Protein AF-A0A813J1E9-F1 (afdb_monomer_lite)

Secondary structure (DSSP, 8-state):
--SHHHHHHHHTSS---------------------PPPPPPP------SS---GGGG-----------------GGGTSEEE-S-GGGTEEEEEEEEEETTEEEEEEEETTT--EEEEEEEE-TTS-HHHHHHHHHHHHH---TTBPPEEEEEEETTEEEEEEE---S-BHHHHHHHHHTSTTSTTS--HHHHHHHHHHHHHHHHHHHHTTEE-S---TTSEEEE--TTSSS-EEEE----EE----------------------PPTT--EEEEE--SHHHHHHHHHHHHTT-EEEEE-SSSSTTHHHHHTTTSBPSS-GGGTS-HHHHHHHTTTSPPPPTTS--BHHHHIIIIIHHHHHHHHHSTTEEEEETTEEEEEEEETTB-TTSS--S-----SSS----HHHHHHSPEEEEEEETTTTT-EEEEEEESEEEE---S-STTTBPPSBGGGSPPBTHHHHHHTT-SB-S---TTTTTHHHHTT-EEEEE-SSHHHHHHHHHHHHHHHH-TT-EEEEEESSSS-SSPPPTT-S-HHHHHHHHHHHHHHTT-STTEEEEETEEEEEEEE-TTSPEEEEEEEEETTEEEEEEEEESEEEE---B----GGGTTS---B-TTTSSBHHHHHHHTTS-S-GGGPPP--GGGTB-SSTTEEE-TTEEEEE-TTT--EEEEE-SS--SS--TT--STTTHHHHHHHHHHTT--

Radius of gyration: 32.32 Å; chains: 1; bounding box: 101×80×102 Å

pLDDT: mean 71.02, std 23.72, range [21.91, 98.0]

Structure (mmCIF, N/CA/C/O backbone):
data_AF-A0A813J1E9-F1
#
_entry.id   AF-A0A813J1E9-F1
#
loop_
_atom_site.group_PDB
_atom_site.id
_atom_site.type_symbol
_atom_site.label_atom_id
_atom_site.label_alt_id
_atom_site.label_comp_id
_atom_site.label_asym_id
_atom_site.label_entity_id
_atom_site.label_seq_id
_atom_site.pdbx_PDB_ins_code
_atom_site.Cartn_x
_atom_site.Cartn_y
_atom_site.Cartn_z
_atom_site.occupancy
_atom_site.B_iso_or_equiv
_atom_site.auth_seq_id
_atom_site.auth_comp_id
_atom_site.auth_asym_id
_atom_site.auth_atom_id
_atom_site.pdbx_PDB_model_num
ATOM 1 N N . MET A 1 1 ? 14.142 24.200 31.546 1.00 41.69 1 MET A N 1
ATOM 2 C CA . MET A 1 1 ? 15.371 23.452 31.191 1.00 41.69 1 MET A CA 1
ATOM 3 C C . MET A 1 1 ? 15.645 23.547 29.684 1.00 41.69 1 MET A C 1
ATOM 5 O O . MET A 1 1 ? 15.549 22.549 28.990 1.00 41.69 1 MET A O 1
ATOM 9 N N . SER A 1 2 ? 15.966 24.731 29.140 1.00 39.53 2 SER A N 1
ATOM 10 C CA . SER A 1 2 ? 16.242 24.864 27.689 1.00 39.53 2 SER A CA 1
ATOM 11 C C . SER A 1 2 ? 17.407 25.795 27.322 1.00 39.53 2 SER A C 1
ATOM 13 O O . SER A 1 2 ? 17.584 26.129 26.157 1.00 39.53 2 SER A O 1
ATOM 15 N N . THR A 1 3 ? 18.242 26.189 28.284 1.00 31.09 3 THR A N 1
ATOM 16 C CA . THR A 1 3 ? 19.416 27.051 28.044 1.00 31.09 3 THR A CA 1
ATOM 17 C C . THR A 1 3 ? 20.754 26.330 28.234 1.00 31.09 3 THR A C 1
ATOM 19 O O . THR A 1 3 ? 21.754 26.777 27.689 1.00 31.09 3 THR A O 1
ATOM 22 N N . ALA A 1 4 ? 20.790 25.161 28.889 1.00 33.97 4 ALA A N 1
ATOM 23 C CA . ALA A 1 4 ? 22.035 24.410 29.106 1.00 33.97 4 ALA A CA 1
ATOM 24 C C . ALA A 1 4 ? 22.468 23.531 27.908 1.00 33.97 4 ALA A C 1
ATOM 26 O O . ALA A 1 4 ? 23.658 23.284 27.727 1.00 33.97 4 ALA A O 1
ATOM 27 N N . LEU A 1 5 ? 21.531 23.090 27.056 1.00 32.06 5 LEU A N 1
ATOM 28 C CA . LEU A 1 5 ? 21.833 22.189 25.929 1.00 32.06 5 LEU A CA 1
ATOM 29 C C . LEU A 1 5 ? 22.430 22.919 24.707 1.00 32.06 5 LEU A C 1
ATOM 31 O O . LEU A 1 5 ? 23.179 22.335 23.927 1.00 32.06 5 LEU A O 1
ATOM 35 N N . VAL A 1 6 ? 22.126 24.212 24.548 1.00 39.00 6 VAL A N 1
ATOM 36 C CA . VAL A 1 6 ? 22.577 25.019 23.398 1.00 39.00 6 VAL A CA 1
ATOM 37 C C . VAL A 1 6 ? 24.031 25.486 23.569 1.00 39.00 6 VAL A C 1
ATOM 39 O O . VAL A 1 6 ? 24.781 25.539 22.592 1.00 39.00 6 VAL A O 1
ATOM 42 N N . ASP A 1 7 ? 24.476 25.724 24.806 1.00 35.28 7 ASP A N 1
ATOM 43 C CA . ASP A 1 7 ? 25.872 26.077 25.108 1.00 35.28 7 ASP A CA 1
ATOM 44 C C . ASP A 1 7 ? 26.838 24.889 24.970 1.00 35.28 7 ASP A C 1
ATOM 46 O O . ASP A 1 7 ? 28.016 25.076 24.645 1.00 35.28 7 ASP A O 1
ATOM 50 N N . TRP A 1 8 ? 26.337 23.659 25.126 1.00 38.56 8 TRP A N 1
ATOM 51 C CA . TRP A 1 8 ? 27.119 22.439 24.922 1.00 38.56 8 TRP A CA 1
ATOM 52 C C . TRP A 1 8 ? 27.532 22.255 23.449 1.00 38.56 8 TRP A C 1
ATOM 54 O O . TRP A 1 8 ? 28.688 21.941 23.160 1.00 38.56 8 TRP A O 1
ATOM 64 N N . HIS A 1 9 ? 26.642 22.560 22.496 1.00 33.88 9 HIS A N 1
ATOM 65 C CA . HIS A 1 9 ? 26.938 22.419 21.063 1.00 33.88 9 HIS A CA 1
ATOM 66 C C . HIS A 1 9 ? 27.863 23.510 20.495 1.00 33.88 9 HIS A C 1
ATOM 68 O O . HIS A 1 9 ? 28.563 23.261 19.509 1.00 33.88 9 HIS A O 1
ATOM 74 N N . ARG A 1 10 ? 27.927 24.702 21.108 1.00 34.69 10 ARG A N 1
ATOM 75 C CA . ARG A 1 10 ? 28.789 25.803 20.631 1.00 34.69 10 ARG A CA 1
ATOM 76 C C . ARG A 1 10 ? 30.261 25.644 21.016 1.00 34.69 10 ARG A C 1
ATOM 78 O O . ARG A 1 10 ? 31.123 26.024 20.229 1.00 34.69 10 ARG A O 1
ATOM 85 N N . LYS A 1 11 ? 30.571 25.036 22.168 1.00 35.75 11 LYS A N 1
ATOM 86 C CA . LYS A 1 11 ? 31.958 24.898 22.663 1.00 35.75 11 LYS A CA 1
ATOM 87 C C . LYS A 1 11 ? 32.795 23.818 21.964 1.00 35.75 11 LYS A C 1
ATOM 89 O O . LYS A 1 11 ? 34.013 23.846 22.083 1.00 35.75 11 LYS A O 1
ATOM 94 N N . ARG A 1 12 ? 32.190 22.903 21.193 1.00 38.12 12 ARG A N 1
ATOM 95 C CA . ARG A 1 12 ? 32.924 21.833 20.480 1.00 38.12 12 ARG A CA 1
ATOM 96 C C . ARG A 1 12 ? 33.393 22.189 19.063 1.00 38.12 12 ARG A C 1
ATOM 98 O O . ARG A 1 12 ? 34.129 21.406 18.474 1.00 38.12 12 ARG A O 1
ATOM 105 N N . ARG A 1 13 ? 33.008 23.346 18.506 1.00 33.22 13 ARG A N 1
ATOM 106 C CA . ARG A 1 13 ? 33.356 23.733 17.119 1.00 33.22 13 ARG A CA 1
ATOM 107 C C . ARG A 1 13 ? 34.514 24.731 16.983 1.00 33.22 13 ARG A C 1
ATOM 109 O O . ARG A 1 13 ? 34.831 25.102 15.861 1.00 33.22 13 ARG A O 1
ATOM 116 N N . SER A 1 14 ? 35.171 25.144 18.071 1.00 32.19 14 SER A N 1
ATOM 117 C CA . SER A 1 14 ? 36.206 26.195 18.018 1.00 32.19 14 SER A CA 1
ATOM 118 C C . SER A 1 14 ? 37.578 25.831 18.598 1.00 32.19 14 SER A C 1
ATOM 120 O O . SER A 1 14 ? 38.378 26.728 18.840 1.00 32.19 14 SER A O 1
ATOM 122 N N . SER A 1 15 ? 37.903 24.554 18.810 1.00 30.97 15 SER A N 1
ATOM 123 C CA . SER A 1 15 ? 39.247 24.185 19.281 1.00 30.97 15 SER A CA 1
ATOM 124 C C . SER A 1 15 ? 39.658 22.779 18.851 1.00 30.97 15 SER A C 1
ATOM 126 O O . SER A 1 15 ? 39.345 21.801 19.526 1.00 30.97 15 SER A O 1
ATOM 128 N N . SER A 1 16 ? 40.354 22.681 17.720 1.00 29.06 16 SER A N 1
ATOM 129 C CA . SER A 1 16 ? 41.423 21.691 17.480 1.00 29.06 16 SER A CA 1
ATOM 130 C C . SER A 1 16 ? 42.057 21.909 16.102 1.00 29.06 16 SER A C 1
ATOM 132 O O . SER A 1 16 ? 41.966 21.096 15.189 1.00 29.06 16 SER A O 1
ATOM 134 N N . SER A 1 17 ? 42.741 23.042 15.957 1.00 30.14 17 SER A N 1
ATOM 135 C CA . SER A 1 17 ? 43.866 23.158 15.033 1.00 30.14 17 SER A CA 1
ATOM 136 C C . SER A 1 17 ? 45.134 22.691 15.750 1.00 30.14 17 SER A C 1
ATOM 138 O O . SER A 1 17 ? 45.518 23.297 16.745 1.00 30.14 17 SER A O 1
ATOM 140 N N . GLY A 1 18 ? 45.781 21.657 15.208 1.00 31.42 18 GLY A N 1
ATOM 141 C CA . GLY A 1 18 ? 47.213 21.387 15.365 1.00 31.42 18 GLY A CA 1
ATOM 142 C C . GLY A 1 18 ? 47.683 20.779 16.688 1.00 31.42 18 GLY A C 1
ATOM 143 O O . GLY A 1 18 ? 47.860 21.493 17.663 1.00 31.42 18 GLY A O 1
ATOM 144 N N . LEU A 1 19 ? 48.031 19.488 16.659 1.00 26.78 19 LEU A N 1
ATOM 145 C CA . LEU A 1 19 ? 49.249 18.950 17.284 1.00 26.78 19 LEU A CA 1
ATOM 146 C C . LEU A 1 19 ? 49.504 17.520 16.776 1.00 26.78 19 LEU A C 1
ATOM 148 O O . LEU A 1 19 ? 48.655 16.641 16.890 1.00 26.78 19 LEU A O 1
ATOM 152 N N . ARG A 1 20 ? 50.671 17.328 16.148 1.00 27.77 20 ARG A N 1
ATOM 153 C CA . ARG A 1 20 ? 51.251 16.029 15.768 1.00 27.77 20 ARG A CA 1
ATOM 154 C C . ARG A 1 20 ? 52.089 15.466 16.922 1.00 27.77 20 ARG A C 1
ATOM 156 O O . ARG A 1 20 ? 52.634 16.250 17.694 1.00 27.77 20 ARG A O 1
ATOM 163 N N . LEU A 1 21 ? 52.324 14.148 16.818 1.00 25.66 21 LEU A N 1
ATOM 164 C CA . LEU A 1 21 ? 53.404 13.293 17.368 1.00 25.66 21 LEU A CA 1
ATOM 165 C C . LEU A 1 21 ? 52.992 12.386 18.548 1.00 25.66 21 LEU A C 1
ATOM 167 O O . LEU A 1 21 ? 52.183 12.809 19.367 1.00 25.66 21 LEU A O 1
ATOM 171 N N . PRO A 1 22 ? 53.659 11.227 18.749 1.00 28.58 22 PRO A N 1
ATOM 172 C CA . PRO A 1 22 ? 54.048 10.186 17.782 1.00 28.58 22 PRO A CA 1
ATOM 173 C C . PRO A 1 22 ? 53.653 8.759 18.264 1.00 28.58 22 PRO A C 1
ATOM 175 O O . PRO A 1 22 ? 53.232 8.560 19.401 1.00 28.58 22 PRO A O 1
ATOM 178 N N . ALA A 1 23 ? 53.793 7.759 17.387 1.00 32.56 23 ALA A N 1
ATOM 179 C CA . ALA A 1 23 ? 53.566 6.337 17.678 1.00 32.56 23 ALA A CA 1
ATOM 180 C C . ALA A 1 23 ? 54.639 5.738 18.614 1.00 32.56 23 ALA A C 1
ATOM 182 O O . ALA A 1 23 ? 55.789 6.180 18.550 1.00 32.56 23 ALA A O 1
ATOM 183 N N . PRO A 1 24 ? 54.329 4.689 19.402 1.00 28.92 24 PRO A N 1
ATOM 184 C CA . PRO A 1 24 ? 55.347 3.823 19.969 1.00 28.92 24 PRO A CA 1
ATOM 185 C C . PRO A 1 24 ? 55.457 2.514 19.175 1.00 28.92 24 PRO A C 1
ATOM 187 O O . PRO A 1 24 ? 54.547 1.688 19.153 1.00 28.92 24 PRO A O 1
ATOM 190 N N . GLU A 1 25 ? 56.623 2.322 18.565 1.00 25.83 25 GLU A N 1
ATOM 191 C CA . GLU A 1 25 ? 57.176 1.008 18.253 1.00 25.83 25 GLU A CA 1
ATOM 192 C C . GLU A 1 25 ? 57.575 0.304 19.559 1.00 25.83 25 GLU A C 1
ATOM 194 O O . GLU A 1 25 ? 58.299 0.878 20.376 1.00 25.83 25 GLU A O 1
ATOM 199 N N . ARG A 1 26 ? 57.177 -0.962 19.725 1.00 26.75 26 ARG A N 1
ATOM 200 C CA . ARG A 1 26 ? 57.996 -1.974 20.407 1.00 26.75 26 ARG A CA 1
ATOM 201 C C . ARG A 1 26 ? 57.786 -3.335 19.753 1.00 26.75 26 ARG A C 1
ATOM 203 O O . ARG A 1 26 ? 56.743 -3.960 19.899 1.00 26.75 26 ARG A O 1
ATOM 210 N N . SER A 1 27 ? 58.830 -3.756 19.055 1.00 25.47 27 SER A N 1
ATOM 211 C CA . SER A 1 27 ? 59.143 -5.114 18.631 1.00 25.47 27 SER A CA 1
ATOM 212 C C . SER A 1 27 ? 59.539 -5.987 19.824 1.00 25.47 27 SER A C 1
ATOM 214 O O . SER A 1 27 ? 60.358 -5.554 20.635 1.00 25.47 27 SER A O 1
ATOM 216 N N . PHE A 1 28 ? 59.049 -7.226 19.874 1.00 23.91 28 PHE A N 1
ATOM 217 C CA . PHE A 1 28 ? 59.837 -8.380 20.315 1.00 23.91 28 PHE A CA 1
ATOM 218 C C . PHE A 1 28 ? 59.294 -9.646 19.638 1.00 23.91 28 PHE A C 1
ATOM 220 O O . PHE A 1 28 ? 58.134 -10.010 19.816 1.00 23.91 28 PHE A O 1
ATOM 227 N N . ASP A 1 29 ? 60.159 -10.255 18.831 1.00 26.25 29 ASP A N 1
ATOM 228 C CA . ASP A 1 29 ? 59.994 -11.526 18.129 1.00 26.25 29 ASP A CA 1
ATOM 229 C C . ASP A 1 29 ? 59.902 -12.722 19.090 1.00 26.25 29 ASP A C 1
ATOM 231 O O . ASP A 1 29 ? 60.617 -12.757 20.094 1.00 26.25 29 ASP A O 1
ATOM 235 N N . SER A 1 30 ? 59.087 -13.731 18.746 1.00 27.11 30 SER A N 1
ATOM 236 C CA . SER A 1 30 ? 59.483 -15.153 18.590 1.00 27.11 30 SER A CA 1
ATOM 237 C C . SER A 1 30 ? 58.267 -16.105 18.534 1.00 27.11 30 SER A C 1
ATOM 239 O O . SER A 1 30 ? 57.565 -16.316 19.516 1.00 27.11 30 SER A O 1
ATOM 241 N N . GLU A 1 31 ? 58.045 -16.725 17.372 1.00 26.81 31 GLU A N 1
ATOM 242 C CA . GLU A 1 31 ? 57.437 -18.066 17.236 1.00 26.81 31 GLU A CA 1
ATOM 243 C C . GLU A 1 31 ? 58.515 -19.152 17.506 1.00 26.81 31 GLU A C 1
ATOM 245 O O . GLU A 1 31 ? 59.695 -18.783 17.542 1.00 26.81 31 GLU A O 1
ATOM 250 N N . PRO A 1 32 ? 58.234 -20.481 17.592 1.00 41.94 32 PRO A N 1
ATOM 251 C CA . PRO A 1 32 ? 56.954 -21.222 17.583 1.00 41.94 32 PRO A CA 1
ATOM 252 C C . PRO A 1 32 ? 56.844 -22.311 18.692 1.00 41.94 32 PRO A C 1
ATOM 254 O O . PRO A 1 32 ? 57.843 -22.770 19.238 1.00 41.94 32 PRO A O 1
ATOM 257 N N . SER A 1 33 ? 55.649 -22.866 18.942 1.00 25.33 33 SER A N 1
ATOM 258 C CA . SER A 1 33 ? 55.523 -24.320 19.185 1.00 25.33 33 SER A CA 1
ATOM 259 C C . SER A 1 33 ? 54.100 -24.828 18.946 1.00 25.33 33 SER A C 1
ATOM 261 O O . SER A 1 33 ? 53.111 -24.215 19.337 1.00 25.33 33 SER A O 1
ATOM 263 N N . GLN A 1 34 ? 54.032 -25.962 18.253 1.00 39.47 34 GLN A N 1
ATOM 264 C CA . GLN A 1 34 ? 52.839 -26.753 17.993 1.00 39.47 34 GLN A CA 1
ATOM 265 C C . GLN A 1 34 ? 52.190 -27.194 19.313 1.00 39.47 34 GLN A C 1
ATOM 267 O O . GLN A 1 34 ? 52.814 -27.889 20.111 1.00 39.47 34 GLN A O 1
ATOM 272 N N . GLY A 1 35 ? 50.923 -26.834 19.506 1.00 27.52 35 GLY A N 1
ATOM 273 C CA . GLY A 1 35 ? 50.065 -27.345 20.569 1.00 27.52 35 GLY A CA 1
ATOM 274 C C . GLY A 1 35 ? 48.676 -27.581 19.995 1.00 27.52 35 GLY A C 1
ATOM 275 O O . GLY A 1 35 ? 47.972 -26.641 19.646 1.00 27.52 35 GLY A O 1
ATOM 276 N N . SER A 1 36 ? 48.331 -28.850 19.829 1.00 27.19 36 SER A N 1
ATOM 277 C CA . SER A 1 36 ? 47.043 -29.370 19.375 1.00 27.19 36 SER A CA 1
ATOM 278 C C . SER A 1 36 ? 45.848 -28.713 20.076 1.00 27.19 36 SER A C 1
ATOM 280 O O . SER A 1 36 ? 45.742 -28.776 21.302 1.00 27.19 36 SER A O 1
ATOM 282 N N . TRP A 1 37 ? 44.909 -28.172 19.298 1.00 27.88 37 TRP A N 1
ATOM 283 C CA . TRP A 1 37 ? 43.542 -27.934 19.760 1.00 27.88 37 TRP A CA 1
ATOM 284 C C . TRP A 1 37 ? 42.895 -29.287 20.103 1.00 27.88 37 TRP A C 1
ATOM 286 O O . TRP A 1 37 ? 43.044 -30.225 19.314 1.00 27.88 37 TRP A O 1
ATOM 296 N N . PRO A 1 38 ? 42.201 -29.438 21.245 1.00 30.12 38 PRO A N 1
ATOM 297 C CA . PRO A 1 38 ? 41.405 -30.632 21.481 1.00 30.12 38 PRO A CA 1
ATOM 298 C C . PRO A 1 38 ? 40.273 -30.672 20.449 1.00 30.12 38 PRO A C 1
ATOM 300 O O . PRO A 1 38 ? 39.547 -29.695 20.268 1.00 30.12 38 PRO A O 1
ATOM 303 N N . SER A 1 39 ? 40.163 -31.797 19.746 1.00 31.09 39 SER A N 1
ATOM 304 C CA . SER A 1 39 ? 39.068 -32.080 18.823 1.00 31.09 39 SER A CA 1
ATOM 305 C C . SER A 1 39 ? 37.712 -31.931 19.527 1.00 31.09 39 SER A C 1
ATOM 307 O O . SER A 1 39 ? 37.615 -32.255 20.716 1.00 31.09 39 SER A O 1
ATOM 309 N N . PRO A 1 40 ? 36.657 -31.497 18.816 1.00 34.72 40 PRO A N 1
ATOM 310 C CA . PRO A 1 40 ? 35.300 -31.584 19.341 1.00 34.72 40 PRO A CA 1
ATOM 311 C C . PRO A 1 40 ? 34.973 -33.051 19.684 1.00 34.72 40 PRO A C 1
ATOM 313 O O . PRO A 1 40 ? 35.478 -33.958 19.010 1.00 34.72 40 PRO A O 1
ATOM 316 N N . PRO A 1 41 ? 34.177 -33.315 20.736 1.00 33.28 41 PRO A N 1
ATOM 317 C CA . PRO A 1 41 ? 33.726 -34.669 21.022 1.00 33.28 41 PRO A CA 1
ATOM 318 C C . PRO A 1 41 ? 32.932 -35.214 19.820 1.00 33.28 41 PRO A C 1
ATOM 320 O O . PRO A 1 41 ? 32.273 -34.435 19.130 1.00 33.28 41 PRO A O 1
ATOM 323 N N . PRO A 1 42 ? 33.018 -36.523 19.536 1.00 31.69 42 PRO A N 1
ATOM 324 C CA . PRO A 1 42 ? 32.389 -37.111 18.363 1.00 31.69 42 PRO A CA 1
ATOM 325 C C . PRO A 1 42 ? 30.861 -37.021 18.442 1.00 31.69 42 PRO A C 1
ATOM 327 O O . PRO A 1 42 ? 30.258 -37.361 19.462 1.00 31.69 42 PRO A O 1
ATOM 330 N N . ASP A 1 43 ? 30.262 -36.599 17.328 1.00 38.53 43 ASP A N 1
ATOM 331 C CA . ASP A 1 43 ? 28.836 -36.709 17.034 1.00 38.53 43 ASP A CA 1
ATOM 332 C C . ASP A 1 43 ? 28.430 -38.189 16.968 1.00 38.53 43 ASP A C 1
ATOM 334 O O . ASP A 1 43 ? 28.447 -38.813 15.909 1.00 38.53 43 ASP A O 1
ATOM 338 N N . GLU A 1 44 ? 28.043 -38.767 18.101 1.00 33.34 44 GLU A N 1
ATOM 339 C CA . GLU A 1 44 ? 27.261 -40.002 18.137 1.00 33.34 44 GLU A CA 1
ATOM 340 C C . GLU A 1 44 ? 26.144 -39.883 19.177 1.00 33.34 44 GLU A C 1
ATOM 342 O O . GLU A 1 44 ? 26.286 -40.262 20.336 1.00 33.34 44 GLU A O 1
ATOM 347 N N . PHE A 1 45 ? 24.984 -39.399 18.735 1.00 29.11 45 PHE A N 1
ATOM 348 C CA . PHE A 1 45 ? 23.706 -39.831 19.297 1.00 29.11 45 PHE A CA 1
ATOM 349 C C . PHE A 1 45 ? 22.828 -40.321 18.147 1.00 29.11 45 PHE A C 1
ATOM 351 O O . PHE A 1 45 ? 22.166 -39.555 17.451 1.00 29.11 45 PHE A O 1
ATOM 358 N N . GLN A 1 46 ? 22.877 -41.634 17.926 1.00 29.38 46 GLN A N 1
ATOM 359 C CA . GLN A 1 46 ? 21.927 -42.346 17.082 1.00 29.38 46 GLN A CA 1
ATOM 360 C C . GLN A 1 46 ? 20.525 -42.199 17.685 1.00 29.38 46 GLN A C 1
ATOM 362 O O . GLN A 1 46 ? 20.298 -42.560 18.841 1.00 29.38 46 GLN A O 1
ATOM 367 N N . PHE A 1 47 ? 19.572 -41.703 16.896 1.00 26.34 47 PHE A N 1
ATOM 368 C CA . PHE A 1 47 ? 18.156 -41.818 17.226 1.00 26.34 47 PHE A CA 1
ATOM 369 C C . PHE A 1 47 ? 17.764 -43.298 17.165 1.00 26.34 47 PHE A C 1
ATOM 371 O O . PHE A 1 47 ? 17.641 -43.874 16.086 1.00 26.34 47 PHE A O 1
ATOM 378 N N . ALA A 1 48 ? 17.580 -43.920 18.328 1.00 29.19 48 ALA A N 1
ATOM 379 C CA . ALA A 1 48 ? 16.831 -45.162 18.417 1.00 29.19 48 ALA A CA 1
ATOM 380 C C . ALA A 1 48 ? 15.344 -44.829 18.226 1.00 29.19 48 ALA A C 1
ATOM 382 O O . ALA A 1 48 ? 14.762 -44.074 19.008 1.00 29.19 48 ALA A O 1
ATOM 383 N N . GLU A 1 49 ? 14.736 -45.367 17.171 1.00 34.97 49 GLU A N 1
ATOM 384 C CA . GLU A 1 49 ? 13.293 -45.294 16.967 1.00 34.97 49 GLU A CA 1
ATOM 385 C C . GLU A 1 49 ? 12.556 -45.943 18.154 1.00 34.97 49 GLU A C 1
ATOM 387 O O . GLU A 1 49 ? 12.815 -47.096 18.502 1.00 34.97 49 GLU A O 1
ATOM 392 N N . GLY A 1 50 ? 11.615 -45.207 18.761 1.00 44.72 50 GLY A N 1
ATOM 393 C CA . GLY A 1 50 ? 10.571 -45.791 19.612 1.00 44.72 50 GLY A CA 1
ATOM 394 C C . GLY A 1 50 ? 10.697 -45.660 21.138 1.00 44.72 50 GLY A C 1
ATOM 395 O O . GLY A 1 50 ? 10.326 -46.602 21.833 1.00 44.72 50 GLY A O 1
ATOM 396 N N . CYS A 1 51 ? 11.121 -44.515 21.694 1.00 27.73 51 CYS A N 1
ATOM 397 C CA . CYS A 1 51 ? 10.992 -44.246 23.140 1.00 27.73 51 CYS A CA 1
ATOM 398 C C . CYS A 1 51 ? 10.422 -42.832 23.416 1.00 27.73 51 CYS A C 1
ATOM 400 O O . CYS A 1 51 ? 10.799 -41.894 22.711 1.00 27.73 51 CYS A O 1
ATOM 402 N N . PRO A 1 52 ? 9.500 -42.663 24.388 1.00 31.88 52 PRO A N 1
ATOM 403 C CA . PRO A 1 52 ? 8.731 -41.432 24.579 1.00 31.88 52 PRO A CA 1
ATOM 404 C C . PRO A 1 52 ? 9.566 -40.297 25.190 1.00 31.88 52 PRO A C 1
ATOM 406 O O . PRO A 1 52 ? 10.568 -40.521 25.869 1.00 31.88 52 PRO A O 1
ATOM 409 N N . SER A 1 53 ? 9.141 -39.062 24.919 1.00 33.84 53 SER A N 1
ATOM 410 C CA . SER A 1 53 ? 9.842 -37.837 25.310 1.00 33.84 53 SER A CA 1
ATOM 411 C C . SER A 1 53 ? 9.910 -37.646 26.841 1.00 33.84 53 SER A C 1
ATOM 413 O O . SER A 1 53 ? 9.004 -38.084 27.554 1.00 33.84 53 SER A O 1
ATOM 415 N N . PRO A 1 54 ? 10.905 -36.911 27.382 1.00 32.31 54 PRO A N 1
ATOM 416 C CA . PRO A 1 54 ? 11.020 -36.655 28.824 1.00 32.31 54 PRO A CA 1
ATOM 417 C C . PRO A 1 54 ? 9.900 -35.774 29.410 1.00 32.31 54 PRO A C 1
ATOM 419 O O . PRO A 1 54 ? 9.871 -35.551 30.620 1.00 32.31 54 PRO A O 1
ATOM 422 N N . PHE A 1 55 ? 8.973 -35.274 28.587 1.00 37.16 55 PHE A N 1
ATOM 423 C CA . PHE A 1 55 ? 7.876 -34.407 29.024 1.00 37.16 55 PHE A CA 1
ATOM 424 C C . PHE A 1 55 ? 6.639 -35.161 29.542 1.00 37.16 55 PHE A C 1
ATOM 426 O O . PHE A 1 55 ? 5.751 -34.530 30.109 1.00 37.16 55 PHE A O 1
ATOM 433 N N . ASP A 1 56 ? 6.611 -36.496 29.469 1.00 35.47 56 ASP A N 1
ATOM 434 C CA . ASP A 1 56 ? 5.478 -37.305 29.954 1.00 35.47 56 ASP A CA 1
ATOM 435 C C . ASP A 1 56 ? 5.499 -37.601 31.471 1.00 35.47 56 ASP A C 1
ATOM 437 O O . ASP A 1 56 ? 4.584 -38.234 31.997 1.00 35.47 56 ASP A O 1
ATOM 441 N N . SER A 1 57 ? 6.518 -37.150 32.217 1.00 33.88 57 SER A N 1
ATOM 442 C CA . SER A 1 57 ? 6.734 -37.568 33.620 1.00 33.88 57 SER A CA 1
ATOM 443 C C . SER A 1 57 ? 6.458 -36.516 34.704 1.00 33.88 57 SER A C 1
ATOM 445 O O . SER A 1 57 ? 6.749 -36.753 35.875 1.00 33.88 57 SER A O 1
ATOM 447 N N . LEU A 1 58 ? 5.803 -35.398 34.377 1.00 35.03 58 LEU A N 1
ATOM 448 C CA . LEU A 1 58 ? 5.257 -34.470 35.384 1.00 35.03 58 LEU A CA 1
ATOM 449 C C . LEU A 1 58 ? 3.724 -34.494 35.409 1.00 35.03 58 LEU A C 1
ATOM 451 O O . LEU A 1 58 ? 3.051 -33.466 35.369 1.00 35.03 58 LEU A O 1
ATOM 455 N N . ALA A 1 59 ? 3.164 -35.697 35.526 1.00 30.73 59 ALA A N 1
ATOM 456 C CA . ALA A 1 59 ? 1.811 -35.879 36.024 1.00 30.73 59 ALA A CA 1
ATOM 457 C C . ALA A 1 59 ? 1.789 -35.563 37.530 1.00 30.73 59 ALA A C 1
ATOM 459 O O . ALA A 1 59 ? 2.277 -36.346 38.347 1.00 30.73 59 ALA A O 1
ATOM 460 N N . PHE A 1 60 ? 1.208 -34.426 37.919 1.00 30.67 60 PHE A N 1
ATOM 461 C CA . PHE A 1 60 ? 0.759 -34.256 39.301 1.00 30.67 60 PHE A CA 1
ATOM 462 C C . PHE A 1 60 ? -0.400 -35.239 39.546 1.00 30.67 60 PHE A C 1
ATOM 464 O O . PHE A 1 60 ? -1.384 -35.208 38.802 1.00 30.67 60 PHE A O 1
ATOM 471 N N . PRO A 1 61 ? -0.309 -36.137 40.544 1.00 31.39 61 PRO A N 1
ATOM 472 C CA . PRO A 1 61 ? -1.317 -37.164 40.759 1.00 31.39 61 PRO A CA 1
ATOM 473 C C . PRO A 1 61 ? -2.625 -36.533 41.241 1.00 31.39 61 PRO A C 1
ATOM 475 O O . PRO A 1 61 ? -2.736 -36.056 42.370 1.00 31.39 61 PRO A O 1
ATOM 478 N N . CYS A 1 62 ? -3.639 -36.572 40.381 1.00 29.64 62 CYS A N 1
ATOM 479 C CA . CYS A 1 62 ? -5.025 -36.399 40.779 1.00 29.64 62 CYS A CA 1
ATOM 480 C C . CYS A 1 62 ? -5.509 -37.729 41.378 1.00 29.64 62 CYS A C 1
ATOM 482 O O . CYS A 1 62 ? -5.874 -38.650 40.651 1.00 29.64 62 CYS A O 1
ATOM 484 N N . SER A 1 63 ? -5.481 -37.838 42.707 1.00 31.94 63 SER A N 1
ATOM 485 C CA . SER A 1 63 ? -6.246 -38.851 43.444 1.00 31.94 63 SER A CA 1
ATOM 486 C C . SER A 1 63 ? -7.426 -38.162 44.132 1.00 31.94 63 SER A C 1
ATOM 488 O O . SER A 1 63 ? -7.208 -37.175 44.840 1.00 31.94 63 SER A O 1
ATOM 490 N N . PRO A 1 64 ? -8.668 -38.659 43.977 1.00 41.44 64 PRO A N 1
ATOM 491 C CA . PRO A 1 64 ? -9.833 -38.096 44.637 1.00 41.44 64 PRO A CA 1
ATOM 492 C C . PRO A 1 64 ? -9.854 -38.587 46.085 1.00 41.44 64 PRO A C 1
ATOM 494 O O . PRO A 1 64 ? -10.482 -39.591 46.417 1.00 41.44 64 PRO A O 1
ATOM 497 N N . VAL A 1 65 ? -9.138 -37.892 46.967 1.00 32.97 65 VAL A N 1
ATOM 498 C CA . VAL A 1 65 ? -9.356 -38.053 48.403 1.00 32.97 65 VAL A CA 1
ATOM 499 C C . VAL A 1 65 ? -10.541 -37.172 48.774 1.00 32.97 65 VAL A C 1
ATOM 501 O O . VAL A 1 65 ? -10.454 -35.947 48.799 1.00 32.97 65 VAL A O 1
ATOM 504 N N . CYS A 1 66 ? -11.670 -37.821 49.041 1.00 39.72 66 CYS A N 1
ATOM 505 C CA . CYS A 1 66 ? -12.817 -37.211 49.690 1.00 39.72 66 CYS A CA 1
ATOM 506 C C . CYS A 1 66 ? -12.402 -36.814 51.120 1.00 39.72 66 CYS A C 1
ATOM 508 O O . CYS A 1 66 ? -12.439 -37.636 52.033 1.00 39.72 66 CYS A O 1
ATOM 510 N N . CYS A 1 67 ? -11.976 -35.564 51.295 1.00 26.12 67 CYS A N 1
ATOM 511 C CA . CYS A 1 67 ? -11.754 -34.914 52.585 1.00 26.12 67 CYS A CA 1
ATOM 512 C C . CYS A 1 67 ? -12.641 -33.660 52.659 1.00 26.12 67 CYS A C 1
ATOM 514 O O . CYS A 1 67 ? -12.881 -33.029 51.628 1.00 26.12 67 CYS A O 1
ATOM 516 N N . PRO A 1 68 ? -13.175 -33.325 53.845 1.00 32.53 68 PRO A N 1
ATOM 517 C CA . PRO A 1 68 ? -14.225 -32.324 54.012 1.00 32.53 68 PRO A CA 1
ATOM 518 C C . PRO A 1 68 ? -13.746 -30.952 53.534 1.00 32.53 68 PRO A C 1
ATOM 520 O O . PRO A 1 68 ? -12.569 -30.631 53.684 1.00 32.53 68 PRO A O 1
ATOM 523 N N . SER A 1 69 ? -14.665 -30.162 52.969 1.00 40.16 69 SER A N 1
ATOM 524 C CA . SER A 1 69 ? -14.404 -28.805 52.479 1.00 40.16 69 SER A CA 1
ATOM 525 C C . SER A 1 69 ? -13.510 -28.037 53.460 1.00 40.16 69 SER A C 1
ATOM 527 O O . SER A 1 69 ? -13.945 -27.801 54.596 1.00 40.16 69 SER A O 1
ATOM 529 N N . PRO A 1 70 ? -12.294 -27.613 53.072 1.00 40.28 70 PRO A N 1
ATOM 530 C CA . PRO A 1 70 ? -11.685 -26.522 53.795 1.00 40.28 70 PRO A CA 1
ATOM 531 C C . PRO A 1 70 ? -12.595 -25.327 53.523 1.00 40.28 70 PRO A C 1
ATOM 533 O O . PRO A 1 70 ? -12.935 -25.067 52.372 1.00 40.28 70 PRO A O 1
ATOM 536 N N . ALA A 1 71 ? -13.059 -24.641 54.565 1.00 44.88 71 ALA A N 1
ATOM 537 C CA . ALA A 1 71 ? -13.569 -23.291 54.380 1.00 44.88 71 ALA A CA 1
ATOM 538 C C . ALA A 1 71 ? -12.500 -22.543 53.565 1.00 44.88 71 ALA A C 1
ATOM 540 O O . ALA A 1 71 ? -11.368 -22.416 54.038 1.00 44.88 71 ALA A O 1
ATOM 541 N N . GLU A 1 72 ? -12.802 -22.214 52.306 1.00 44.66 72 GLU A N 1
ATOM 542 C CA . GLU A 1 72 ? -11.845 -21.605 51.385 1.00 44.66 72 GLU A CA 1
ATOM 543 C C . GLU A 1 72 ? -11.473 -20.240 51.960 1.00 44.66 72 GLU A C 1
ATOM 545 O O . GLU A 1 72 ? -12.223 -19.279 51.848 1.00 44.66 72 GLU A O 1
ATOM 550 N N . PHE A 1 73 ? -10.336 -20.173 52.651 1.00 48.06 73 PHE A N 1
ATOM 551 C CA . PHE A 1 73 ? -9.716 -18.914 53.029 1.00 48.06 73 PHE A CA 1
ATOM 552 C C . PHE A 1 73 ? -9.245 -18.248 51.737 1.00 48.06 73 PHE A C 1
ATOM 554 O O . PHE A 1 73 ? -8.229 -18.653 51.166 1.00 48.06 73 PHE A O 1
ATOM 561 N N . VAL A 1 74 ? -9.982 -17.247 51.262 1.00 58.22 74 VAL A N 1
ATOM 562 C CA . VAL A 1 74 ? -9.596 -16.471 50.084 1.00 58.22 74 VAL A CA 1
ATOM 563 C C . VAL A 1 74 ? -8.761 -15.289 50.567 1.00 58.22 74 VAL A C 1
ATOM 565 O O . VAL A 1 74 ? -9.074 -14.652 51.569 1.00 58.22 74 VAL A O 1
ATOM 568 N N . ARG A 1 75 ? -7.660 -14.968 49.879 1.00 68.31 75 ARG A N 1
ATOM 569 C CA . ARG A 1 75 ? -6.804 -13.820 50.237 1.00 68.31 75 ARG A CA 1
ATOM 570 C C . ARG A 1 75 ? -7.580 -12.505 50.341 1.00 68.31 75 ARG A C 1
ATOM 572 O O . ARG A 1 75 ? -7.206 -11.645 51.136 1.00 68.31 75 ARG A O 1
ATOM 579 N N . GLU A 1 76 ? -8.634 -12.363 49.547 1.00 63.47 76 GLU A N 1
ATOM 580 C CA . GLU A 1 76 ? -9.555 -11.228 49.581 1.00 63.47 76 GLU A CA 1
ATOM 581 C C . GLU A 1 76 ? -10.090 -10.955 50.997 1.00 63.47 76 GLU A C 1
ATOM 583 O O . GLU A 1 76 ? -10.231 -9.794 51.371 1.00 63.47 76 GLU A O 1
ATOM 588 N N . ASP A 1 77 ? -10.246 -11.991 51.830 1.00 66.31 77 ASP A N 1
ATOM 589 C CA . ASP A 1 77 ? -10.687 -11.872 53.226 1.00 66.31 77 ASP A CA 1
ATOM 590 C C . ASP A 1 77 ? -9.611 -11.279 54.162 1.00 66.31 77 ASP A C 1
ATOM 592 O O . ASP A 1 77 ? -9.910 -10.849 55.280 1.00 66.31 77 ASP A O 1
ATOM 596 N N . LEU A 1 78 ? -8.342 -11.257 53.735 1.00 72.31 78 LEU A N 1
ATOM 597 C CA . LEU A 1 78 ? -7.205 -10.745 54.510 1.00 72.31 78 LEU A CA 1
ATOM 598 C C . LEU A 1 78 ? -6.869 -9.284 54.193 1.00 72.31 78 LEU A C 1
ATOM 600 O O . LEU A 1 78 ? -6.255 -8.607 55.024 1.00 72.31 78 LEU A O 1
ATOM 604 N N . VAL A 1 79 ? -7.253 -8.793 53.012 1.00 81.06 79 VAL A N 1
ATOM 605 C CA . VAL A 1 79 ? -7.006 -7.408 52.597 1.00 81.06 79 VAL A CA 1
ATOM 606 C C . VAL A 1 79 ? -8.142 -6.528 53.104 1.00 81.06 79 VAL A C 1
ATOM 608 O O . VAL A 1 79 ? -9.292 -6.637 52.686 1.00 81.06 79 VAL A O 1
ATOM 611 N N . ARG A 1 80 ? -7.823 -5.637 54.043 1.00 82.31 80 ARG A N 1
ATOM 612 C CA . ARG A 1 80 ? -8.835 -4.825 54.727 1.00 82.31 80 ARG A CA 1
ATOM 613 C C . ARG A 1 80 ? -9.355 -3.703 53.826 1.00 82.31 80 ARG A C 1
ATOM 615 O O . ARG A 1 80 ? -8.567 -2.920 53.298 1.00 82.31 80 ARG A O 1
ATOM 622 N N . ARG A 1 81 ? -10.687 -3.599 53.727 1.00 86.19 81 ARG A N 1
ATOM 623 C CA . ARG A 1 81 ? -11.409 -2.413 53.235 1.00 86.19 81 ARG A CA 1
ATOM 624 C C . ARG A 1 81 ? -11.575 -1.418 54.377 1.00 86.19 81 ARG A C 1
ATOM 626 O O . ARG A 1 81 ? -12.197 -1.744 55.389 1.00 86.19 81 ARG A O 1
ATOM 633 N N . ASN A 1 82 ? -11.088 -0.197 54.197 1.00 85.50 82 ASN A N 1
ATOM 634 C CA . ASN A 1 82 ? -11.215 0.874 55.180 1.00 85.50 82 ASN A CA 1
ATOM 635 C C . ASN A 1 82 ? -12.080 2.019 54.629 1.00 85.50 82 ASN A C 1
ATOM 637 O O . ASN A 1 82 ? -11.706 2.673 53.669 1.00 85.50 82 ASN A O 1
ATOM 641 N N . VAL A 1 83 ? -13.209 2.327 55.271 1.00 84.31 83 VAL A N 1
ATOM 642 C CA . VAL A 1 83 ? -14.109 3.444 54.876 1.00 84.31 83 VAL A CA 1
ATOM 643 C C . VAL A 1 83 ? -13.682 4.814 55.428 1.00 84.31 83 VAL A C 1
ATOM 645 O O . VAL A 1 83 ? -14.451 5.772 55.433 1.00 84.31 83 VAL A O 1
ATOM 648 N N . ARG A 1 84 ? -12.481 4.901 56.004 1.00 85.25 84 ARG A N 1
ATOM 649 C CA . ARG A 1 84 ? -11.929 6.137 56.576 1.00 85.25 84 ARG A CA 1
ATOM 650 C C . ARG A 1 84 ? -10.956 6.759 55.582 1.00 85.25 84 ARG A C 1
ATOM 652 O O . ARG A 1 84 ? -10.541 6.112 54.632 1.00 85.25 84 ARG A O 1
ATOM 659 N N . GLN A 1 85 ? -10.532 7.988 55.843 1.00 85.12 85 GLN A N 1
ATOM 660 C CA . GLN A 1 85 ? -9.471 8.608 55.056 1.00 85.12 85 GLN A CA 1
ATOM 661 C C . GLN A 1 85 ? -8.115 7.954 55.340 1.00 85.12 85 GLN A C 1
ATOM 663 O O . GLN A 1 85 ? -7.731 7.789 56.502 1.00 85.12 85 GLN A O 1
ATOM 668 N N . VAL A 1 86 ? -7.365 7.640 54.282 1.00 90.00 86 VAL A N 1
ATOM 669 C CA . VAL A 1 86 ? -6.029 7.025 54.354 1.00 90.00 86 VAL A CA 1
ATOM 670 C C . VAL A 1 86 ? -5.050 7.832 55.222 1.00 90.00 86 VAL A C 1
ATOM 672 O O . VAL A 1 86 ? -4.219 7.258 55.926 1.00 90.00 86 VAL A O 1
ATOM 675 N N . GLN A 1 87 ? -5.202 9.161 55.285 1.00 90.12 87 GLN A N 1
ATOM 676 C CA . GLN A 1 87 ? -4.371 10.073 56.085 1.00 90.12 87 GLN A CA 1
ATOM 677 C C . GLN A 1 87 ? -4.475 9.837 57.605 1.00 90.12 87 GLN A C 1
ATOM 679 O O . GLN A 1 87 ? -3.589 10.257 58.362 1.00 90.12 87 GLN A O 1
ATOM 684 N N . ALA A 1 88 ? -5.541 9.167 58.060 1.00 88.44 88 ALA A N 1
ATOM 685 C CA . ALA A 1 88 ? -5.717 8.794 59.461 1.00 88.44 88 ALA A CA 1
ATOM 686 C C . ALA A 1 88 ? -4.694 7.736 59.911 1.00 88.44 88 ALA A C 1
ATOM 688 O O . ALA A 1 88 ? -4.288 7.732 61.072 1.00 88.44 88 ALA A O 1
ATOM 689 N N . GLU A 1 89 ? -4.244 6.872 58.996 1.00 89.75 89 GLU A N 1
ATOM 690 C CA . GLU A 1 89 ? -3.329 5.760 59.294 1.00 89.75 89 GLU A CA 1
ATOM 691 C C . GLU A 1 89 ? -1.965 5.914 58.619 1.00 89.75 89 GLU A C 1
ATOM 693 O O . GLU A 1 89 ? -0.963 5.399 59.120 1.00 89.75 89 GLU A O 1
ATOM 698 N N . TYR A 1 90 ? -1.898 6.695 57.542 1.00 93.12 90 TYR A N 1
ATOM 699 C CA . TYR A 1 90 ? -0.695 6.925 56.757 1.00 93.12 90 TYR A CA 1
ATOM 700 C C . TYR A 1 90 ? -0.326 8.410 56.697 1.00 93.12 90 TYR A C 1
ATOM 702 O O . TYR A 1 90 ? -1.164 9.292 56.528 1.00 93.12 90 TYR A O 1
ATOM 710 N N . GLU A 1 91 ? 0.962 8.694 56.836 1.00 93.19 91 GLU A N 1
ATOM 711 C CA . GLU A 1 91 ? 1.554 10.007 56.606 1.00 93.19 91 GLU A CA 1
ATOM 712 C C . GLU A 1 91 ? 2.212 10.024 55.223 1.00 93.19 91 GLU A C 1
ATOM 714 O O . GLU A 1 91 ? 3.120 9.236 54.957 1.00 93.19 91 GLU A O 1
ATOM 719 N N . PHE A 1 92 ? 1.729 10.888 54.329 1.00 90.06 92 PHE A N 1
ATOM 720 C CA . PHE A 1 92 ? 2.248 11.021 52.968 1.00 90.06 92 PHE A CA 1
ATOM 721 C C . PHE A 1 92 ? 3.589 11.763 52.990 1.00 90.06 92 PHE A C 1
ATOM 723 O O . PHE A 1 92 ? 3.715 12.809 53.621 1.00 90.06 92 PHE A O 1
ATOM 730 N N . GLU A 1 93 ? 4.585 11.219 52.295 1.00 88.19 93 GLU A N 1
ATOM 731 C CA . GLU A 1 93 ? 5.906 11.822 52.124 1.00 88.19 93 GLU A CA 1
ATOM 732 C C . GLU A 1 93 ? 6.022 12.420 50.706 1.00 88.19 93 GLU A C 1
ATOM 734 O O . GLU A 1 93 ? 5.420 13.443 50.392 1.00 88.19 93 GLU A O 1
ATOM 739 N N . LYS A 1 94 ? 6.807 11.789 49.824 1.00 83.56 94 LYS A N 1
ATOM 740 C CA . LYS A 1 94 ? 7.117 12.276 48.473 1.00 83.56 94 LYS A CA 1
ATOM 741 C C . LYS A 1 94 ? 6.209 11.614 47.429 1.00 83.56 94 LYS A C 1
ATOM 743 O O . LYS A 1 94 ? 5.977 10.407 47.499 1.00 83.56 94 LYS A O 1
ATOM 748 N N . CYS A 1 95 ? 5.778 12.372 46.419 1.00 82.06 95 CYS A N 1
ATOM 749 C CA . CYS A 1 95 ? 5.201 11.807 45.196 1.00 82.06 95 CYS A CA 1
ATOM 750 C C . CYS A 1 95 ? 6.274 11.002 44.435 1.00 82.06 95 CYS A C 1
ATOM 752 O O . CYS A 1 95 ? 7.358 11.518 44.144 1.00 82.06 95 CYS A O 1
ATOM 754 N N . LEU A 1 96 ? 5.999 9.721 44.187 1.00 75.81 96 LEU A N 1
ATOM 755 C CA . LEU A 1 96 ? 6.905 8.795 43.501 1.00 75.81 96 LEU A CA 1
ATOM 756 C C . LEU A 1 96 ? 6.697 8.818 41.984 1.00 75.81 96 LEU A C 1
ATOM 758 O O . LEU A 1 96 ? 7.660 8.612 41.251 1.00 75.81 96 LEU A O 1
ATOM 762 N N . GLY A 1 97 ? 5.479 9.108 41.522 1.00 65.88 97 GLY A N 1
ATOM 763 C CA . GLY A 1 97 ? 5.160 9.216 40.103 1.00 65.88 97 GLY A CA 1
ATOM 764 C C . GLY A 1 97 ? 3.708 9.614 39.845 1.00 65.88 97 GLY A C 1
ATOM 765 O O . GLY A 1 97 ? 2.824 9.374 40.669 1.00 65.88 97 GLY A O 1
ATOM 766 N N . GLU A 1 98 ? 3.483 10.213 38.679 1.00 63.06 98 GLU A N 1
ATOM 767 C CA . GLU A 1 98 ? 2.169 10.546 38.128 1.00 63.06 98 GLU A CA 1
ATOM 768 C C . GLU A 1 98 ? 1.986 9.727 36.844 1.00 63.06 98 GLU A C 1
ATOM 770 O O . GLU A 1 98 ? 2.827 9.789 35.946 1.00 63.06 98 GLU A O 1
ATOM 775 N N . GLY A 1 99 ? 0.942 8.899 36.789 1.00 56.75 99 GLY A N 1
ATOM 776 C CA . GLY A 1 99 ? 0.657 8.033 35.646 1.00 56.75 99 GLY A CA 1
ATOM 777 C C . GLY A 1 99 ? -0.791 8.147 35.178 1.00 56.75 99 GLY A C 1
ATOM 778 O O . GLY A 1 99 ? -1.631 8.758 35.834 1.00 56.75 99 GLY A O 1
ATOM 779 N N . SER A 1 100 ? -1.100 7.484 34.064 1.00 45.66 100 SER A N 1
ATOM 780 C CA . SER A 1 100 ? -2.443 7.390 33.466 1.00 45.66 100 SER A CA 1
ATOM 781 C C . SER A 1 100 ? -3.507 6.784 34.396 1.00 45.66 100 SER A C 1
ATOM 783 O O . SER A 1 100 ? -4.696 6.968 34.162 1.00 45.66 100 SER A O 1
ATOM 785 N N . PHE A 1 101 ? -3.089 6.101 35.466 1.00 54.59 101 PHE A N 1
ATOM 786 C CA . PHE A 1 101 ? -3.952 5.419 36.439 1.00 54.59 101 PHE A CA 1
ATOM 787 C C . PHE A 1 101 ? -3.966 6.090 37.825 1.00 54.59 101 PHE A C 1
ATOM 789 O O . PHE A 1 101 ? -4.336 5.443 38.806 1.00 54.59 101 PHE A O 1
ATOM 796 N N . GLY A 1 102 ? -3.516 7.347 37.912 1.00 64.31 102 GLY A N 1
ATOM 797 C CA . GLY A 1 102 ? -3.515 8.153 39.135 1.00 64.31 102 GLY A CA 1
ATOM 798 C C . GLY A 1 102 ? -2.130 8.423 39.734 1.00 64.31 102 GLY A C 1
ATOM 799 O O . GLY A 1 102 ? -1.095 8.023 39.192 1.00 64.31 102 GLY A O 1
ATOM 800 N N . MET A 1 103 ? -2.111 9.149 40.855 1.00 74.94 103 MET A N 1
ATOM 801 C CA . MET A 1 103 ? -0.884 9.552 41.553 1.00 74.94 103 MET A CA 1
ATOM 802 C C . MET A 1 103 ? -0.424 8.478 42.540 1.00 74.94 103 MET A C 1
ATOM 804 O O . MET A 1 103 ? -1.233 7.911 43.277 1.00 74.94 103 MET A O 1
ATOM 808 N N . VAL A 1 104 ? 0.889 8.231 42.590 1.00 83.50 104 VAL A N 1
ATOM 809 C CA . VAL A 1 104 ? 1.503 7.304 43.548 1.00 83.50 104 VAL A CA 1
ATOM 810 C C . VAL A 1 104 ? 2.380 8.069 44.530 1.00 83.50 104 VAL A C 1
ATOM 812 O O . VAL A 1 104 ? 3.361 8.715 44.155 1.00 83.50 104 VAL A O 1
ATOM 815 N N . HIS A 1 105 ? 2.073 7.938 45.814 1.00 86.94 105 HIS A N 1
ATOM 816 C CA . HIS A 1 105 ? 2.808 8.564 46.902 1.00 86.94 105 HIS A CA 1
ATOM 817 C C . HIS A 1 105 ? 3.555 7.535 47.738 1.00 86.94 105 HIS A C 1
ATOM 819 O O . HIS A 1 105 ? 3.052 6.454 48.036 1.00 86.94 105 HIS A O 1
ATOM 825 N N . LYS A 1 106 ? 4.747 7.898 48.201 1.00 90.38 106 LYS A N 1
ATOM 826 C CA . LYS A 1 106 ? 5.375 7.207 49.322 1.00 90.38 106 LYS A CA 1
ATOM 827 C C . LYS A 1 106 ? 4.655 7.627 50.596 1.00 90.38 106 LYS A C 1
ATOM 829 O O . LYS A 1 106 ? 4.526 8.823 50.844 1.00 90.38 106 LYS A O 1
ATOM 834 N N . ALA A 1 107 ? 4.242 6.674 51.420 1.00 92.69 107 ALA A N 1
ATOM 835 C CA . ALA A 1 107 ? 3.608 6.958 52.699 1.00 92.69 107 ALA A CA 1
ATOM 836 C C . ALA A 1 107 ? 4.189 6.103 53.827 1.00 92.69 107 ALA A C 1
ATOM 838 O O . ALA A 1 107 ? 4.706 5.005 53.609 1.00 92.69 107 ALA A O 1
ATOM 839 N N . ARG A 1 108 ? 4.098 6.611 55.053 1.00 93.69 108 ARG A N 1
ATOM 840 C CA . ARG A 1 108 ? 4.544 5.948 56.275 1.00 93.69 108 ARG A CA 1
ATOM 841 C C . ARG A 1 108 ? 3.346 5.606 57.138 1.00 93.69 108 ARG A C 1
ATOM 843 O O . ARG A 1 108 ? 2.590 6.490 57.526 1.00 93.69 108 ARG A O 1
ATOM 850 N N . HIS A 1 109 ? 3.190 4.336 57.484 1.00 93.25 109 HIS A N 1
ATOM 851 C CA . HIS A 1 109 ? 2.148 3.931 58.418 1.00 93.25 109 HIS A CA 1
ATOM 852 C C . HIS A 1 109 ? 2.454 4.494 59.813 1.00 93.25 109 HIS A C 1
ATOM 854 O O . HIS A 1 109 ? 3.495 4.186 60.400 1.00 93.25 109 HIS A O 1
ATOM 860 N N . ARG A 1 110 ? 1.549 5.307 60.363 1.00 91.38 110 ARG A N 1
ATOM 861 C CA . ARG A 1 110 ? 1.781 6.124 61.568 1.00 91.38 110 ARG A CA 1
ATOM 862 C C . ARG A 1 110 ? 2.116 5.293 62.806 1.00 91.38 110 ARG A C 1
ATOM 864 O O . ARG A 1 110 ? 2.942 5.701 63.613 1.00 91.38 110 ARG A O 1
ATOM 871 N N . ARG A 1 111 ? 1.497 4.116 62.958 1.00 90.44 111 ARG A N 1
ATOM 872 C CA . ARG A 1 111 ? 1.675 3.258 64.146 1.00 90.44 111 ARG A CA 1
ATOM 873 C C . ARG A 1 111 ? 2.894 2.341 64.060 1.00 90.44 111 ARG A C 1
ATOM 875 O O . ARG A 1 111 ? 3.527 2.084 65.076 1.00 90.44 111 ARG A O 1
ATOM 882 N N . THR A 1 112 ? 3.186 1.792 62.881 1.00 91.69 112 THR A N 1
ATOM 883 C CA . THR A 1 112 ? 4.269 0.796 62.717 1.00 91.69 112 THR A CA 1
ATOM 884 C C . THR A 1 112 ? 5.551 1.392 62.149 1.00 91.69 112 THR A C 1
ATOM 886 O O . THR A 1 112 ? 6.578 0.725 62.155 1.00 91.69 112 THR A O 1
ATOM 889 N N . GLY A 1 113 ? 5.503 2.616 61.620 1.00 89.38 113 GLY A N 1
ATOM 890 C CA . GLY A 1 113 ? 6.630 3.272 60.960 1.00 89.38 113 GLY A CA 1
ATOM 891 C C . GLY A 1 113 ? 7.003 2.685 59.593 1.00 89.38 113 GLY A C 1
ATOM 892 O O . GLY A 1 113 ? 7.949 3.178 58.975 1.00 89.38 113 GLY A O 1
ATOM 893 N N . LEU A 1 114 ? 6.281 1.664 59.110 1.00 90.06 114 LEU A N 1
ATOM 894 C CA . LEU A 1 114 ? 6.573 0.970 57.854 1.00 90.06 114 LEU A CA 1
ATOM 895 C C . LEU A 1 114 ? 6.269 1.851 56.639 1.00 90.06 114 LEU A C 1
ATOM 897 O O . LEU A 1 114 ? 5.236 2.517 56.582 1.00 90.06 114 LEU A O 1
ATOM 901 N N . LEU A 1 115 ? 7.164 1.811 55.653 1.00 90.25 115 LEU A N 1
ATOM 902 C CA . LEU A 1 115 ? 7.017 2.534 54.392 1.00 90.25 115 LEU A CA 1
ATOM 903 C C . LEU A 1 115 ? 6.187 1.735 53.383 1.00 90.25 115 LEU A C 1
ATOM 905 O O . LEU A 1 115 ? 6.357 0.519 53.261 1.00 90.25 115 LEU A O 1
ATOM 909 N N . ARG A 1 116 ? 5.312 2.433 52.659 1.00 92.38 116 ARG A N 1
ATOM 910 C CA . ARG A 1 116 ? 4.378 1.902 51.658 1.00 92.38 116 ARG A CA 1
ATOM 911 C C . ARG A 1 116 ? 4.281 2.822 50.446 1.00 92.38 116 ARG A C 1
ATOM 913 O O . ARG A 1 116 ? 4.647 3.995 50.528 1.00 92.38 116 ARG A O 1
ATOM 920 N N . ALA A 1 117 ? 3.786 2.278 49.340 1.00 89.56 117 ALA A N 1
ATOM 921 C CA . ALA A 1 117 ? 3.321 3.057 48.201 1.00 89.56 117 ALA A CA 1
ATOM 922 C C . ALA A 1 117 ? 1.791 3.150 48.263 1.00 89.56 117 ALA A C 1
ATOM 924 O O . ALA A 1 117 ? 1.127 2.141 48.481 1.00 89.56 117 ALA A O 1
ATOM 925 N N . VAL A 1 118 ? 1.239 4.349 48.099 1.00 89.81 118 VAL A N 1
ATOM 926 C CA . VAL A 1 118 ? -0.204 4.603 48.073 1.00 89.81 118 VAL A CA 1
ATOM 927 C C . VAL A 1 118 ? -0.565 5.105 46.687 1.00 89.81 118 VAL A C 1
ATOM 929 O O . VAL A 1 118 ? -0.079 6.159 46.282 1.00 89.81 118 VAL A O 1
ATOM 932 N N . LYS A 1 119 ? -1.376 4.339 45.957 1.00 86.38 119 LYS A N 1
ATOM 933 C CA . LYS A 1 119 ? -1.878 4.714 44.631 1.00 86.38 119 LYS A CA 1
ATOM 934 C C . LYS A 1 119 ? -3.308 5.216 44.756 1.00 86.38 119 LYS A C 1
ATOM 936 O O . LYS A 1 119 ? -4.171 4.485 45.235 1.00 86.38 119 LYS A O 1
ATOM 941 N N . GLU A 1 120 ? -3.539 6.443 44.314 1.00 85.69 120 GLU A N 1
ATOM 942 C CA . GLU A 1 120 ? -4.857 7.073 44.328 1.00 85.69 120 GLU A CA 1
ATOM 943 C C . GLU A 1 120 ? -5.574 6.808 43.006 1.00 85.69 120 GLU A C 1
ATOM 945 O O . GLU A 1 120 ? -5.018 7.089 41.946 1.00 85.69 120 GLU A O 1
ATOM 950 N N . ILE A 1 121 ? -6.802 6.293 43.056 1.00 78.12 121 ILE A N 1
ATOM 951 C CA . ILE A 1 121 ? -7.598 5.971 41.870 1.00 78.12 121 ILE A CA 1
ATOM 952 C C . ILE A 1 121 ? -8.963 6.673 41.959 1.00 78.12 121 ILE A C 1
ATOM 954 O O . ILE A 1 121 ? -9.761 6.330 42.832 1.00 78.12 121 ILE A O 1
ATOM 958 N N . PRO A 1 122 ? -9.257 7.669 41.104 1.00 75.56 122 PRO A N 1
ATOM 959 C CA . PRO A 1 122 ? -10.519 8.406 41.149 1.00 75.56 122 PRO A CA 1
ATOM 960 C C . PRO A 1 122 ? -11.709 7.534 40.719 1.00 75.56 122 PRO A C 1
ATOM 962 O O . PRO A 1 122 ? -11.595 6.733 39.798 1.00 75.56 122 PRO A O 1
ATOM 965 N N . LYS A 1 123 ? -12.874 7.731 41.351 1.00 76.19 123 LYS A N 1
ATOM 966 C CA . LYS A 1 123 ? -14.136 7.028 41.030 1.00 76.19 123 LYS A CA 1
ATOM 967 C C . LYS A 1 123 ? -14.923 7.650 39.869 1.00 76.19 123 LYS A C 1
ATOM 969 O O . LYS A 1 123 ? -15.934 7.111 39.433 1.00 76.19 123 LYS A O 1
ATOM 974 N N . SER A 1 124 ? -14.504 8.809 39.366 1.00 57.91 124 SER A N 1
ATOM 975 C CA . SER A 1 124 ? -15.212 9.523 38.301 1.00 57.91 124 SER A CA 1
ATOM 976 C C . SER A 1 124 ? -14.929 8.911 36.923 1.00 57.91 124 SER A C 1
ATOM 978 O O . SER A 1 124 ? -13.821 9.070 36.415 1.00 57.91 124 SER A O 1
ATOM 980 N N . GLY A 1 125 ? -15.935 8.290 36.293 1.00 56.09 125 GLY A N 1
ATOM 981 C CA . GLY A 1 125 ? -15.880 7.872 34.880 1.00 56.09 125 GLY A CA 1
ATOM 982 C C . GLY A 1 125 ? -16.119 6.386 34.584 1.00 56.09 125 GLY A C 1
ATOM 983 O O . GLY A 1 125 ? -16.037 6.000 33.424 1.00 56.09 125 GLY A O 1
ATOM 984 N N . THR A 1 126 ? -16.443 5.562 35.580 1.00 48.44 126 THR A N 1
ATOM 985 C CA . THR A 1 126 ? -16.718 4.120 35.420 1.00 48.44 126 THR A CA 1
ATOM 986 C C . THR A 1 126 ? -18.007 3.745 36.143 1.00 48.44 126 THR A C 1
ATOM 988 O O . THR A 1 126 ? -18.256 4.263 37.228 1.00 48.44 126 THR A O 1
ATOM 991 N N . GLU A 1 127 ? -18.826 2.859 35.567 1.00 53.53 127 GLU A N 1
ATOM 992 C CA . GLU A 1 127 ? -19.913 2.214 36.316 1.00 53.53 127 GLU A CA 1
ATOM 993 C C . GLU A 1 127 ? -19.291 1.479 37.519 1.00 53.53 127 GLU A C 1
ATOM 995 O O . GLU A 1 127 ? -18.340 0.715 37.339 1.00 53.53 127 GLU A O 1
ATOM 1000 N N . ASP A 1 128 ? -19.785 1.735 38.738 1.00 54.47 128 ASP A N 1
ATOM 1001 C CA . ASP A 1 128 ? -19.189 1.270 40.008 1.00 54.47 128 ASP A CA 1
ATOM 1002 C C . ASP A 1 128 ? -18.878 -0.246 40.029 1.00 54.47 128 ASP A C 1
ATOM 1004 O O . ASP A 1 128 ? -17.932 -0.689 40.683 1.00 54.47 128 ASP A O 1
ATOM 1008 N N . GLU A 1 129 ? -19.628 -1.051 39.268 1.00 55.88 129 GLU A N 1
ATOM 1009 C CA . GLU A 1 129 ? -19.458 -2.506 39.196 1.00 55.88 129 GLU A CA 1
ATOM 1010 C C . GLU A 1 129 ? -18.143 -2.946 38.525 1.00 55.88 129 GLU A C 1
ATOM 1012 O O . GLU A 1 129 ? -17.511 -3.894 38.993 1.00 55.88 129 GLU A O 1
ATOM 1017 N N . ASP A 1 130 ? -17.691 -2.278 37.458 1.00 55.69 130 ASP A N 1
ATOM 1018 C CA . ASP A 1 130 ? -16.495 -2.701 36.708 1.00 55.69 130 ASP A CA 1
ATOM 1019 C C . ASP A 1 130 ? -15.200 -2.431 37.493 1.00 55.69 130 ASP A C 1
ATOM 1021 O O . ASP A 1 130 ? -14.240 -3.207 37.411 1.00 55.69 130 ASP A O 1
ATOM 1025 N N . PHE A 1 131 ? -15.185 -1.371 38.306 1.00 61.78 131 PHE A N 1
ATOM 1026 C CA . PHE A 1 131 ? -14.035 -1.022 39.135 1.00 61.78 131 PHE A CA 1
ATOM 1027 C C . PHE A 1 131 ? -13.906 -1.930 40.365 1.00 61.78 131 PHE A C 1
ATOM 1029 O O . PHE A 1 131 ? -12.800 -2.345 40.715 1.00 61.78 131 PHE A O 1
ATOM 1036 N N . GLU A 1 132 ? -15.022 -2.324 40.991 1.00 63.19 132 GLU A N 1
ATOM 1037 C CA . GLU A 1 132 ? -14.992 -3.311 42.078 1.00 63.19 132 GLU A CA 1
ATOM 1038 C C . GLU A 1 132 ? -14.437 -4.671 41.614 1.00 63.19 132 GLU A C 1
ATOM 1040 O O . GLU A 1 132 ? -13.770 -5.362 42.388 1.00 63.19 132 GLU A O 1
ATOM 1045 N N . TYR A 1 133 ? -14.654 -5.059 40.351 1.00 61.50 133 TYR A N 1
ATOM 1046 C CA . TYR A 1 133 ? -14.049 -6.265 39.768 1.00 61.50 133 TYR A CA 1
ATOM 1047 C C . TYR A 1 133 ? -12.541 -6.127 39.507 1.00 61.50 133 TYR A C 1
ATOM 1049 O O . TYR A 1 133 ? -11.803 -7.101 39.672 1.00 61.50 133 TYR A O 1
ATOM 1057 N N . GLU A 1 134 ? -12.065 -4.943 39.118 1.00 63.00 134 GLU A N 1
ATOM 1058 C CA . GLU A 1 134 ? -10.633 -4.662 38.938 1.00 63.00 134 GLU A CA 1
ATOM 1059 C C . GLU A 1 134 ? -9.894 -4.624 40.283 1.00 63.00 134 GLU A C 1
ATOM 1061 O O . GLU A 1 134 ? -8.823 -5.212 40.442 1.00 63.00 134 GLU A O 1
ATOM 1066 N N . LEU A 1 135 ? -10.518 -4.032 41.300 1.00 69.31 135 LEU A N 1
ATOM 1067 C CA . LEU A 1 135 ? -10.012 -4.036 42.666 1.00 69.31 135 LEU A CA 1
ATOM 1068 C C . LEU A 1 135 ? -9.887 -5.464 43.220 1.00 69.31 135 LEU A C 1
ATOM 1070 O O . LEU A 1 135 ? -8.854 -5.808 43.792 1.00 69.31 135 LEU A O 1
ATOM 1074 N N . LYS A 1 136 ? -10.893 -6.322 42.991 1.00 67.06 136 LYS A N 1
ATOM 1075 C CA . LYS A 1 136 ? -10.837 -7.750 43.357 1.00 67.06 136 LYS A CA 1
ATOM 1076 C C . LYS A 1 136 ? -9.652 -8.466 42.708 1.00 67.06 136 LYS A C 1
ATOM 1078 O O . LYS A 1 136 ? -8.972 -9.233 43.382 1.00 67.06 136 LYS A O 1
ATOM 1083 N N . ALA A 1 137 ? -9.340 -8.157 41.447 1.00 66.38 137 ALA A N 1
ATOM 1084 C CA . ALA A 1 137 ? -8.182 -8.724 40.758 1.00 66.38 137 ALA A CA 1
ATOM 1085 C C . ALA A 1 137 ? -6.857 -8.396 41.456 1.00 66.38 137 ALA A C 1
ATOM 1087 O O . ALA A 1 137 ? -6.043 -9.280 41.716 1.00 66.38 137 ALA A O 1
ATOM 1088 N N . LEU A 1 138 ? -6.654 -7.122 41.791 1.00 69.81 138 LEU A N 1
ATOM 1089 C CA . LEU A 1 138 ? -5.433 -6.642 42.441 1.00 69.81 138 LEU A CA 1
ATOM 1090 C C . LEU A 1 138 ? -5.278 -7.187 43.867 1.00 69.81 138 LEU A C 1
ATOM 1092 O O . LEU A 1 138 ? -4.165 -7.454 44.320 1.00 69.81 138 LEU A O 1
ATOM 1096 N N . VAL A 1 139 ? -6.397 -7.375 44.565 1.00 74.12 139 VAL A N 1
ATOM 1097 C CA . VAL A 1 139 ? -6.445 -7.924 45.922 1.00 74.12 139 VAL A CA 1
ATOM 1098 C C . VAL A 1 139 ? -6.174 -9.436 45.942 1.00 74.12 139 VAL A C 1
ATOM 1100 O O . VAL A 1 139 ? -5.507 -9.925 46.858 1.00 74.12 139 VAL A O 1
ATOM 1103 N N . ALA A 1 140 ? -6.640 -10.175 44.932 1.00 73.81 140 ALA A N 1
ATOM 1104 C CA . ALA A 1 140 ? -6.522 -11.631 44.860 1.00 73.81 140 ALA A CA 1
ATOM 1105 C C . ALA A 1 140 ? -5.093 -12.132 44.574 1.00 73.81 140 ALA A C 1
ATOM 1107 O O . ALA A 1 140 ? -4.740 -13.246 44.965 1.00 73.81 140 ALA A O 1
ATOM 1108 N N . LEU A 1 141 ? -4.244 -11.327 43.927 1.00 78.12 141 LEU A N 1
ATOM 1109 C CA . LEU A 1 141 ? -2.903 -11.752 43.516 1.00 78.12 141 LEU A CA 1
ATOM 1110 C C . LEU A 1 141 ? -1.901 -11.767 44.695 1.00 78.12 141 LEU A C 1
ATOM 1112 O O . LEU A 1 141 ? -1.673 -10.764 45.380 1.00 78.12 141 LEU A O 1
ATOM 1116 N N . ASP A 1 142 ? -1.261 -12.921 44.925 1.00 80.12 142 ASP A N 1
ATOM 1117 C CA . ASP A 1 142 ? -0.126 -13.087 45.849 1.00 80.12 142 ASP A CA 1
ATOM 1118 C C . ASP A 1 142 ? 0.995 -13.870 45.186 1.00 80.12 142 ASP A C 1
ATOM 1120 O O . ASP A 1 142 ? 0.907 -15.085 45.006 1.00 80.12 142 ASP A O 1
ATOM 1124 N N . HIS A 1 143 ? 2.063 -13.177 44.815 1.00 81.44 143 HIS A N 1
ATOM 1125 C CA . HIS A 1 143 ? 3.185 -13.807 44.144 1.00 81.44 143 HIS A CA 1
ATOM 1126 C C . HIS A 1 143 ? 4.468 -13.008 44.384 1.00 81.44 143 HIS A C 1
ATOM 1128 O O . HIS A 1 143 ? 4.419 -11.782 44.328 1.00 81.44 143 HIS A O 1
ATOM 1134 N N . PRO A 1 144 ? 5.632 -13.657 44.582 1.00 82.31 144 PRO A N 1
ATOM 1135 C CA . PRO A 1 144 ? 6.902 -12.975 44.863 1.00 82.31 144 PRO A CA 1
ATOM 1136 C C . PRO A 1 144 ? 7.375 -12.006 43.767 1.00 82.31 144 PRO A C 1
ATOM 1138 O O . PRO A 1 144 ? 8.266 -11.204 44.018 1.00 82.31 144 PRO A O 1
ATOM 1141 N N . HIS A 1 145 ? 6.804 -12.086 42.561 1.00 84.25 145 HIS A N 1
ATOM 1142 C CA . HIS A 1 145 ? 7.105 -11.203 41.424 1.00 84.25 145 HIS A CA 1
ATOM 1143 C C . HIS A 1 145 ? 5.936 -10.261 41.055 1.00 84.25 145 HIS A C 1
ATOM 1145 O O . HIS A 1 145 ? 5.921 -9.694 39.966 1.00 84.25 145 HIS A O 1
ATOM 1151 N N . ILE A 1 146 ? 4.935 -10.097 41.929 1.00 84.06 146 ILE A N 1
ATOM 1152 C CA . ILE A 1 146 ? 3.825 -9.139 41.773 1.00 84.06 146 ILE A CA 1
ATOM 1153 C C . ILE A 1 146 ? 3.795 -8.237 43.005 1.00 84.06 146 ILE A C 1
ATOM 1155 O O . ILE A 1 146 ? 3.855 -8.734 44.127 1.00 84.06 146 ILE A O 1
ATOM 1159 N N . VAL A 1 147 ? 3.684 -6.919 42.810 1.00 84.88 147 VAL A N 1
ATOM 1160 C CA . VAL A 1 147 ? 3.561 -5.979 43.932 1.00 84.88 147 VAL A CA 1
ATOM 1161 C C . VAL A 1 147 ? 2.284 -6.272 44.713 1.00 84.88 147 VAL A C 1
ATOM 1163 O O . VAL A 1 147 ? 1.177 -6.226 44.179 1.00 84.88 147 VAL A O 1
ATOM 1166 N N . LYS A 1 148 ? 2.446 -6.554 46.004 1.00 83.94 148 LYS A N 1
ATOM 1167 C CA . LYS A 1 148 ? 1.347 -6.935 46.884 1.00 83.94 148 LYS A CA 1
ATOM 1168 C C . LYS A 1 148 ? 0.520 -5.731 47.326 1.00 83.94 148 LYS A C 1
ATOM 1170 O O . LYS A 1 148 ? 1.061 -4.762 47.866 1.00 83.94 148 LYS A O 1
ATOM 1175 N N . VAL A 1 149 ? -0.801 -5.843 47.175 1.00 86.56 149 VAL A N 1
ATOM 1176 C CA . VAL A 1 149 ? -1.777 -4.976 47.849 1.00 86.56 149 VAL A CA 1
ATOM 1177 C C . VAL A 1 149 ? -1.961 -5.467 49.284 1.00 86.56 149 VAL A C 1
ATOM 1179 O O . VAL A 1 149 ? -2.150 -6.658 49.530 1.00 86.56 149 VAL A O 1
ATOM 1182 N N . ILE A 1 150 ? -1.866 -4.550 50.242 1.00 87.12 150 ILE A N 1
ATOM 1183 C CA . ILE A 1 150 ? -1.899 -4.849 51.679 1.00 87.12 150 ILE A CA 1
ATOM 1184 C C . ILE A 1 150 ? -3.268 -4.506 52.263 1.00 87.12 150 ILE A C 1
ATOM 1186 O O . ILE A 1 150 ? -3.838 -5.284 53.025 1.00 87.12 150 ILE A O 1
ATOM 1190 N N . GLU A 1 151 ? -3.787 -3.338 51.903 1.00 89.12 151 GLU A N 1
ATOM 1191 C CA . GLU A 1 151 ? -5.100 -2.827 52.291 1.00 89.12 151 GLU A CA 1
ATOM 1192 C C . GLU A 1 151 ? -5.516 -1.722 51.319 1.00 89.12 151 GLU A C 1
ATOM 1194 O O . GLU A 1 151 ? -4.691 -1.218 50.552 1.00 89.12 151 GLU A O 1
ATOM 1199 N N . TYR A 1 152 ? -6.787 -1.334 51.347 1.00 90.25 152 TYR A N 1
ATOM 1200 C CA . TYR A 1 152 ? -7.259 -0.196 50.568 1.00 90.25 152 TYR A CA 1
ATOM 1201 C C . TYR A 1 152 ? -8.258 0.649 51.350 1.00 90.25 152 TYR A C 1
ATOM 1203 O O . TYR A 1 152 ? -8.982 0.156 52.222 1.00 90.25 152 TYR A O 1
ATOM 1211 N N . PHE A 1 153 ? -8.287 1.936 51.023 1.00 90.56 153 PHE A N 1
ATOM 1212 C CA . PHE A 1 153 ? -9.231 2.897 51.571 1.00 90.56 153 PHE A CA 1
ATOM 1213 C C . PHE A 1 153 ? -10.244 3.277 50.502 1.00 90.56 153 PHE A C 1
ATOM 1215 O O . PHE A 1 153 ? -9.908 3.441 49.331 1.00 90.56 153 PHE A O 1
ATOM 1222 N N . ASP A 1 154 ? -11.495 3.361 50.920 1.00 87.81 154 ASP A N 1
ATOM 1223 C CA . ASP A 1 154 ? -12.653 3.550 50.068 1.00 87.81 154 ASP A CA 1
ATOM 1224 C C . ASP A 1 154 ? -13.346 4.857 50.459 1.00 87.81 154 ASP A C 1
ATOM 1226 O O . ASP A 1 154 ? -14.133 4.910 51.407 1.00 87.81 154 ASP A O 1
ATOM 1230 N N . ASP A 1 155 ? -12.985 5.925 49.754 1.00 82.88 155 ASP A N 1
ATOM 1231 C CA . ASP A 1 155 ? -13.524 7.274 49.919 1.00 82.88 155 ASP A CA 1
ATOM 1232 C C . ASP A 1 155 ? -14.662 7.499 48.900 1.00 82.88 155 ASP A C 1
ATOM 1234 O O . ASP A 1 155 ? -14.622 6.929 47.807 1.00 82.88 155 ASP A O 1
ATOM 1238 N N . PRO A 1 156 ? -15.695 8.314 49.185 1.00 80.50 156 PRO A N 1
ATOM 1239 C CA . PRO A 1 156 ? -16.752 8.639 48.223 1.00 80.50 156 PRO A CA 1
ATOM 1240 C C . PRO A 1 156 ? -16.297 9.011 46.803 1.00 80.50 156 PRO A C 1
ATOM 1242 O O . PRO A 1 156 ? -17.027 8.722 45.859 1.00 80.50 156 PRO A O 1
ATOM 1245 N N . VAL A 1 157 ? -15.120 9.625 46.629 1.00 80.75 157 VAL A N 1
ATOM 1246 C CA . VAL A 1 157 ? -14.650 10.089 45.307 1.00 80.75 157 VAL A CA 1
ATOM 1247 C C . VAL A 1 157 ? -13.449 9.323 44.747 1.00 80.75 157 VAL A C 1
ATOM 1249 O O . VAL A 1 157 ? -13.096 9.528 43.583 1.00 80.75 157 VAL A O 1
ATOM 1252 N N . LYS A 1 158 ? -12.808 8.449 45.534 1.00 84.31 158 LYS A N 1
ATOM 1253 C CA . LYS A 1 158 ? -11.595 7.723 45.121 1.00 84.31 158 LYS A CA 1
ATOM 1254 C C . LYS A 1 158 ? -11.332 6.457 45.943 1.00 84.31 158 LYS A C 1
ATOM 1256 O O . LYS A 1 158 ? -11.864 6.290 47.034 1.00 84.31 158 LYS A O 1
ATOM 1261 N N . TYR A 1 159 ? -10.453 5.603 45.435 1.00 85.44 159 TYR A N 1
ATOM 1262 C CA . TYR A 1 159 ? -9.829 4.512 46.176 1.00 85.44 159 TYR A CA 1
ATOM 1263 C C . TYR A 1 159 ? -8.348 4.813 46.411 1.00 85.44 159 TYR A C 1
ATOM 1265 O O . TYR A 1 159 ? -7.655 5.230 45.486 1.00 85.44 159 TYR A O 1
ATOM 1273 N N . ASP A 1 160 ? -7.843 4.558 47.617 1.00 89.19 160 ASP A N 1
ATOM 1274 C CA . ASP A 1 160 ? -6.409 4.624 47.917 1.00 89.19 160 ASP A CA 1
ATOM 1275 C C . ASP A 1 160 ? -5.877 3.205 48.181 1.00 89.19 160 ASP A C 1
ATOM 1277 O O . ASP A 1 160 ? -6.173 2.593 49.210 1.00 89.19 160 ASP A O 1
ATOM 1281 N N . LEU A 1 161 ? -5.094 2.665 47.245 1.00 87.94 161 LEU A N 1
ATOM 1282 C CA . LEU A 1 161 ? -4.488 1.335 47.340 1.00 87.94 161 LEU A CA 1
ATOM 1283 C C . LEU A 1 161 ? -3.148 1.397 48.069 1.00 87.94 161 LEU A C 1
ATOM 1285 O O . LEU A 1 161 ? -2.205 2.012 47.566 1.00 87.94 161 LEU A O 1
ATOM 1289 N N . VAL A 1 162 ? -3.027 0.711 49.207 1.00 90.44 162 VAL A N 1
ATOM 1290 C CA . VAL A 1 162 ? -1.761 0.591 49.937 1.00 90.44 162 VAL A CA 1
ATOM 1291 C C . VAL A 1 162 ? -1.018 -0.662 49.494 1.00 90.44 162 VAL A C 1
ATOM 1293 O O . VAL A 1 162 ? -1.487 -1.788 49.664 1.00 90.44 162 VAL A O 1
ATOM 1296 N N . MET A 1 163 ? 0.185 -0.459 48.970 1.00 89.12 163 MET A N 1
ATOM 1297 C CA . MET A 1 163 ? 1.014 -1.484 48.350 1.00 89.12 163 MET A CA 1
ATOM 1298 C C . MET A 1 163 ? 2.418 -1.527 48.959 1.00 89.12 163 MET A C 1
ATOM 1300 O O . MET A 1 163 ? 2.876 -0.593 49.635 1.00 89.12 163 MET A O 1
ATOM 1304 N N . GLU A 1 164 ? 3.133 -2.616 48.692 1.00 86.56 164 GLU A N 1
ATOM 1305 C CA . GLU A 1 164 ? 4.568 -2.696 48.956 1.00 86.56 164 GLU A CA 1
ATOM 1306 C C . GLU A 1 164 ? 5.341 -1.600 48.205 1.00 86.56 164 GLU A C 1
ATOM 1308 O O . GLU A 1 164 ? 5.072 -1.292 47.043 1.00 86.56 164 GLU A O 1
ATOM 1313 N N . LEU A 1 165 ? 6.309 -0.981 48.887 1.00 84.69 165 LEU A N 1
ATOM 1314 C CA . LEU A 1 165 ? 7.143 0.060 48.294 1.00 84.69 165 LEU A CA 1
ATOM 1315 C C . LEU A 1 165 ? 8.311 -0.576 47.532 1.00 84.69 165 LEU A C 1
ATOM 1317 O O . LEU A 1 165 ? 9.217 -1.134 48.149 1.00 84.69 165 LEU A O 1
ATOM 1321 N N . CYS A 1 166 ? 8.326 -0.412 46.211 1.00 83.00 166 CYS A N 1
ATOM 1322 C CA . CYS A 1 166 ? 9.482 -0.728 45.375 1.00 83.00 166 CYS A CA 1
ATOM 1323 C C . CYS A 1 166 ? 10.425 0.482 45.328 1.00 83.00 166 CYS A C 1
ATOM 1325 O O . CYS A 1 166 ? 9.996 1.582 44.986 1.00 83.00 166 CYS A O 1
ATOM 1327 N N . THR A 1 167 ? 11.693 0.302 45.703 1.00 78.94 167 THR A N 1
ATOM 1328 C CA . THR A 1 167 ? 12.666 1.408 45.807 1.00 78.94 167 THR A CA 1
ATOM 1329 C C . THR A 1 167 ? 13.676 1.478 44.665 1.00 78.94 167 THR A C 1
ATOM 1331 O O . THR A 1 167 ? 14.428 2.447 44.615 1.00 78.94 167 THR A O 1
ATOM 1334 N N . GLY A 1 168 ? 13.754 0.460 43.805 1.00 78.06 168 GLY A N 1
ATOM 1335 C CA . GLY A 1 168 ? 14.647 0.476 42.646 1.00 78.06 168 GLY A CA 1
ATOM 1336 C C . GLY A 1 168 ? 13.997 1.086 41.400 1.00 78.06 168 GLY A C 1
ATOM 1337 O O . GLY A 1 168 ? 12.821 1.459 41.446 1.00 78.06 168 GLY A O 1
ATOM 1338 N N . PRO A 1 169 ? 14.767 1.232 40.308 1.00 80.50 169 PRO A N 1
ATOM 1339 C CA . PRO A 1 169 ? 14.270 1.782 39.054 1.00 80.50 169 PRO A CA 1
ATOM 1340 C C . PRO A 1 169 ? 13.290 0.819 38.375 1.00 80.50 169 PRO A C 1
ATOM 1342 O O . PRO A 1 169 ? 13.272 -0.385 38.650 1.00 80.50 169 PRO A O 1
ATOM 1345 N N . ASP A 1 170 ? 12.485 1.347 37.458 1.00 84.62 170 ASP A N 1
ATOM 1346 C CA . ASP A 1 170 ? 11.765 0.508 36.505 1.00 84.62 170 ASP A CA 1
ATOM 1347 C C . ASP A 1 170 ? 12.746 -0.183 35.537 1.00 84.62 170 ASP A C 1
ATOM 1349 O O . ASP A 1 170 ? 13.876 0.272 35.344 1.00 84.62 170 ASP A O 1
ATOM 1353 N N . LEU A 1 171 ? 12.334 -1.300 34.937 1.00 83.94 171 LEU A N 1
ATOM 1354 C CA . LEU A 1 171 ? 13.183 -2.128 34.080 1.00 83.94 171 LEU A CA 1
ATOM 1355 C C . LEU A 1 171 ? 13.680 -1.359 32.845 1.00 83.94 171 LEU A C 1
ATOM 1357 O O . LEU A 1 171 ? 14.801 -1.599 32.402 1.00 83.94 171 LEU A O 1
ATOM 1361 N N . PHE A 1 172 ? 12.907 -0.407 32.314 1.00 83.50 172 PHE A N 1
ATOM 1362 C CA . PHE A 1 172 ? 13.369 0.449 31.219 1.00 83.50 172 PHE A CA 1
ATOM 1363 C C . PHE A 1 172 ? 14.532 1.344 31.669 1.00 83.50 172 PHE A C 1
ATOM 1365 O O . PHE A 1 172 ? 15.578 1.363 31.018 1.00 83.50 172 PHE A O 1
ATOM 1372 N N . THR A 1 173 ? 14.388 2.024 32.807 1.00 83.31 173 THR A N 1
ATOM 1373 C CA . THR A 1 173 ? 15.463 2.833 33.403 1.00 83.31 173 THR A CA 1
ATOM 1374 C C . THR A 1 173 ? 16.684 1.974 33.758 1.00 83.31 173 THR A C 1
ATOM 1376 O O . THR A 1 173 ? 17.809 2.362 33.456 1.00 83.31 173 THR A O 1
ATOM 1379 N N . TYR A 1 174 ? 16.479 0.772 34.301 1.00 84.06 174 TYR A N 1
ATOM 1380 C CA . TYR A 1 174 ? 17.555 -0.171 34.616 1.00 84.06 174 TYR A CA 1
ATOM 1381 C C . TYR A 1 174 ? 18.387 -0.567 33.387 1.00 84.06 174 TYR A C 1
ATOM 1383 O O . TYR A 1 174 ? 19.617 -0.574 33.443 1.00 84.06 174 TYR A O 1
ATOM 1391 N N . ILE A 1 175 ? 17.725 -0.878 32.267 1.00 83.50 175 ILE A N 1
ATOM 1392 C CA . ILE A 1 175 ? 18.405 -1.236 31.015 1.00 83.50 175 ILE A CA 1
ATOM 1393 C C . ILE A 1 175 ? 19.231 -0.049 30.504 1.00 83.50 175 ILE A C 1
ATOM 1395 O O . ILE A 1 175 ? 20.390 -0.238 30.142 1.00 83.50 175 ILE A O 1
ATOM 1399 N N . LEU A 1 176 ? 18.680 1.170 30.526 1.00 82.19 176 LEU A N 1
ATOM 1400 C CA . LEU A 1 176 ? 19.406 2.374 30.103 1.00 82.19 176 LEU A CA 1
ATOM 1401 C C . LEU A 1 176 ? 20.643 2.643 30.969 1.00 82.19 176 LEU A C 1
ATOM 1403 O O . LEU A 1 176 ? 21.726 2.866 30.433 1.00 82.19 176 LEU A O 1
ATOM 1407 N N . GLU A 1 177 ? 20.508 2.560 32.294 1.00 82.19 177 GLU A N 1
ATOM 1408 C CA . GLU A 1 177 ? 21.628 2.756 33.224 1.00 82.19 177 GLU A CA 1
ATOM 1409 C C . GLU A 1 177 ? 22.738 1.716 33.018 1.00 82.19 177 GLU A C 1
ATOM 1411 O O . GLU A 1 177 ? 23.921 2.044 33.120 1.00 82.19 177 GLU A O 1
ATOM 1416 N N . ARG A 1 178 ? 22.383 0.468 32.682 1.00 77.88 178 ARG A N 1
ATOM 1417 C CA . ARG A 1 178 ? 23.367 -0.561 32.321 1.00 77.88 178 ARG A CA 1
ATOM 1418 C C . ARG A 1 178 ? 24.034 -0.272 30.980 1.00 77.88 178 ARG A C 1
ATOM 1420 O O . ARG A 1 178 ? 25.246 -0.395 30.888 1.00 77.88 178 ARG A O 1
ATOM 1427 N N . MET A 1 179 ? 23.301 0.180 29.966 1.00 72.50 179 MET A N 1
ATOM 1428 C CA . MET A 1 179 ? 23.894 0.523 28.666 1.00 72.50 179 MET A CA 1
ATOM 1429 C C . MET A 1 179 ? 24.885 1.698 28.739 1.00 72.50 179 MET A C 1
ATOM 1431 O O . MET A 1 179 ? 25.847 1.732 27.974 1.00 72.50 179 MET A O 1
ATOM 1435 N N . GLU A 1 180 ? 24.676 2.645 29.656 1.00 72.19 180 GLU A N 1
ATOM 1436 C CA . GLU A 1 180 ? 25.557 3.806 29.866 1.00 72.19 180 GLU A CA 1
ATOM 1437 C C . GLU A 1 180 ? 26.700 3.541 30.870 1.00 72.19 180 GLU A C 1
ATOM 1439 O O . GLU A 1 180 ? 27.592 4.378 31.041 1.00 72.19 180 GLU A O 1
ATOM 1444 N N . GLY A 1 181 ? 26.691 2.383 31.537 1.00 65.19 181 GLY A N 1
ATOM 1445 C CA . GLY A 1 181 ? 27.641 2.023 32.584 1.00 65.19 181 GLY A CA 1
ATOM 1446 C C . GLY A 1 181 ? 29.042 1.662 32.056 1.00 65.19 181 GLY A C 1
ATOM 1447 O O . GLY A 1 181 ? 29.171 1.020 31.012 1.00 65.19 181 GLY A O 1
ATOM 1448 N N . PRO A 1 182 ? 30.119 2.003 32.793 1.00 53.25 182 PRO A N 1
ATOM 1449 C CA . PRO A 1 182 ? 31.503 1.772 32.361 1.00 53.25 182 PRO A CA 1
ATOM 1450 C C . PRO A 1 182 ? 31.911 0.287 32.282 1.00 53.25 182 PRO A C 1
ATOM 1452 O O . PRO A 1 182 ? 32.934 -0.022 31.674 1.00 53.25 182 PRO A O 1
ATOM 1455 N N . ASP A 1 183 ? 31.113 -0.623 32.852 1.00 56.81 183 ASP A N 1
ATOM 1456 C CA . ASP A 1 183 ? 31.524 -2.004 33.135 1.00 56.81 183 ASP A CA 1
ATOM 1457 C C . ASP A 1 183 ? 30.973 -3.070 32.160 1.00 56.81 183 ASP A C 1
ATOM 1459 O O . ASP A 1 183 ? 31.333 -4.238 32.288 1.00 56.81 183 ASP A O 1
ATOM 1463 N N . CYS A 1 184 ? 30.114 -2.727 31.184 1.00 52.09 184 CYS A N 1
ATOM 1464 C CA . CYS A 1 184 ? 29.396 -3.746 30.383 1.00 52.09 184 CYS A CA 1
ATOM 1465 C C . CYS A 1 184 ? 29.315 -3.516 28.861 1.00 52.09 184 CYS A C 1
ATOM 1467 O O . CYS A 1 184 ? 28.471 -4.102 28.188 1.00 52.09 184 CYS A O 1
ATOM 1469 N N . GLY A 1 185 ? 30.214 -2.717 28.275 1.00 55.03 185 GLY A N 1
ATOM 1470 C CA . GLY A 1 185 ? 30.380 -2.668 26.811 1.00 55.03 185 GLY A CA 1
ATOM 1471 C C . GLY A 1 185 ? 29.129 -2.256 26.014 1.00 55.03 185 GLY A C 1
ATOM 1472 O O . GLY A 1 185 ? 29.081 -2.496 24.810 1.00 55.03 185 GLY A O 1
ATOM 1473 N N . GLY A 1 186 ? 28.134 -1.647 26.670 1.00 62.94 186 GLY A N 1
ATOM 1474 C CA . GLY A 1 186 ? 26.888 -1.183 26.057 1.00 62.94 186 GLY A CA 1
ATOM 1475 C C . GLY A 1 186 ? 25.733 -2.193 26.010 1.00 62.94 186 GLY A C 1
ATOM 1476 O O . GLY A 1 186 ? 24.726 -1.882 25.376 1.00 62.94 186 GLY A O 1
ATOM 1477 N N . PHE A 1 187 ? 25.827 -3.366 26.658 1.00 69.31 187 PHE A N 1
ATOM 1478 C CA . PHE A 1 187 ? 24.778 -4.402 26.620 1.00 69.31 187 PHE A CA 1
ATOM 1479 C C . PHE A 1 187 ? 24.530 -5.064 27.988 1.00 69.31 187 PHE A C 1
ATOM 1481 O O . PHE A 1 187 ? 25.435 -5.184 28.810 1.00 69.31 187 PHE A O 1
ATOM 1488 N N . VAL A 1 188 ? 23.298 -5.537 28.224 1.00 76.25 188 VAL A N 1
ATOM 1489 C CA . VAL A 1 188 ? 22.952 -6.360 29.399 1.00 76.25 188 VAL A CA 1
ATOM 1490 C C . VAL A 1 188 ? 23.297 -7.828 29.094 1.00 76.25 188 VAL A C 1
ATOM 1492 O O . VAL A 1 188 ? 22.825 -8.337 28.076 1.00 76.25 188 VAL A O 1
ATOM 1495 N N . PRO A 1 189 ? 24.090 -8.529 29.928 1.00 80.62 189 PRO A N 1
ATOM 1496 C CA . PRO A 1 189 ? 24.455 -9.926 29.683 1.00 80.62 189 PRO A CA 1
ATOM 1497 C C . PRO A 1 189 ? 23.236 -10.855 29.590 1.00 80.62 189 PRO A C 1
ATOM 1499 O O . PRO A 1 189 ? 22.310 -10.745 30.393 1.00 80.62 189 PRO A O 1
ATOM 1502 N N . GLU A 1 190 ? 23.262 -11.823 28.669 1.00 83.94 190 GLU A N 1
ATOM 1503 C CA . GLU A 1 190 ? 22.143 -12.757 28.445 1.00 83.94 190 GLU A CA 1
ATOM 1504 C C . GLU A 1 190 ? 21.744 -13.550 29.696 1.00 83.94 190 GLU A C 1
ATOM 1506 O O . GLU A 1 190 ? 20.562 -13.821 29.912 1.00 83.94 190 GLU A O 1
ATOM 1511 N N . GLU A 1 191 ? 22.707 -13.889 30.556 1.00 82.00 191 GLU A N 1
ATOM 1512 C CA . GLU A 1 191 ? 22.440 -14.567 31.828 1.00 82.00 191 GLU A CA 1
ATOM 1513 C C . GLU A 1 191 ? 21.520 -13.729 32.730 1.00 82.00 191 GLU A C 1
ATOM 1515 O O . GLU A 1 191 ? 20.554 -14.236 33.303 1.00 82.00 191 GLU A O 1
ATOM 1520 N N . GLU A 1 192 ? 21.766 -12.421 32.797 1.00 81.81 192 GLU A N 1
ATOM 1521 C CA . GLU A 1 192 ? 20.953 -11.485 33.569 1.00 81.81 192 GLU A CA 1
ATOM 1522 C C . GLU A 1 192 ? 19.573 -11.291 32.926 1.00 81.81 192 GLU A C 1
ATOM 1524 O O . GLU A 1 192 ? 18.554 -11.334 33.623 1.00 81.81 192 GLU A O 1
ATOM 1529 N N . VAL A 1 193 ? 19.524 -11.177 31.593 1.00 85.44 193 VAL A N 1
ATOM 1530 C CA . VAL A 1 193 ? 18.271 -11.097 30.823 1.00 85.44 193 VAL A CA 1
ATOM 1531 C C . VAL A 1 193 ? 17.395 -12.326 31.074 1.00 85.44 193 VAL A C 1
ATOM 1533 O O . VAL A 1 193 ? 16.205 -12.185 31.354 1.00 85.44 193 VAL A O 1
ATOM 1536 N N . SER A 1 194 ? 17.973 -13.527 31.045 1.00 86.31 194 SER A N 1
ATOM 1537 C CA . SER A 1 194 ? 17.267 -14.787 31.304 1.00 86.31 194 SER A CA 1
ATOM 1538 C C . SER A 1 194 ? 16.655 -14.821 32.707 1.00 86.31 194 SER A C 1
ATOM 1540 O O . SER A 1 194 ? 15.498 -15.220 32.890 1.00 86.31 194 SER A O 1
ATOM 1542 N N . VAL A 1 195 ? 17.387 -14.336 33.718 1.00 83.38 195 VAL A N 1
ATOM 1543 C CA . VAL A 1 195 ? 16.873 -14.250 35.089 1.00 83.38 195 VAL A CA 1
ATOM 1544 C C . VAL A 1 195 ? 15.715 -13.258 35.191 1.00 83.38 195 VAL A C 1
ATOM 1546 O O . VAL A 1 195 ? 14.692 -13.615 35.781 1.00 83.38 195 VAL A O 1
ATOM 1549 N N . ILE A 1 196 ? 15.846 -12.063 34.610 1.00 85.69 196 ILE A N 1
ATOM 1550 C CA . ILE A 1 196 ? 14.801 -11.026 34.591 1.00 85.69 196 ILE A CA 1
ATOM 1551 C C . ILE A 1 196 ? 13.544 -11.563 33.899 1.00 85.69 196 ILE A C 1
ATOM 1553 O O . ILE A 1 196 ? 12.461 -11.568 34.488 1.00 85.69 196 ILE A O 1
ATOM 1557 N N . LEU A 1 197 ? 13.691 -12.104 32.688 1.00 86.81 197 LEU A N 1
ATOM 1558 C CA . LEU A 1 197 ? 12.578 -12.594 31.880 1.00 86.81 197 LEU A CA 1
ATOM 1559 C C . LEU A 1 197 ? 11.835 -13.742 32.571 1.00 86.81 197 LEU A C 1
ATOM 1561 O O . LEU A 1 197 ? 10.605 -13.750 32.622 1.00 86.81 197 LEU A O 1
ATOM 1565 N N . ARG A 1 198 ? 12.564 -14.680 33.186 1.00 85.94 198 ARG A N 1
ATOM 1566 C CA . ARG A 1 198 ? 11.966 -15.781 33.953 1.00 85.94 198 ARG A CA 1
ATOM 1567 C C . ARG A 1 198 ? 11.099 -15.278 35.108 1.00 85.94 198 ARG A C 1
ATOM 1569 O O . ARG A 1 198 ? 10.078 -15.891 35.412 1.00 85.94 198 ARG A O 1
ATOM 1576 N N . GLN A 1 199 ? 11.491 -14.193 35.772 1.00 85.62 199 GLN A N 1
ATOM 1577 C CA . GLN A 1 199 ? 10.701 -13.608 36.857 1.00 85.62 199 GLN A CA 1
ATOM 1578 C C . GLN A 1 199 ? 9.451 -12.894 36.328 1.00 85.62 199 GLN A C 1
ATOM 1580 O O . GLN A 1 199 ? 8.367 -13.103 36.877 1.00 85.62 199 GLN A O 1
ATOM 1585 N N . CYS A 1 200 ? 9.575 -12.158 35.218 1.00 85.94 200 CYS A N 1
ATOM 1586 C CA . CYS A 1 200 ? 8.442 -11.550 34.513 1.00 85.94 200 CYS A CA 1
ATOM 1587 C C . CYS A 1 200 ? 7.419 -12.597 34.044 1.00 85.94 200 CYS A C 1
ATOM 1589 O O . CYS A 1 200 ? 6.215 -12.416 34.183 1.00 85.94 200 CYS A O 1
ATOM 1591 N N . LEU A 1 201 ? 7.875 -13.736 33.523 1.00 86.19 201 LEU A N 1
ATOM 1592 C CA . LEU A 1 201 ? 6.975 -14.799 33.074 1.00 86.19 201 LEU A CA 1
ATOM 1593 C C . LEU A 1 201 ? 6.248 -15.472 34.243 1.00 86.19 201 LEU A C 1
ATOM 1595 O O . LEU A 1 201 ? 5.067 -15.797 34.127 1.00 86.19 201 LEU A O 1
ATOM 1599 N N . LYS A 1 202 ? 6.909 -15.641 35.397 1.00 83.88 202 LYS A N 1
ATOM 1600 C CA . LYS A 1 202 ? 6.266 -16.192 36.601 1.00 83.88 202 LYS A CA 1
ATOM 1601 C C . LYS A 1 202 ? 5.143 -15.294 37.123 1.00 83.88 202 LYS A C 1
ATOM 1603 O O . LYS A 1 202 ? 4.111 -15.808 37.548 1.00 83.88 202 LYS A O 1
ATOM 1608 N N . SER A 1 203 ? 5.320 -13.972 37.102 1.00 82.75 203 SER A N 1
ATOM 1609 C CA . SER A 1 203 ? 4.252 -13.050 37.505 1.00 82.75 203 SER A CA 1
ATOM 1610 C C . SER A 1 203 ? 3.073 -13.082 36.533 1.00 82.75 203 SER A C 1
ATOM 1612 O O . SER A 1 203 ? 1.933 -13.194 36.976 1.00 82.75 203 SER A O 1
ATOM 1614 N N . VAL A 1 204 ? 3.327 -13.093 35.222 1.00 83.31 204 VAL A N 1
ATOM 1615 C CA . VAL A 1 204 ? 2.271 -13.228 34.204 1.00 83.31 204 VAL A CA 1
ATOM 1616 C C . VAL A 1 204 ? 1.517 -14.555 34.349 1.00 83.31 204 VAL A C 1
ATOM 1618 O O . VAL A 1 204 ? 0.286 -14.574 34.315 1.00 83.31 204 VAL A O 1
ATOM 1621 N N . LEU A 1 205 ? 2.230 -15.656 34.601 1.00 85.44 205 LEU A N 1
ATOM 1622 C CA . LEU A 1 205 ? 1.624 -16.963 34.852 1.00 85.44 205 LEU A CA 1
ATOM 1623 C C . LEU A 1 205 ? 0.692 -16.938 36.072 1.00 85.44 205 LEU A C 1
ATOM 1625 O O . LEU A 1 205 ? -0.398 -17.503 36.012 1.00 85.44 205 LEU A O 1
ATOM 1629 N N . CYS A 1 206 ? 1.083 -16.263 37.157 1.00 81.06 206 CYS A N 1
ATOM 1630 C CA . CYS A 1 206 ? 0.227 -16.104 38.332 1.00 81.06 206 CYS A CA 1
ATOM 1631 C C . CYS A 1 206 ? -1.061 -15.330 38.006 1.00 81.06 206 CYS A C 1
ATOM 1633 O O . CYS A 1 206 ? -2.142 -15.759 38.417 1.00 81.06 206 CYS A O 1
ATOM 1635 N N . CYS A 1 207 ? -0.974 -14.250 37.220 1.00 77.94 207 CYS A N 1
ATOM 1636 C CA . CYS A 1 207 ? -2.155 -13.529 36.740 1.00 77.94 207 CYS A CA 1
ATOM 1637 C C . CYS A 1 207 ? -3.095 -14.464 35.966 1.00 77.94 207 CYS A C 1
ATOM 1639 O O . CYS A 1 207 ? -4.275 -14.575 36.301 1.00 77.94 207 CYS A O 1
ATOM 1641 N N . HIS A 1 208 ? -2.556 -15.196 34.987 1.00 81.12 208 HIS A N 1
ATOM 1642 C CA . HIS A 1 208 ? -3.340 -16.080 34.125 1.00 81.12 208 HIS A CA 1
ATOM 1643 C C . HIS A 1 208 ? -3.968 -17.249 34.898 1.00 81.12 208 HIS A C 1
ATOM 1645 O O . HIS A 1 208 ? -5.135 -17.573 34.672 1.00 81.12 208 HIS A O 1
ATOM 1651 N N . ALA A 1 209 ? -3.241 -17.842 35.851 1.00 75.56 209 ALA A N 1
ATOM 1652 C CA . ALA A 1 209 ? -3.740 -18.923 36.702 1.00 75.56 209 ALA A CA 1
ATOM 1653 C C . ALA A 1 209 ? -4.938 -18.494 37.569 1.00 75.56 209 ALA A C 1
ATOM 1655 O O . ALA A 1 209 ? -5.806 -19.312 37.864 1.00 75.56 209 ALA A O 1
ATOM 1656 N N . ASN A 1 210 ? -5.013 -17.209 37.925 1.00 72.94 210 ASN A N 1
ATOM 1657 C CA . ASN A 1 210 ? -6.121 -16.628 38.684 1.00 72.94 210 ASN A CA 1
ATOM 1658 C C . ASN A 1 210 ? -7.208 -15.996 37.785 1.00 72.94 210 ASN A C 1
ATOM 1660 O O . ASN A 1 210 ? -8.144 -15.381 38.286 1.00 72.94 210 ASN A O 1
ATOM 1664 N N . GLY A 1 211 ? -7.124 -16.161 36.457 1.00 70.31 211 GLY A N 1
ATOM 1665 C CA . GLY A 1 211 ? -8.127 -15.651 35.513 1.00 70.31 211 GLY A CA 1
ATOM 1666 C C . GLY A 1 211 ? -8.027 -14.149 35.217 1.00 70.31 211 GLY A C 1
ATOM 1667 O O . GLY A 1 211 ? -8.983 -13.555 34.709 1.00 70.31 211 GLY A O 1
ATOM 1668 N N . PHE A 1 212 ? -6.880 -13.536 35.508 1.00 73.62 212 PHE A N 1
ATOM 1669 C CA . PHE A 1 212 ? -6.600 -12.121 35.272 1.00 73.62 212 PHE A CA 1
ATOM 1670 C C . PHE A 1 212 ? -5.625 -11.937 34.109 1.00 73.62 212 PHE A C 1
ATOM 1672 O O . PHE A 1 212 ? -4.740 -12.759 33.889 1.00 73.62 212 PHE A O 1
ATOM 1679 N N . VAL A 1 213 ? -5.756 -10.827 33.380 1.00 69.62 213 VAL A N 1
ATOM 1680 C CA . VAL A 1 213 ? -4.802 -10.419 32.336 1.00 69.62 213 VAL A CA 1
ATOM 1681 C C . VAL A 1 213 ? -4.320 -9.012 32.659 1.00 69.62 213 VAL A C 1
ATOM 1683 O O . VAL A 1 213 ? -5.130 -8.138 32.964 1.00 69.62 213 VAL A O 1
ATOM 1686 N N . HIS A 1 214 ? -3.008 -8.785 32.596 1.00 72.56 214 HIS A N 1
ATOM 1687 C CA . HIS A 1 214 ? -2.416 -7.491 32.950 1.00 72.56 214 HIS A CA 1
ATOM 1688 C C . HIS A 1 214 ? -2.744 -6.389 31.922 1.00 72.56 214 HIS A C 1
ATOM 1690 O O . HIS A 1 214 ? -3.043 -5.266 32.288 1.00 72.56 214 HIS A O 1
ATOM 1696 N N . ARG A 1 215 ? -2.763 -6.702 30.617 1.00 65.94 215 ARG A N 1
AT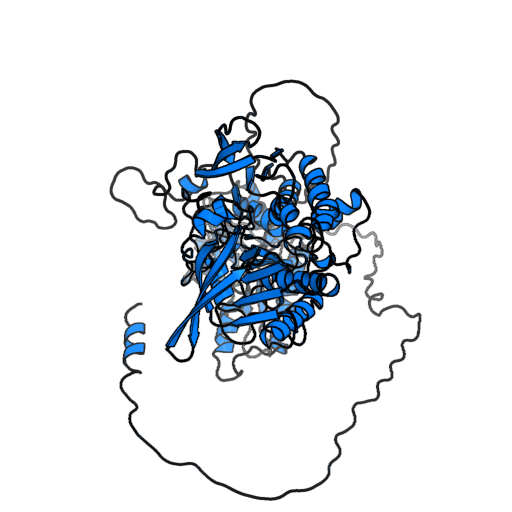OM 1697 C CA . ARG A 1 215 ? -3.089 -5.775 29.500 1.00 65.94 215 ARG A CA 1
ATOM 1698 C C . ARG A 1 215 ? -2.159 -4.567 29.305 1.00 65.94 215 ARG A C 1
ATOM 1700 O O . ARG A 1 215 ? -2.212 -3.957 28.250 1.00 65.94 215 ARG A O 1
ATOM 1707 N N . ASP A 1 216 ? -1.295 -4.257 30.266 1.00 69.94 216 ASP A N 1
ATOM 1708 C CA . ASP A 1 216 ? -0.277 -3.205 30.160 1.00 69.94 216 ASP A CA 1
ATOM 1709 C C . ASP A 1 216 ? 1.106 -3.750 30.558 1.00 69.94 216 ASP A C 1
ATOM 1711 O O . ASP A 1 216 ? 1.717 -3.325 31.535 1.00 69.94 216 ASP A O 1
ATOM 1715 N N . LEU A 1 217 ? 1.569 -4.809 29.888 1.00 78.88 217 LEU A N 1
ATOM 1716 C CA . LEU A 1 217 ? 2.913 -5.346 30.120 1.00 78.88 217 LEU A CA 1
ATOM 1717 C C . LEU A 1 217 ? 3.917 -4.533 29.308 1.00 78.88 217 LEU A C 1
ATOM 1719 O O . LEU A 1 217 ? 3.987 -4.646 28.090 1.00 78.88 217 LEU A O 1
ATOM 1723 N N . ASN A 1 218 ? 4.706 -3.714 29.992 1.00 79.00 218 ASN A N 1
ATOM 1724 C CA . ASN A 1 218 ? 5.776 -2.934 29.388 1.00 79.00 218 ASN A CA 1
ATOM 1725 C C . ASN A 1 218 ? 6.946 -2.816 30.380 1.00 79.00 218 ASN A C 1
ATOM 1727 O O . ASN A 1 218 ? 6.774 -3.025 31.582 1.00 79.00 218 ASN A O 1
ATOM 1731 N N . ALA A 1 219 ? 8.137 -2.455 29.897 1.00 79.12 219 ALA A N 1
ATOM 1732 C CA . ALA A 1 219 ? 9.338 -2.365 30.734 1.00 79.12 219 ALA A CA 1
ATOM 1733 C C . ALA A 1 219 ? 9.258 -1.300 31.851 1.00 79.12 219 ALA A C 1
ATOM 1735 O O . ALA A 1 219 ? 10.056 -1.335 32.779 1.00 79.12 219 ALA A O 1
ATOM 1736 N N . ARG A 1 220 ? 8.295 -0.372 31.817 1.00 77.19 220 ARG A N 1
ATOM 1737 C CA . ARG A 1 220 ? 8.074 0.606 32.896 1.00 77.19 220 ARG A CA 1
ATOM 1738 C C . ARG A 1 220 ? 7.199 0.052 34.026 1.00 77.19 220 ARG A C 1
ATOM 1740 O O . ARG A 1 220 ? 7.255 0.563 35.137 1.00 77.19 220 ARG A O 1
ATOM 1747 N N . ASN A 1 221 ? 6.431 -1.005 33.758 1.00 80.44 221 ASN A N 1
ATOM 1748 C CA . ASN A 1 221 ? 5.567 -1.677 34.735 1.00 80.44 221 ASN A CA 1
ATOM 1749 C C . ASN A 1 221 ? 6.255 -2.850 35.452 1.00 80.44 221 ASN A C 1
ATOM 1751 O O . ASN A 1 221 ? 5.630 -3.548 36.250 1.00 80.44 221 ASN A O 1
ATOM 1755 N N . PHE A 1 222 ? 7.549 -3.052 35.213 1.00 83.25 222 PHE A N 1
ATOM 1756 C CA . PHE A 1 222 ? 8.390 -3.961 35.980 1.00 83.25 222 PHE A CA 1
ATOM 1757 C C . PHE A 1 222 ? 9.378 -3.147 36.808 1.00 83.25 222 PHE A C 1
ATOM 1759 O O . PHE A 1 222 ? 10.137 -2.354 36.263 1.00 83.25 222 PHE A O 1
ATOM 1766 N N . MET A 1 223 ? 9.380 -3.353 38.118 1.00 82.19 223 MET A N 1
ATOM 1767 C CA . MET A 1 223 ? 10.259 -2.676 39.063 1.00 82.19 223 MET A CA 1
ATOM 1768 C C . MET A 1 223 ? 11.394 -3.604 39.467 1.00 82.19 223 MET A C 1
ATOM 1770 O O . MET A 1 223 ? 11.156 -4.741 39.882 1.00 82.19 223 MET A O 1
ATOM 1774 N N . ILE A 1 224 ? 12.623 -3.106 39.398 1.00 81.81 224 ILE A N 1
ATOM 1775 C CA . ILE A 1 224 ? 13.790 -3.809 39.917 1.00 81.81 224 ILE A CA 1
ATOM 1776 C C . ILE A 1 224 ? 13.874 -3.595 41.430 1.00 81.81 224 ILE A C 1
ATOM 1778 O O . ILE A 1 224 ? 13.810 -2.477 41.935 1.00 81.81 224 ILE A O 1
ATOM 1782 N N . THR A 1 225 ? 14.024 -4.680 42.180 1.00 73.12 225 THR A N 1
ATOM 1783 C CA . THR A 1 225 ? 14.173 -4.695 43.636 1.00 73.12 225 THR A CA 1
ATOM 1784 C C . THR A 1 225 ? 15.288 -5.650 44.047 1.00 73.12 225 THR A C 1
ATOM 1786 O O . THR A 1 225 ? 15.559 -6.637 43.372 1.00 73.12 225 THR A O 1
ATOM 1789 N N . GLY A 1 226 ? 15.977 -5.349 45.147 1.00 63.34 226 GLY A N 1
ATOM 1790 C CA . GLY A 1 226 ? 17.095 -6.159 45.640 1.00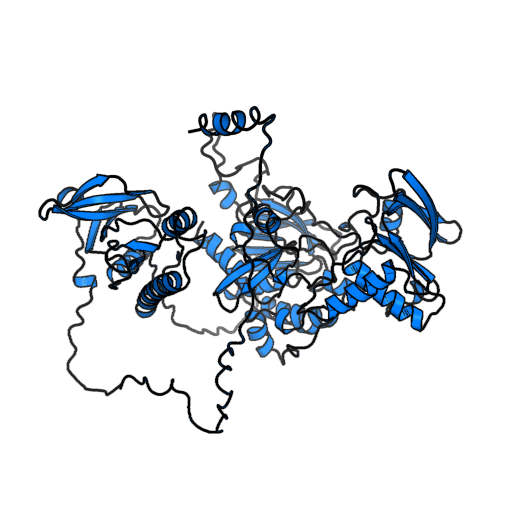 63.34 226 GLY A CA 1
ATOM 1791 C C . GLY A 1 226 ? 18.354 -5.337 45.902 1.00 63.34 226 GLY A C 1
ATOM 1792 O O . GLY A 1 226 ? 18.642 -4.359 45.218 1.00 63.34 226 GLY A O 1
ATOM 1793 N N . SER A 1 227 ? 19.087 -5.726 46.944 1.00 44.28 227 SER A N 1
ATOM 1794 C CA . SER A 1 227 ? 20.409 -5.184 47.260 1.00 44.28 227 SER A CA 1
ATOM 1795 C C . SER A 1 227 ? 21.455 -5.851 46.367 1.00 44.28 227 SER A C 1
ATOM 1797 O O . SER A 1 227 ? 21.351 -7.044 46.093 1.00 44.28 227 SER A O 1
ATOM 1799 N N . VAL A 1 228 ? 22.509 -5.112 46.013 1.00 41.44 228 VAL A N 1
ATOM 1800 C CA . VAL A 1 228 ? 23.691 -5.526 45.218 1.00 41.44 228 VAL A CA 1
ATOM 1801 C C . VAL A 1 228 ? 24.450 -6.742 45.817 1.00 41.44 228 VAL A C 1
ATOM 1803 O O . VAL A 1 228 ? 25.486 -7.152 45.312 1.00 41.44 228 VAL A O 1
ATOM 1806 N N . ALA A 1 229 ? 23.949 -7.343 46.901 1.00 38.78 229 ALA A N 1
ATOM 1807 C CA . ALA A 1 229 ? 24.499 -8.526 47.559 1.00 38.78 229 ALA A CA 1
ATOM 1808 C C . ALA A 1 229 ? 23.947 -9.871 47.036 1.00 38.78 229 ALA A C 1
ATOM 1810 O O . ALA A 1 229 ? 24.538 -10.910 47.322 1.00 38.78 229 ALA A O 1
ATOM 1811 N N . THR A 1 230 ? 22.840 -9.887 46.287 1.00 40.06 230 THR A N 1
ATOM 1812 C CA . THR A 1 230 ? 22.389 -11.077 45.545 1.00 40.06 230 THR A CA 1
ATOM 1813 C C . THR A 1 230 ? 22.738 -10.888 44.080 1.00 40.06 230 THR A C 1
ATOM 1815 O O . THR A 1 230 ? 22.406 -9.854 43.510 1.00 40.06 230 THR A O 1
ATOM 1818 N N . SER A 1 231 ? 23.388 -11.875 43.469 1.00 43.97 231 SER A N 1
ATOM 1819 C CA . SER A 1 231 ? 23.991 -11.801 42.130 1.00 43.97 231 SER A CA 1
ATOM 1820 C C . SER A 1 231 ? 23.037 -11.426 40.984 1.00 43.97 231 SER A C 1
ATOM 1822 O O . SER A 1 231 ? 23.510 -11.230 39.873 1.00 43.97 231 SER A O 1
ATOM 1824 N N . PHE A 1 232 ? 21.724 -11.309 41.230 1.00 51.94 232 PHE A N 1
ATOM 1825 C CA . PHE A 1 232 ? 20.723 -10.930 40.233 1.00 51.94 232 PHE A CA 1
ATOM 1826 C C . PHE A 1 232 ? 19.573 -10.094 40.834 1.00 51.94 232 PHE A C 1
ATOM 1828 O O . PHE A 1 232 ? 19.165 -10.355 41.971 1.00 51.94 232 PHE A O 1
ATOM 1835 N N . PRO A 1 233 ? 19.018 -9.121 40.084 1.00 58.75 233 PRO A N 1
ATOM 1836 C CA . PRO A 1 233 ? 17.875 -8.317 40.519 1.00 58.75 233 PRO A CA 1
ATOM 1837 C C . PRO A 1 233 ? 16.576 -9.137 40.623 1.00 58.75 233 PRO A C 1
ATOM 1839 O O . PRO A 1 233 ? 16.322 -10.039 39.818 1.00 58.75 233 PRO A O 1
ATOM 1842 N N . ALA A 1 234 ? 15.725 -8.802 41.597 1.00 57.66 234 ALA A N 1
ATOM 1843 C CA . ALA A 1 234 ? 14.348 -9.280 41.666 1.00 57.66 234 ALA A CA 1
ATOM 1844 C C . ALA A 1 234 ? 13.413 -8.321 40.914 1.00 57.66 234 ALA A C 1
ATOM 1846 O O . ALA A 1 234 ? 13.496 -7.110 41.084 1.00 57.66 234 ALA A O 1
ATOM 1847 N N . VAL A 1 235 ? 12.502 -8.847 40.106 1.00 59.56 235 VAL A N 1
ATOM 1848 C CA . VAL A 1 235 ? 11.560 -8.074 39.298 1.00 59.56 235 VAL A CA 1
ATOM 1849 C C . VAL A 1 235 ? 10.160 -8.209 39.887 1.00 59.56 235 VAL A C 1
ATOM 1851 O O . VAL A 1 235 ? 9.685 -9.323 40.124 1.00 59.56 235 VAL A O 1
ATOM 1854 N N . LEU A 1 236 ? 9.499 -7.078 40.114 1.00 57.53 236 LEU A N 1
ATOM 1855 C CA . LEU A 1 236 ? 8.121 -6.997 40.591 1.00 57.53 236 LEU A CA 1
ATOM 1856 C C . LEU A 1 236 ? 7.243 -6.309 39.548 1.00 57.53 236 LEU A C 1
ATOM 1858 O O . LEU A 1 236 ? 7.583 -5.238 39.058 1.00 57.53 236 LEU A O 1
ATOM 1862 N N . VAL A 1 237 ? 6.088 -6.891 39.237 1.00 62.59 237 VAL A N 1
ATOM 1863 C CA . VAL A 1 237 ? 5.071 -6.246 38.396 1.00 62.59 237 VAL A CA 1
ATOM 1864 C C . VAL A 1 237 ? 4.331 -5.187 39.205 1.00 62.59 237 VAL A C 1
ATOM 1866 O O . VAL A 1 237 ? 3.648 -5.523 40.176 1.00 62.59 237 VAL A O 1
ATOM 1869 N N . ALA A 1 238 ? 4.452 -3.923 38.801 1.00 58.62 238 ALA A N 1
ATOM 1870 C CA . ALA A 1 238 ? 3.637 -2.8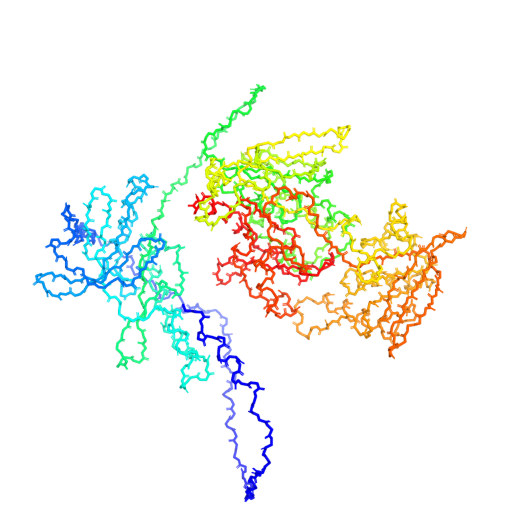29 39.308 1.00 58.62 238 ALA A CA 1
ATOM 1871 C C . ALA A 1 238 ? 2.210 -3.003 38.775 1.00 58.62 238 ALA A C 1
ATOM 1873 O O . ALA A 1 238 ? 1.970 -2.954 37.573 1.00 58.62 238 ALA A O 1
ATOM 1874 N N . ALA A 1 239 ? 1.274 -3.285 39.676 1.00 53.88 239 ALA A N 1
ATOM 1875 C CA . ALA A 1 239 ? 0.014 -3.899 39.297 1.00 53.88 239 ALA A CA 1
ATOM 1876 C C . ALA A 1 239 ? -0.945 -2.944 38.551 1.00 53.88 239 ALA A C 1
ATOM 1878 O O . ALA A 1 239 ? -1.401 -1.927 39.086 1.00 53.88 239 ALA A O 1
ATOM 1879 N N . THR A 1 240 ? -1.311 -3.350 37.335 1.00 54.12 240 THR A N 1
ATOM 1880 C CA . THR A 1 240 ? -2.542 -2.993 36.618 1.00 54.12 240 THR A CA 1
ATOM 1881 C C . THR A 1 240 ? -3.126 -4.299 36.070 1.00 54.12 240 THR A C 1
ATOM 1883 O O . THR A 1 240 ? -2.883 -4.681 34.939 1.00 54.12 240 THR A O 1
ATOM 1886 N N . ALA A 1 241 ? -3.829 -5.078 36.897 1.00 48.62 241 ALA A N 1
ATOM 1887 C CA . ALA A 1 241 ? -4.432 -6.344 36.466 1.00 48.62 241 ALA A CA 1
ATOM 1888 C C . ALA A 1 241 ? -5.938 -6.175 36.267 1.00 48.62 241 ALA A C 1
ATOM 1890 O O . ALA A 1 241 ? -6.622 -5.688 37.162 1.00 48.62 241 ALA A O 1
ATOM 1891 N N . ARG A 1 242 ? -6.467 -6.619 35.119 1.00 49.06 242 ARG A N 1
ATOM 1892 C CA . ARG A 1 242 ? -7.897 -6.525 34.796 1.00 49.06 242 ARG A CA 1
ATOM 1893 C C . ARG A 1 242 ? -8.521 -7.915 34.665 1.00 49.06 242 ARG A C 1
ATOM 1895 O O . ARG A 1 242 ? -7.953 -8.821 34.048 1.00 49.06 242 ARG A O 1
ATOM 1902 N N . ALA A 1 243 ? -9.712 -8.092 35.233 1.00 41.06 243 ALA A N 1
ATOM 1903 C CA . ALA A 1 243 ? -10.445 -9.358 35.195 1.00 41.06 243 ALA A CA 1
ATOM 1904 C C . ALA A 1 243 ? -10.960 -9.716 33.791 1.00 41.06 243 ALA A C 1
ATOM 1906 O O . ALA A 1 243 ? -11.420 -8.859 33.031 1.00 41.06 243 ALA A O 1
ATOM 1907 N N . LEU A 1 244 ? -10.902 -11.006 33.441 1.00 37.97 244 LEU A N 1
ATOM 1908 C CA . LEU A 1 244 ? -11.613 -11.561 32.289 1.00 37.97 244 LEU A CA 1
ATOM 1909 C C . LEU A 1 244 ? -13.050 -11.912 32.699 1.00 37.97 244 LEU A C 1
ATOM 1911 O O . LEU A 1 244 ? -13.279 -12.820 33.498 1.00 37.97 244 LEU A O 1
ATOM 1915 N N . ARG A 1 245 ? -14.048 -11.258 32.093 1.00 38.12 245 ARG A N 1
ATOM 1916 C CA . ARG A 1 245 ? -15.433 -11.750 32.141 1.00 38.12 245 ARG A CA 1
ATOM 1917 C C . ARG A 1 245 ? -15.512 -13.042 31.320 1.00 38.12 245 ARG A C 1
ATOM 1919 O O . ARG A 1 245 ? -15.499 -13.000 30.092 1.00 38.12 245 ARG A O 1
ATOM 1926 N N . ARG A 1 246 ? -15.645 -14.198 31.980 1.00 31.27 246 ARG A N 1
ATOM 1927 C CA . ARG A 1 246 ? -16.047 -15.455 31.324 1.00 31.27 246 ARG A CA 1
ATOM 1928 C C . ARG A 1 246 ? -17.483 -15.316 30.802 1.00 31.27 246 ARG A C 1
ATOM 1930 O O . ARG A 1 246 ? -18.436 -15.654 31.501 1.00 31.27 246 ARG A O 1
ATOM 1937 N N . ARG A 1 247 ? -17.673 -14.826 29.572 1.00 27.30 247 ARG A N 1
ATOM 1938 C CA . ARG A 1 247 ? -18.950 -15.006 28.864 1.00 27.30 247 ARG A CA 1
ATOM 1939 C C . ARG A 1 247 ? -19.070 -16.486 28.494 1.00 27.30 247 ARG A C 1
ATOM 1941 O O . ARG A 1 247 ? -18.275 -16.996 27.712 1.00 27.30 247 ARG A O 1
ATOM 1948 N N . LYS A 1 248 ? -20.043 -17.186 29.088 1.00 22.88 248 LYS A N 1
ATOM 1949 C CA . LYS A 1 248 ? -20.399 -18.554 28.684 1.00 22.88 248 LYS A CA 1
ATOM 1950 C C . LYS A 1 248 ? -20.805 -18.552 27.200 1.00 22.88 248 LYS A C 1
ATOM 1952 O O . LYS A 1 248 ? -21.592 -17.684 26.809 1.00 22.88 248 LYS A O 1
ATOM 1957 N N . PRO A 1 249 ? -20.334 -19.512 26.387 1.00 23.81 249 PRO A N 1
ATOM 1958 C CA . PRO A 1 249 ? -20.769 -19.632 25.007 1.00 23.81 249 PRO A CA 1
ATOM 1959 C C . PRO A 1 249 ? -22.223 -20.104 25.023 1.00 23.81 249 PRO A C 1
ATOM 1961 O O . PRO A 1 249 ? -22.519 -21.214 25.455 1.00 23.81 249 PRO A O 1
ATOM 1964 N N . THR A 1 250 ? -23.148 -19.248 24.595 1.00 25.19 250 THR A N 1
ATOM 1965 C CA . THR A 1 250 ? -24.526 -19.673 24.336 1.00 25.19 250 THR A CA 1
ATOM 1966 C C . THR A 1 250 ? -24.801 -19.432 22.863 1.00 25.19 250 THR A C 1
ATOM 1968 O O . THR A 1 250 ? -25.162 -18.332 22.455 1.00 25.19 250 THR A O 1
ATOM 1971 N N . LEU A 1 251 ? -24.576 -20.477 22.067 1.00 24.69 251 LEU A N 1
ATOM 1972 C CA . LEU A 1 251 ? -25.131 -20.612 20.726 1.00 24.69 251 LEU A CA 1
ATOM 1973 C C . LEU A 1 251 ? -26.657 -20.508 20.837 1.00 24.69 251 LEU A C 1
ATOM 1975 O O . LEU A 1 251 ? -27.306 -21.394 21.391 1.00 24.69 251 LEU A O 1
ATOM 1979 N N . ARG A 1 252 ? -27.237 -19.426 20.317 1.00 21.91 252 ARG A N 1
ATOM 1980 C CA . ARG A 1 252 ? -28.652 -19.393 19.941 1.00 21.91 252 ARG A CA 1
ATOM 1981 C C . ARG A 1 252 ? -28.737 -19.233 18.434 1.00 21.91 252 ARG A C 1
ATOM 1983 O O . ARG A 1 252 ? -28.555 -18.145 17.903 1.00 21.91 252 ARG A O 1
ATOM 1990 N N . PHE A 1 253 ? -29.028 -20.348 17.776 1.00 25.70 253 PHE A N 1
ATOM 1991 C CA . PHE A 1 253 ? -29.647 -20.352 16.461 1.00 25.70 253 PHE A CA 1
ATOM 1992 C C . PHE A 1 253 ? -31.039 -19.728 16.592 1.00 25.70 253 PHE A C 1
ATOM 1994 O O . PHE A 1 253 ? -31.864 -20.233 17.352 1.00 25.70 253 PHE A O 1
ATOM 2001 N N . CYS A 1 254 ? -31.304 -18.659 15.847 1.00 22.94 254 CYS A N 1
ATOM 2002 C CA . CYS A 1 254 ? -32.663 -18.203 15.583 1.00 22.94 254 CYS A CA 1
ATOM 2003 C C . CYS A 1 254 ? -32.849 -18.157 14.067 1.00 22.94 254 CYS A C 1
ATOM 2005 O O . CYS A 1 254 ? -32.223 -17.363 13.371 1.00 22.94 254 CYS A O 1
ATOM 2007 N N . THR A 1 255 ? -33.677 -19.068 13.570 1.00 26.70 255 THR A N 1
ATOM 2008 C CA . THR A 1 255 ? -34.174 -19.128 12.199 1.00 26.70 255 THR A CA 1
ATOM 2009 C C . THR A 1 255 ? -35.437 -18.272 12.043 1.00 26.70 255 THR A C 1
ATOM 2011 O O . THR A 1 255 ? -36.265 -18.214 12.950 1.00 26.70 255 THR A O 1
ATOM 2014 N N . GLY A 1 256 ? -35.604 -17.685 10.851 1.00 24.64 256 GLY A N 1
ATOM 2015 C CA . GLY A 1 256 ? -36.833 -17.034 10.359 1.00 24.64 256 GLY A CA 1
ATOM 2016 C C . GLY A 1 256 ? -36.925 -15.533 10.671 1.00 24.64 256 GLY A C 1
ATOM 2017 O O . GLY A 1 256 ? -36.482 -15.090 11.719 1.00 24.64 256 GLY A O 1
ATOM 2018 N N . SER A 1 257 ? -37.487 -14.663 9.834 1.00 23.14 257 SER A N 1
ATOM 2019 C CA . SER A 1 257 ? -38.121 -14.767 8.514 1.00 23.14 257 SER A CA 1
ATOM 2020 C C . SER A 1 257 ? -38.219 -13.343 7.944 1.00 23.14 257 SER A C 1
ATOM 2022 O O . SER A 1 257 ? -38.352 -12.383 8.699 1.00 23.14 257 SER A O 1
ATOM 2024 N N . SER A 1 258 ? -38.175 -13.210 6.622 1.00 32.72 258 SER A N 1
ATOM 2025 C CA . SER A 1 258 ? -38.339 -11.960 5.867 1.00 32.72 258 SER A CA 1
ATOM 2026 C C . SER A 1 258 ? -39.666 -11.238 6.136 1.00 32.72 258 SER A C 1
ATOM 2028 O O . SER A 1 258 ? -40.691 -11.912 6.135 1.00 32.72 258 SER A O 1
ATOM 2030 N N . THR A 1 259 ? -39.647 -9.899 6.225 1.00 25.78 259 THR A N 1
ATOM 2031 C CA . THR A 1 259 ? -40.436 -8.939 5.404 1.00 25.78 259 THR A CA 1
ATOM 2032 C C . THR A 1 259 ? -40.334 -7.511 5.962 1.00 25.78 259 THR A C 1
ATOM 2034 O O . THR A 1 259 ? -40.512 -7.333 7.162 1.00 25.78 259 THR A O 1
ATOM 2037 N N . GLY A 1 260 ? -40.201 -6.505 5.085 1.00 24.75 260 GLY A N 1
ATOM 2038 C CA . GLY A 1 260 ? -40.679 -5.135 5.345 1.00 24.75 260 GLY A CA 1
ATOM 2039 C C . GLY A 1 260 ? -39.617 -4.033 5.316 1.00 24.75 260 GLY A C 1
ATOM 2040 O O . GLY A 1 260 ? -38.617 -4.115 6.016 1.00 24.75 260 GLY A O 1
ATOM 2041 N N . SER A 1 261 ? -39.866 -3.020 4.486 1.00 27.77 261 SER A N 1
ATOM 2042 C CA . SER A 1 261 ? -39.076 -1.813 4.245 1.00 27.77 261 SER A CA 1
ATOM 2043 C C . SER A 1 261 ? -39.096 -0.800 5.399 1.00 27.77 261 SER A C 1
ATOM 2045 O O . SER A 1 261 ? -39.973 -0.831 6.257 1.00 27.77 261 SER A O 1
ATOM 2047 N N . ASP A 1 262 ? -38.167 0.153 5.280 1.00 26.44 262 ASP A N 1
ATOM 2048 C CA . ASP A 1 262 ? -38.121 1.495 5.875 1.00 26.44 262 ASP A CA 1
ATOM 2049 C C . ASP A 1 262 ? -37.366 1.694 7.201 1.00 26.44 262 ASP A C 1
ATOM 2051 O O . ASP A 1 262 ? -37.651 1.100 8.234 1.00 26.44 262 ASP A O 1
ATOM 2055 N N . ALA A 1 263 ? -36.412 2.633 7.112 1.00 29.44 263 ALA A N 1
ATOM 2056 C CA . ALA A 1 263 ? -35.620 3.269 8.162 1.00 29.44 263 ALA A CA 1
ATOM 2057 C C . ALA A 1 263 ? -34.776 2.332 9.047 1.00 29.44 263 ALA A C 1
ATOM 2059 O O . ALA A 1 263 ? -35.229 1.793 10.053 1.00 29.44 263 ALA A O 1
ATOM 2060 N N . VAL A 1 264 ? -33.478 2.248 8.726 1.00 32.38 264 VAL A N 1
ATOM 2061 C CA . VAL A 1 264 ? -32.443 1.729 9.633 1.00 32.38 264 VAL A CA 1
ATOM 2062 C C . VAL A 1 264 ? -32.342 2.675 10.834 1.00 32.38 264 VAL A C 1
ATOM 2064 O O . VAL A 1 264 ? -31.572 3.634 10.844 1.00 32.38 264 VAL A O 1
ATOM 2067 N N . ALA A 1 265 ? -33.179 2.435 11.840 1.00 28.28 265 ALA A N 1
ATOM 2068 C CA . ALA A 1 265 ? -33.043 3.034 13.152 1.00 28.28 265 ALA A CA 1
ATOM 2069 C C . ALA A 1 265 ? -31.804 2.427 13.824 1.00 28.28 265 ALA A C 1
ATOM 2071 O O . ALA A 1 265 ? -31.733 1.226 14.089 1.00 28.28 265 ALA A O 1
ATOM 2072 N N . ASN A 1 266 ? -30.813 3.285 14.048 1.00 32.41 266 ASN A N 1
ATOM 2073 C CA . ASN A 1 266 ? -29.537 2.975 14.677 1.00 32.41 266 ASN A CA 1
ATOM 2074 C C . ASN A 1 266 ? -29.780 2.304 16.043 1.00 32.41 266 ASN A C 1
ATOM 2076 O O . ASN A 1 266 ? -30.401 2.902 16.924 1.00 32.41 266 ASN A O 1
ATOM 2080 N N . THR A 1 267 ? -29.332 1.059 16.223 1.00 33.06 267 THR A N 1
ATOM 2081 C CA . THR A 1 267 ? -29.396 0.407 17.539 1.00 33.06 267 THR A CA 1
ATOM 2082 C C . THR A 1 267 ? -28.285 1.012 18.404 1.00 33.06 267 THR A C 1
ATOM 2084 O O . THR A 1 267 ? -27.126 0.953 17.993 1.00 33.06 267 THR A O 1
ATOM 2087 N N . PRO A 1 268 ? -28.575 1.613 19.571 1.00 35.09 268 PRO A N 1
ATOM 2088 C CA . PRO A 1 268 ? -27.534 2.202 20.409 1.00 35.09 268 PRO A CA 1
ATOM 2089 C C . PRO A 1 268 ? -26.554 1.115 20.882 1.00 35.09 268 PRO A C 1
ATOM 2091 O O . PRO A 1 268 ? -26.976 0.167 21.543 1.00 35.09 268 PRO A O 1
ATOM 2094 N N . GLY A 1 269 ? -25.260 1.245 20.556 1.00 54.38 269 GLY A N 1
ATOM 2095 C CA . GLY A 1 269 ? -24.184 0.481 21.208 1.00 54.38 269 GLY A CA 1
ATOM 2096 C C . GLY A 1 269 ? -23.274 -0.402 20.340 1.00 54.38 269 GLY A C 1
ATOM 2097 O O . GLY A 1 269 ? -22.393 -1.041 20.909 1.00 54.38 269 GLY A O 1
ATOM 2098 N N . SER A 1 270 ? -23.420 -0.461 19.009 1.00 69.25 270 SER A N 1
ATOM 2099 C CA . SER A 1 270 ? -22.457 -1.170 18.139 1.00 69.25 270 SER A CA 1
ATOM 2100 C C . SER A 1 270 ? -21.673 -0.206 17.251 1.00 69.25 270 SER A C 1
ATOM 2102 O O . SER A 1 270 ? -22.279 0.510 16.458 1.00 69.25 270 SER A O 1
ATOM 2104 N N . LEU A 1 271 ? -20.343 -0.236 17.355 1.00 85.75 271 LEU A N 1
ATOM 2105 C CA . LEU A 1 271 ? -19.431 0.566 16.535 1.00 85.75 271 LEU A CA 1
ATOM 2106 C C . LEU A 1 271 ? -19.595 0.254 15.045 1.00 85.75 271 LEU A C 1
ATOM 2108 O O . LEU A 1 271 ? -19.733 -0.917 14.672 1.00 85.75 271 LEU A O 1
ATOM 2112 N N . ARG A 1 272 ? -19.518 1.288 14.205 1.00 91.50 272 ARG A N 1
ATOM 2113 C CA . ARG A 1 272 ? -19.629 1.206 12.743 1.00 91.50 272 ARG A CA 1
ATOM 2114 C C . ARG A 1 272 ? -18.320 1.618 12.072 1.00 91.50 272 ARG A C 1
ATOM 2116 O O . ARG A 1 272 ? -17.823 2.724 12.276 1.00 91.50 272 ARG A O 1
ATOM 2123 N N . LEU A 1 273 ? -17.779 0.734 11.241 1.00 92.44 273 LEU A N 1
ATOM 2124 C CA . LEU A 1 273 ? -16.521 0.899 10.516 1.00 92.44 273 LEU A CA 1
ATOM 2125 C C . LEU A 1 273 ? -16.778 0.919 9.003 1.00 92.44 273 LEU A C 1
ATOM 2127 O O . LEU A 1 273 ? -17.336 -0.028 8.449 1.00 92.44 273 LEU A O 1
ATOM 2131 N N . ALA A 1 274 ? -16.322 1.973 8.327 1.00 96.56 274 ALA A N 1
ATOM 2132 C CA . ALA A 1 274 ? -16.208 1.993 6.872 1.00 96.56 274 ALA A CA 1
ATOM 2133 C C . ALA A 1 274 ? -14.794 1.584 6.441 1.00 96.56 274 ALA A C 1
ATOM 2135 O O . ALA A 1 274 ? -13.804 2.133 6.928 1.00 96.56 274 ALA A O 1
ATOM 2136 N N . ILE A 1 275 ? -14.698 0.655 5.495 1.00 95.00 275 ILE A N 1
ATOM 2137 C CA . ILE A 1 275 ? -13.438 0.206 4.898 1.00 95.00 275 ILE A CA 1
ATOM 2138 C C . ILE A 1 275 ? -13.458 0.589 3.422 1.00 95.00 275 ILE A C 1
ATOM 2140 O O . ILE A 1 275 ? -14.350 0.182 2.681 1.00 95.00 275 ILE A O 1
ATOM 2144 N N . ILE A 1 276 ? -12.483 1.382 2.992 1.00 95.50 276 ILE A N 1
ATOM 2145 C CA . ILE A 1 276 ? -12.347 1.819 1.601 1.00 95.50 276 ILE A CA 1
ATOM 2146 C C . ILE A 1 276 ? -11.348 0.883 0.925 1.00 95.50 276 ILE A C 1
ATOM 2148 O O . ILE A 1 276 ? -10.174 0.927 1.259 1.00 95.50 276 ILE A O 1
ATOM 2152 N N . GLY A 1 277 ? -11.795 0.050 -0.007 1.00 93.75 277 GLY A N 1
ATOM 2153 C CA . GLY A 1 277 ? -11.016 -0.957 -0.731 1.00 93.75 277 GLY A CA 1
ATOM 2154 C C . GLY A 1 277 ? -11.294 -2.384 -0.251 1.00 93.75 277 GLY A C 1
ATOM 2155 O O . GLY A 1 277 ? -11.136 -2.692 0.928 1.00 93.75 277 GLY A O 1
ATOM 2156 N N . ALA A 1 278 ? -11.640 -3.280 -1.180 1.00 93.69 278 ALA A N 1
ATOM 2157 C CA . ALA A 1 278 ? -11.847 -4.715 -0.949 1.00 93.69 278 ALA A CA 1
ATOM 2158 C C . ALA A 1 278 ? -10.660 -5.551 -1.463 1.00 93.69 278 ALA A C 1
ATOM 2160 O O . ALA A 1 278 ? -10.825 -6.642 -2.011 1.00 93.69 278 ALA A O 1
ATOM 2161 N N . GLY A 1 279 ? -9.444 -5.018 -1.321 1.00 88.31 279 GLY A N 1
ATOM 2162 C CA . GLY A 1 279 ? -8.210 -5.782 -1.492 1.00 88.31 279 GLY A CA 1
ATOM 2163 C C . GLY A 1 279 ? -7.889 -6.647 -0.263 1.00 88.31 279 GLY A C 1
ATOM 2164 O O . GLY A 1 279 ? -8.640 -6.628 0.715 1.00 88.31 279 GLY A O 1
ATOM 2165 N N . PRO A 1 280 ? -6.740 -7.347 -0.260 1.00 82.44 280 PRO A N 1
ATOM 2166 C CA . PRO A 1 280 ? -6.333 -8.208 0.854 1.00 82.44 280 PRO A CA 1
ATOM 2167 C C . PRO A 1 280 ? -6.394 -7.516 2.224 1.00 82.44 280 PRO A C 1
ATOM 2169 O O . PRO A 1 280 ? -6.992 -8.036 3.156 1.00 82.44 280 PRO A O 1
ATOM 2172 N N . ILE A 1 281 ? -5.858 -6.292 2.318 1.00 82.31 281 ILE A N 1
ATOM 2173 C CA . ILE A 1 281 ? -5.831 -5.494 3.555 1.00 82.31 281 ILE A CA 1
ATOM 2174 C C . ILE A 1 281 ? -7.250 -5.200 4.063 1.00 82.31 281 ILE A C 1
ATOM 2176 O O . ILE A 1 281 ? -7.536 -5.346 5.249 1.00 82.31 281 ILE A O 1
ATOM 2180 N N . GLY A 1 282 ? -8.137 -4.765 3.165 1.00 86.69 282 GLY A N 1
ATOM 2181 C CA . GLY A 1 282 ? -9.491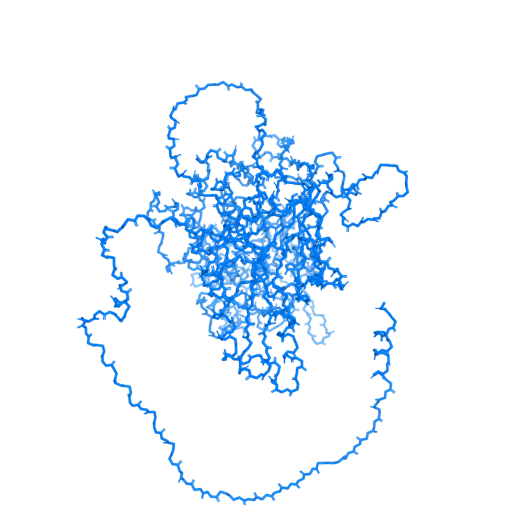 -4.357 3.529 1.00 86.69 282 GLY A CA 1
ATOM 2182 C C . GLY A 1 282 ? -10.368 -5.533 3.949 1.00 86.69 282 GLY A C 1
ATOM 2183 O O . GLY A 1 282 ? -11.108 -5.422 4.924 1.00 86.69 282 GLY A O 1
ATOM 2184 N N . LEU A 1 283 ? -10.257 -6.676 3.265 1.00 87.62 283 LEU A N 1
ATOM 2185 C CA . LEU A 1 283 ? -11.029 -7.870 3.616 1.00 87.62 283 LEU A CA 1
ATOM 2186 C C . LEU A 1 283 ? -10.568 -8.514 4.918 1.00 87.62 283 LEU A C 1
ATOM 2188 O O . LEU A 1 283 ? -11.402 -8.941 5.706 1.00 87.62 283 LEU A O 1
ATOM 2192 N N . GLU A 1 284 ? -9.269 -8.545 5.179 1.00 84.88 284 GLU A N 1
ATOM 2193 C CA . GLU A 1 284 ? -8.741 -9.035 6.452 1.00 84.88 284 GLU A CA 1
ATOM 2194 C C . GLU A 1 284 ? -9.196 -8.164 7.628 1.00 84.88 284 GLU A C 1
ATOM 2196 O O . GLU A 1 284 ? -9.647 -8.665 8.661 1.00 84.88 284 GLU A O 1
ATOM 2201 N N . LEU A 1 285 ? -9.154 -6.838 7.449 1.00 81.94 285 LEU A N 1
ATOM 2202 C CA . LEU A 1 285 ? -9.696 -5.902 8.427 1.00 81.94 285 LEU A CA 1
ATOM 2203 C C . LEU A 1 285 ? -11.200 -6.130 8.641 1.00 81.94 285 LEU A C 1
ATOM 2205 O O . LEU A 1 285 ? -11.664 -6.151 9.782 1.00 81.94 285 LEU A O 1
ATOM 2209 N N . ALA A 1 286 ? -11.954 -6.335 7.558 1.00 86.38 286 ALA A N 1
ATOM 2210 C CA . ALA A 1 286 ? -13.380 -6.623 7.623 1.00 86.38 286 ALA A CA 1
ATOM 2211 C C . ALA A 1 286 ? -13.660 -7.940 8.361 1.00 86.38 286 ALA A C 1
ATOM 2213 O O . ALA A 1 286 ? -14.510 -7.950 9.250 1.00 86.38 286 ALA A O 1
ATOM 2214 N N . LEU A 1 287 ? -12.919 -9.016 8.063 1.00 85.94 287 LEU A N 1
ATOM 2215 C CA . LEU A 1 287 ? -13.019 -10.308 8.745 1.00 85.94 287 LEU A CA 1
ATOM 2216 C C . LEU A 1 287 ? -12.784 -10.150 10.251 1.00 85.94 287 LEU A C 1
ATOM 2218 O O . LEU A 1 287 ? -13.615 -10.560 11.067 1.00 85.94 287 LEU A O 1
ATOM 2222 N N . GLY A 1 288 ? -11.679 -9.501 10.622 1.00 81.12 288 GLY A N 1
ATOM 2223 C CA . GLY A 1 288 ? -11.348 -9.268 12.021 1.00 81.12 288 GLY A CA 1
ATOM 2224 C C . GLY A 1 288 ? -12.421 -8.446 12.745 1.00 81.12 288 GLY A C 1
ATOM 2225 O O . GLY A 1 288 ? -12.740 -8.731 13.903 1.00 81.12 288 GLY A O 1
ATOM 2226 N N . ALA A 1 289 ? -13.004 -7.450 12.076 1.00 81.81 289 ALA A N 1
ATOM 2227 C CA . ALA A 1 289 ? -14.037 -6.589 12.643 1.00 81.81 289 ALA A CA 1
ATOM 2228 C C . ALA A 1 289 ? -15.373 -7.330 12.834 1.00 81.81 289 ALA A C 1
ATOM 2230 O O . ALA A 1 289 ? -15.956 -7.262 13.922 1.00 81.81 289 ALA A O 1
ATOM 2231 N N . VAL A 1 290 ? -15.825 -8.112 11.845 1.00 85.38 290 VAL A N 1
ATOM 2232 C CA . VAL A 1 290 ? -17.093 -8.855 11.962 1.00 85.38 290 VAL A CA 1
ATOM 2233 C C . VAL A 1 290 ? -17.044 -9.936 13.039 1.00 85.38 290 VAL A C 1
ATOM 2235 O O . VAL A 1 290 ? -18.036 -10.119 13.751 1.00 85.38 290 VAL A O 1
ATOM 2238 N N . GLN A 1 291 ? -15.896 -10.601 13.213 1.00 81.56 291 GLN A N 1
ATOM 2239 C CA . GLN A 1 291 ? -15.669 -11.583 14.283 1.00 81.56 291 GLN A CA 1
ATOM 2240 C C . GLN A 1 291 ? -15.709 -10.948 15.682 1.00 81.56 291 GLN A C 1
ATOM 2242 O O . GLN A 1 291 ? -16.039 -11.616 16.660 1.00 81.56 291 GLN A O 1
ATOM 2247 N N . ARG A 1 292 ? -15.416 -9.645 15.782 1.00 79.19 292 ARG A N 1
ATOM 2248 C CA . ARG A 1 292 ? -15.424 -8.869 17.034 1.00 79.19 292 ARG A CA 1
ATOM 2249 C C . ARG A 1 292 ? -16.746 -8.152 17.307 1.00 79.19 292 ARG A C 1
ATOM 2251 O O . ARG A 1 292 ? -16.854 -7.446 18.304 1.00 79.19 292 ARG A O 1
ATOM 2258 N N . GLY A 1 293 ? -17.763 -8.333 16.465 1.00 82.88 293 GLY A N 1
ATOM 2259 C CA . GLY A 1 293 ? -19.063 -7.688 16.664 1.00 82.88 293 GLY A CA 1
ATOM 2260 C C . GLY A 1 293 ? -19.162 -6.252 16.142 1.00 82.88 293 GLY A C 1
ATOM 2261 O O . GLY A 1 293 ? -20.170 -5.599 16.399 1.00 82.88 293 GLY A O 1
ATOM 2262 N N . ILE A 1 294 ? -18.150 -5.755 15.424 1.00 85.69 294 ILE A N 1
ATOM 2263 C CA . ILE A 1 294 ? -18.156 -4.409 14.834 1.00 85.69 294 ILE A CA 1
ATOM 2264 C C . ILE A 1 294 ? -18.951 -4.450 13.530 1.00 85.69 294 ILE A C 1
ATOM 2266 O O . ILE A 1 294 ? -18.731 -5.337 12.702 1.00 85.69 294 ILE A O 1
ATOM 2270 N N . LYS A 1 295 ? -19.862 -3.491 13.336 1.00 92.69 295 LYS A N 1
ATOM 2271 C CA . LYS A 1 295 ? -20.601 -3.349 12.080 1.00 92.69 295 LYS A CA 1
ATOM 2272 C C . LYS A 1 295 ? -19.683 -2.807 10.992 1.00 92.69 295 LYS A C 1
ATOM 2274 O O . LYS A 1 295 ? -19.050 -1.775 11.199 1.00 92.69 295 LYS A O 1
ATOM 2279 N N . VAL A 1 296 ? -19.617 -3.471 9.839 1.00 93.50 296 VAL A N 1
ATOM 2280 C CA . VAL A 1 296 ? -18.726 -3.068 8.739 1.00 93.50 296 VAL A CA 1
ATOM 2281 C C . VAL A 1 296 ? -19.473 -2.804 7.441 1.00 93.50 296 VAL A C 1
ATOM 2283 O O . VAL A 1 296 ? -20.365 -3.566 7.068 1.00 93.50 296 VAL A O 1
ATOM 2286 N N . GLN A 1 297 ? -19.047 -1.768 6.722 1.00 97.69 297 GLN A N 1
ATOM 2287 C CA . GLN A 1 297 ? -19.329 -1.588 5.297 1.00 97.69 297 GLN A CA 1
ATOM 2288 C C . GLN A 1 297 ? -18.009 -1.499 4.539 1.00 97.69 297 GLN A C 1
ATOM 2290 O O . GLN A 1 297 ? -17.129 -0.725 4.919 1.00 97.69 297 GLN A O 1
ATOM 2295 N N . VAL A 1 298 ? -17.868 -2.286 3.475 1.00 97.56 298 VAL A N 1
ATOM 2296 C CA . VAL A 1 298 ? -16.689 -2.264 2.599 1.00 97.56 298 VAL A CA 1
ATOM 2297 C C . VAL A 1 298 ? -17.082 -1.619 1.277 1.00 97.56 298 VAL A C 1
ATOM 2299 O O . VAL A 1 298 ? -18.084 -2.010 0.688 1.00 97.56 298 VAL A O 1
ATOM 2302 N N . PHE A 1 299 ? -16.304 -0.652 0.801 1.00 96.94 299 PHE A N 1
ATOM 2303 C CA . PHE A 1 299 ? -16.545 0.056 -0.456 1.00 96.94 299 PHE A CA 1
ATOM 2304 C C . PHE A 1 299 ? -15.415 -0.225 -1.435 1.00 96.94 299 PHE A C 1
ATOM 2306 O O . PHE A 1 299 ? -14.264 0.084 -1.147 1.00 96.94 299 PHE A O 1
ATOM 2313 N N . GLU A 1 300 ? -15.726 -0.789 -2.593 1.00 94.94 300 GLU A N 1
ATOM 2314 C CA . GLU A 1 300 ? -14.756 -1.090 -3.640 1.00 94.94 300 GLU A CA 1
ATOM 2315 C C . GLU A 1 300 ? -15.194 -0.433 -4.941 1.00 94.94 300 GLU A C 1
ATOM 2317 O O . GLU A 1 300 ? -16.325 -0.605 -5.393 1.00 94.94 300 GLU A O 1
ATOM 2322 N N . ARG A 1 301 ? -14.279 0.319 -5.555 1.00 92.62 301 ARG A N 1
ATOM 2323 C CA . ARG A 1 301 ? -14.553 1.041 -6.799 1.00 92.62 301 ARG A CA 1
ATOM 2324 C C . ARG A 1 301 ? -14.725 0.079 -7.971 1.00 92.62 301 ARG A C 1
ATOM 2326 O O . ARG A 1 301 ? -15.486 0.371 -8.890 1.00 92.62 301 ARG A O 1
ATOM 2333 N N . ALA A 1 302 ? -13.999 -1.035 -7.975 1.00 91.19 302 ALA A N 1
ATOM 2334 C CA . ALA A 1 302 ? -14.169 -2.063 -8.991 1.00 91.19 302 ALA A CA 1
ATOM 2335 C C . ALA A 1 302 ? -15.499 -2.809 -8.830 1.00 91.19 302 ALA A C 1
ATOM 2337 O O . ALA A 1 302 ? -16.065 -2.882 -7.744 1.00 91.19 302 ALA A O 1
ATOM 2338 N N . GLN A 1 303 ? -15.983 -3.394 -9.925 1.00 90.94 303 GLN A N 1
ATOM 2339 C CA . GLN A 1 303 ? -17.225 -4.181 -9.956 1.00 90.94 303 GLN A CA 1
ATOM 2340 C C . GLN A 1 303 ? -17.122 -5.506 -9.184 1.00 90.94 303 GLN A C 1
ATOM 2342 O O . GLN A 1 303 ? -18.118 -6.193 -8.970 1.00 90.94 303 GLN A O 1
ATOM 2347 N N . THR A 1 304 ? -15.915 -5.864 -8.768 1.00 91.56 304 THR A N 1
ATOM 2348 C CA . THR A 1 304 ? -15.564 -7.124 -8.130 1.00 91.56 304 THR A CA 1
ATOM 2349 C C . THR A 1 304 ? -14.564 -6.876 -7.007 1.00 91.56 304 THR A C 1
ATOM 2351 O O . THR A 1 304 ? -13.930 -5.823 -6.893 1.00 91.56 304 THR A O 1
ATOM 2354 N N . VAL A 1 305 ? -14.427 -7.882 -6.151 1.00 93.69 305 VAL A N 1
ATOM 2355 C CA . VAL A 1 305 ? -13.424 -7.928 -5.092 1.00 93.69 305 VAL A CA 1
ATOM 2356 C C . VAL A 1 305 ? -12.003 -7.886 -5.657 1.00 93.69 305 VAL A C 1
ATOM 2358 O O . VAL A 1 305 ? -11.712 -8.488 -6.687 1.00 93.69 305 VAL A O 1
ATOM 2361 N N . GLY A 1 306 ? -11.091 -7.201 -4.962 1.00 86.62 306 GLY A N 1
ATOM 2362 C CA . GLY A 1 306 ? -9.690 -7.151 -5.371 1.00 86.62 306 GLY A CA 1
ATOM 2363 C C . GLY A 1 306 ? -9.467 -6.451 -6.713 1.00 86.62 306 GLY A C 1
ATOM 2364 O O . GLY A 1 306 ? -8.603 -6.877 -7.471 1.00 86.62 306 GLY A O 1
ATOM 2365 N N . GLY A 1 307 ? -10.183 -5.362 -7.006 1.00 88.00 307 GLY A N 1
ATOM 2366 C CA . GLY A 1 307 ? -10.118 -4.677 -8.306 1.00 88.00 307 GLY A CA 1
ATOM 2367 C C . GLY A 1 307 ? -8.710 -4.332 -8.804 1.00 88.00 307 GLY A C 1
ATOM 2368 O O . GLY A 1 307 ? -8.397 -4.473 -9.984 1.00 88.00 307 GLY A O 1
ATOM 2369 N N . HIS A 1 308 ? -7.808 -3.931 -7.904 1.00 85.69 308 HIS A N 1
ATOM 2370 C CA . HIS A 1 308 ? -6.401 -3.736 -8.263 1.00 85.69 308 HIS A CA 1
ATOM 2371 C C . HIS A 1 308 ? -5.694 -5.050 -8.626 1.00 85.69 308 HIS A C 1
ATOM 2373 O O . HIS A 1 308 ? -4.891 -5.051 -9.556 1.00 85.69 308 HIS A O 1
ATOM 2379 N N . VAL A 1 309 ? -5.995 -6.146 -7.920 1.00 85.19 309 VAL A N 1
ATOM 2380 C CA . VAL A 1 309 ? -5.450 -7.492 -8.166 1.00 85.19 309 VAL A CA 1
ATOM 2381 C C . VAL A 1 309 ? -5.828 -7.999 -9.550 1.00 85.19 309 VAL A C 1
ATOM 2383 O O . VAL A 1 309 ? -4.982 -8.554 -10.244 1.00 85.19 309 VAL A O 1
ATOM 2386 N N . GLU A 1 310 ? -7.051 -7.731 -10.008 1.00 84.44 310 GLU A N 1
ATOM 2387 C CA . GLU A 1 310 ? -7.481 -8.091 -11.364 1.00 84.44 310 GLU A CA 1
ATOM 2388 C C . GLU A 1 310 ? -6.581 -7.488 -12.453 1.00 84.44 310 GLU A C 1
ATOM 2390 O O . GLU A 1 310 ? -6.291 -8.146 -13.457 1.00 84.44 310 GLU A O 1
ATOM 2395 N N . GLY A 1 311 ? -6.085 -6.264 -12.238 1.00 82.12 311 GLY A N 1
ATOM 2396 C CA . GLY A 1 311 ? -5.188 -5.579 -13.168 1.00 82.12 311 GLY A CA 1
ATOM 2397 C C . GLY A 1 311 ? -3.815 -6.242 -13.318 1.00 82.12 311 GLY A C 1
ATOM 2398 O O . GLY A 1 311 ? -3.163 -6.061 -14.344 1.00 82.12 311 GLY A O 1
ATOM 2399 N N . TRP A 1 312 ? -3.382 -7.029 -12.329 1.00 84.50 312 TRP A N 1
ATOM 2400 C CA . TRP A 1 312 ? -2.125 -7.788 -12.349 1.00 84.50 312 TRP A CA 1
ATOM 2401 C C . TRP A 1 312 ? -2.325 -9.289 -12.132 1.00 84.50 312 TRP A C 1
ATOM 2403 O O . TRP A 1 312 ? -1.384 -9.996 -11.795 1.00 84.50 312 TRP A O 1
ATOM 2413 N N . GLN A 1 313 ? -3.526 -9.804 -12.380 1.00 84.56 313 GLN A N 1
ATOM 2414 C CA . GLN A 1 313 ? -3.925 -11.185 -12.086 1.00 84.56 313 GLN A CA 1
ATOM 2415 C C . GLN A 1 313 ? -2.980 -12.276 -12.635 1.00 84.56 313 GLN A C 1
ATOM 2417 O O . GLN A 1 313 ? -2.893 -13.362 -12.080 1.00 84.56 313 GLN A O 1
ATOM 2422 N N . PHE A 1 314 ? -2.261 -12.001 -13.721 1.00 84.19 314 PHE A N 1
ATOM 2423 C CA . PHE A 1 314 ? -1.326 -12.918 -14.384 1.00 84.19 314 PHE A CA 1
ATOM 2424 C C . PHE A 1 314 ? 0.081 -12.914 -13.757 1.00 84.19 314 PHE A C 1
ATOM 2426 O O . PHE A 1 314 ? 0.952 -13.681 -14.163 1.00 84.19 314 PHE A O 1
ATOM 2433 N N . VAL A 1 315 ? 0.347 -12.015 -12.806 1.00 81.50 315 VAL A N 1
ATOM 2434 C CA . VAL A 1 315 ? 1.640 -11.897 -12.126 1.00 81.50 315 VAL A CA 1
ATOM 2435 C C . VAL A 1 315 ? 1.711 -12.918 -10.993 1.00 81.50 315 VAL A C 1
ATOM 2437 O O . VAL A 1 315 ? 0.817 -12.967 -10.151 1.00 81.50 315 VAL A O 1
ATOM 2440 N N . ASN A 1 316 ? 2.799 -13.692 -10.956 1.00 77.00 316 ASN A N 1
ATOM 2441 C CA . ASN A 1 316 ? 3.144 -14.556 -9.825 1.00 77.00 316 ASN A CA 1
ATOM 2442 C C . ASN A 1 316 ? 3.679 -13.720 -8.661 1.00 77.00 316 ASN A C 1
ATOM 2444 O O . ASN A 1 316 ? 4.568 -12.886 -8.854 1.00 77.00 316 ASN A O 1
ATOM 2448 N N . LEU A 1 317 ? 3.167 -13.980 -7.461 1.00 74.94 317 LEU A N 1
ATOM 2449 C CA . LEU A 1 317 ? 3.701 -13.447 -6.217 1.00 74.94 317 LEU A CA 1
ATOM 2450 C C . LEU A 1 317 ? 5.058 -14.097 -5.916 1.00 74.94 317 LEU A C 1
ATOM 2452 O O . LEU A 1 317 ? 5.271 -15.278 -6.180 1.00 74.94 317 LEU A O 1
ATOM 2456 N N . PHE A 1 318 ? 5.964 -13.339 -5.296 1.00 64.06 318 PHE A N 1
ATOM 2457 C CA . PHE A 1 318 ? 7.245 -13.879 -4.820 1.00 64.06 318 PHE A CA 1
ATOM 2458 C C . PHE A 1 318 ? 7.131 -14.569 -3.463 1.00 64.06 318 PHE A C 1
ATOM 2460 O O . PHE A 1 318 ? 8.108 -15.149 -3.006 1.00 64.06 318 PHE A O 1
ATOM 2467 N N . SER A 1 319 ? 5.966 -14.480 -2.820 1.00 67.06 319 SER A N 1
ATOM 2468 C CA . SER A 1 319 ? 5.654 -15.064 -1.519 1.00 67.06 319 SER A CA 1
ATOM 2469 C C . SER A 1 319 ? 4.757 -16.292 -1.704 1.00 67.06 319 SER A C 1
ATOM 2471 O O . SER A 1 319 ? 3.821 -16.228 -2.506 1.00 67.06 319 SER A O 1
ATOM 2473 N N . PRO A 1 320 ? 5.003 -17.394 -0.980 1.00 73.94 320 PRO A N 1
ATOM 2474 C CA . PRO A 1 320 ? 4.147 -18.573 -1.014 1.00 73.94 320 PRO A CA 1
ATOM 2475 C C . PRO A 1 320 ? 2.837 -18.356 -0.237 1.00 73.94 320 PRO A C 1
ATOM 2477 O O . PRO A 1 320 ? 2.709 -17.411 0.544 1.00 73.94 320 PRO A O 1
ATOM 2480 N N . TRP A 1 321 ? 1.849 -19.230 -0.429 1.00 79.69 321 TRP A N 1
ATOM 2481 C CA . TRP A 1 321 ? 0.541 -19.170 0.237 1.00 79.69 321 TRP A CA 1
ATOM 2482 C C . TRP A 1 321 ? 0.610 -19.118 1.761 1.00 79.69 321 TRP A C 1
ATOM 2484 O O . TRP A 1 321 ? -0.191 -18.404 2.365 1.00 79.69 321 TRP A O 1
ATOM 2494 N N . SER A 1 322 ? 1.587 -19.793 2.377 1.00 74.25 322 SER A N 1
ATOM 2495 C CA . SER A 1 322 ? 1.835 -19.700 3.821 1.00 74.25 322 SER A CA 1
ATOM 2496 C C . SER A 1 322 ? 1.979 -18.254 4.286 1.00 74.25 322 SER A C 1
ATOM 2498 O O . SER A 1 322 ? 1.482 -17.915 5.352 1.00 74.25 322 SER A O 1
ATOM 2500 N N . MET A 1 323 ? 2.578 -17.391 3.462 1.00 70.38 323 MET A N 1
ATOM 2501 C CA . MET A 1 323 ? 2.793 -15.972 3.727 1.00 70.38 323 MET A CA 1
ATOM 2502 C C . MET A 1 323 ? 1.654 -15.077 3.224 1.00 70.38 323 MET A C 1
ATOM 2504 O O . MET A 1 323 ? 1.688 -13.881 3.489 1.00 70.38 323 MET A O 1
ATOM 2508 N N . ASN A 1 324 ? 0.670 -15.601 2.485 1.00 73.00 324 ASN A N 1
ATOM 2509 C CA . ASN A 1 324 ? -0.373 -14.794 1.841 1.00 73.00 324 ASN A CA 1
ATOM 2510 C C . ASN A 1 324 ? -1.775 -14.904 2.451 1.00 73.00 324 ASN A C 1
ATOM 2512 O O . ASN A 1 324 ? -2.693 -14.255 1.956 1.00 73.00 324 ASN A O 1
ATOM 2516 N N . MET A 1 325 ? -1.934 -15.662 3.537 1.00 75.88 325 MET A N 1
ATOM 2517 C CA . MET A 1 325 ? -3.200 -15.803 4.261 1.00 75.88 325 MET A CA 1
ATOM 2518 C C . MET A 1 325 ? -2.978 -15.661 5.768 1.00 75.88 325 MET A C 1
ATOM 2520 O O . MET A 1 325 ? -2.025 -16.242 6.294 1.00 75.88 325 MET A O 1
ATOM 2524 N N . SER A 1 326 ? -3.858 -14.934 6.463 1.00 77.19 326 SER A N 1
ATOM 2525 C CA . SER A 1 326 ? -3.909 -14.944 7.931 1.00 77.19 326 SER A CA 1
ATOM 2526 C C . SER A 1 326 ? -4.408 -16.280 8.473 1.00 77.19 326 SER A C 1
ATOM 2528 O O . SER A 1 326 ? -5.170 -16.987 7.810 1.00 77.19 326 SER A O 1
ATOM 2530 N N . GLU A 1 327 ? -3.998 -16.632 9.692 1.00 77.25 327 GLU A N 1
ATOM 2531 C CA . GLU A 1 327 ? -4.475 -17.851 10.357 1.00 77.25 327 GLU A CA 1
ATOM 2532 C C . GLU A 1 327 ? -5.998 -17.819 10.559 1.00 77.25 327 GLU A C 1
ATOM 2534 O O . GLU A 1 327 ? -6.688 -18.817 10.357 1.00 77.25 327 GLU A O 1
ATOM 2539 N N . GLU A 1 328 ? -6.559 -16.651 10.856 1.00 77.38 328 GLU A N 1
ATOM 2540 C CA . GLU A 1 328 ? -7.992 -16.418 10.990 1.00 77.38 328 GLU A CA 1
ATOM 2541 C C . GLU A 1 328 ? -8.727 -16.650 9.674 1.00 77.38 328 GLU A C 1
ATOM 2543 O O . GLU A 1 328 ? -9.773 -17.302 9.662 1.00 77.38 328 GLU A O 1
ATOM 2548 N N . ALA A 1 329 ? -8.184 -16.157 8.559 1.00 80.88 329 ALA A N 1
ATOM 2549 C CA . ALA A 1 329 ? -8.768 -16.415 7.255 1.00 80.88 329 ALA A CA 1
ATOM 2550 C C . ALA A 1 329 ? -8.630 -17.895 6.872 1.00 80.88 329 ALA A C 1
ATOM 2552 O O . ALA A 1 329 ? -9.604 -18.480 6.405 1.00 80.88 329 ALA A O 1
ATOM 2553 N N . LYS A 1 330 ? -7.488 -18.544 7.146 1.00 84.62 330 LYS A N 1
ATOM 2554 C CA . LYS A 1 330 ? -7.313 -19.994 6.932 1.00 84.62 330 LYS A CA 1
ATOM 2555 C C . LYS A 1 330 ? -8.367 -20.807 7.683 1.00 84.62 330 LYS A C 1
ATOM 2557 O O . LYS A 1 330 ? -8.961 -21.708 7.094 1.00 84.62 330 LYS A O 1
ATOM 2562 N N . LEU A 1 331 ? -8.624 -20.491 8.957 1.00 87.62 331 LEU A N 1
ATOM 2563 C CA . LEU A 1 331 ? -9.621 -21.187 9.780 1.00 87.62 331 LEU A CA 1
ATOM 2564 C C . LEU A 1 331 ? -11.013 -21.128 9.152 1.00 87.62 331 LEU A C 1
ATOM 2566 O O . LEU A 1 331 ? -11.682 -22.151 9.040 1.00 87.62 331 LEU A O 1
ATOM 2570 N N . VAL A 1 332 ? -11.419 -19.940 8.712 1.00 88.94 332 VAL A N 1
ATOM 2571 C CA . VAL A 1 332 ? -12.747 -19.709 8.145 1.00 88.94 332 VAL A CA 1
ATOM 2572 C C . VAL A 1 332 ? -12.870 -20.295 6.733 1.00 88.94 332 VAL A C 1
ATOM 2574 O O . VAL A 1 332 ? -13.882 -20.900 6.391 1.00 88.94 332 VAL A O 1
ATOM 2577 N N . LEU A 1 333 ? -11.833 -20.170 5.904 1.00 89.75 333 LEU A N 1
ATOM 2578 C CA . LEU A 1 333 ? -11.838 -20.687 4.534 1.00 89.75 333 LEU A CA 1
ATOM 2579 C C . LEU A 1 333 ? -11.783 -22.215 4.473 1.00 89.75 333 LEU A C 1
ATOM 2581 O O . LEU A 1 333 ? -12.367 -22.811 3.569 1.00 89.75 333 LEU A O 1
ATOM 2585 N N . LYS A 1 334 ? -11.158 -22.862 5.462 1.00 91.44 334 LYS A N 1
ATOM 2586 C CA . LYS A 1 334 ? -11.129 -24.325 5.582 1.00 91.44 334 LYS A CA 1
ATOM 2587 C C . LYS A 1 334 ? -12.525 -24.938 5.749 1.00 91.44 334 LYS A C 1
ATOM 2589 O O . LYS A 1 334 ? -12.722 -26.097 5.393 1.00 91.44 334 LYS A O 1
ATOM 2594 N N . GLU A 1 335 ? -13.495 -24.176 6.259 1.00 89.00 335 GLU A N 1
ATOM 2595 C CA . GLU A 1 335 ? -14.896 -24.612 6.338 1.00 89.00 335 GLU A CA 1
ATOM 2596 C C . GLU A 1 335 ? -15.591 -24.617 4.966 1.00 89.00 335 GLU A C 1
ATOM 2598 O O . GLU A 1 335 ? -16.545 -25.369 4.766 1.00 89.00 335 GLU A O 1
ATOM 2603 N N . LEU A 1 336 ? -15.105 -23.819 4.007 1.00 87.12 336 LEU A N 1
ATOM 2604 C CA . LEU A 1 336 ? -15.650 -23.740 2.648 1.00 87.12 336 LEU A CA 1
ATOM 2605 C C . LEU A 1 336 ? -15.024 -24.756 1.685 1.00 87.12 336 LEU A C 1
ATOM 2607 O O . LEU A 1 336 ? -15.664 -25.142 0.705 1.00 87.12 336 LEU A O 1
ATOM 2611 N N . GLY A 1 337 ? -13.785 -25.188 1.932 1.00 87.88 337 GLY A N 1
ATOM 2612 C CA . GLY A 1 337 ? -13.083 -26.113 1.049 1.00 87.88 337 GLY A CA 1
ATOM 2613 C C . GLY A 1 337 ? -11.607 -26.323 1.399 1.00 87.88 337 GLY A C 1
ATOM 2614 O O . GLY A 1 337 ? -11.116 -25.805 2.403 1.00 87.88 337 GLY A O 1
ATOM 2615 N N . PRO A 1 338 ? -10.881 -27.113 0.585 1.00 89.31 338 PRO A N 1
ATOM 2616 C CA . PRO A 1 338 ? -9.450 -27.312 0.769 1.00 89.31 338 PRO A CA 1
ATOM 2617 C C . PRO A 1 338 ? -8.686 -26.004 0.542 1.00 89.31 338 PRO A C 1
ATOM 2619 O O . PRO A 1 338 ? -8.950 -25.277 -0.416 1.00 89.31 338 PRO A O 1
ATOM 2622 N N . LEU A 1 339 ? -7.713 -25.735 1.411 1.00 90.50 339 LEU A N 1
ATOM 2623 C CA . LEU A 1 339 ? -6.797 -24.611 1.242 1.00 90.50 339 LEU A CA 1
ATOM 2624 C C . LEU A 1 339 ? -5.731 -24.936 0.178 1.00 90.50 339 LEU A C 1
ATOM 2626 O O . LEU A 1 339 ? -5.380 -26.110 0.012 1.00 90.50 339 LEU A O 1
ATOM 2630 N N . PRO A 1 340 ? -5.195 -23.920 -0.522 1.00 89.94 340 PRO A N 1
ATOM 2631 C CA . PRO A 1 340 ? -4.050 -24.087 -1.414 1.00 89.94 340 PRO A CA 1
ATOM 2632 C C . PRO A 1 340 ? -2.807 -24.633 -0.695 1.00 89.94 340 PRO A C 1
ATOM 2634 O O . PRO A 1 340 ? -2.660 -24.475 0.517 1.00 89.94 340 PRO A O 1
ATOM 2637 N N . ASP A 1 341 ? -1.888 -25.234 -1.457 1.00 90.31 341 ASP A N 1
ATOM 2638 C CA . ASP A 1 341 ? -0.588 -25.686 -0.944 1.00 90.31 341 ASP A CA 1
ATOM 2639 C C . ASP A 1 341 ? 0.214 -24.505 -0.379 1.00 90.31 341 ASP A C 1
ATOM 2641 O O . ASP A 1 341 ? 0.547 -23.565 -1.101 1.00 90.31 341 ASP A O 1
ATOM 2645 N N . GLU A 1 342 ? 0.553 -24.580 0.908 1.00 85.69 342 GLU A N 1
ATOM 2646 C CA . GLU A 1 342 ? 1.271 -23.543 1.646 1.00 85.69 342 GLU A CA 1
ATOM 2647 C C . GLU A 1 342 ? 2.641 -23.191 1.050 1.00 85.69 342 GLU A C 1
ATOM 2649 O O . GLU A 1 342 ? 3.098 -22.061 1.238 1.00 85.69 342 GLU A O 1
ATOM 2654 N N . GLY A 1 343 ? 3.285 -24.121 0.333 1.00 83.88 343 GLY A N 1
ATOM 2655 C CA . GLY A 1 343 ? 4.566 -23.897 -0.344 1.00 83.88 343 GLY A CA 1
ATOM 2656 C C . GLY A 1 343 ? 4.448 -23.317 -1.758 1.00 83.88 343 GLY A C 1
ATOM 2657 O O . GLY A 1 343 ? 5.450 -22.867 -2.318 1.00 83.88 343 GLY A O 1
ATOM 2658 N N . ALA A 1 344 ? 3.250 -23.310 -2.348 1.00 84.88 344 ALA A N 1
ATOM 2659 C CA . ALA A 1 344 ? 3.031 -22.821 -3.705 1.00 84.88 344 ALA A CA 1
ATOM 2660 C C . ALA A 1 344 ? 2.929 -21.288 -3.755 1.00 84.88 344 ALA A C 1
ATOM 2662 O O . ALA A 1 344 ? 2.477 -20.640 -2.811 1.00 84.88 344 ALA A O 1
ATOM 2663 N N . PHE A 1 345 ? 3.338 -20.704 -4.883 1.00 79.88 345 PHE A N 1
ATOM 2664 C CA . PHE A 1 345 ? 3.355 -19.258 -5.115 1.00 79.88 345 PHE A CA 1
ATOM 2665 C C . PHE A 1 345 ? 2.159 -18.865 -5.988 1.00 79.88 345 PHE A C 1
ATOM 2667 O O . PHE A 1 345 ? 2.150 -19.243 -7.162 1.00 79.88 345 PHE A O 1
ATOM 2674 N N . PRO A 1 346 ? 1.162 -18.136 -5.458 1.00 80.81 346 PRO A N 1
ATOM 2675 C CA . PRO A 1 346 ? -0.019 -17.790 -6.234 1.00 80.81 346 PRO A CA 1
ATOM 2676 C C . PRO A 1 346 ? 0.259 -16.763 -7.328 1.00 80.81 346 PRO A C 1
ATOM 2678 O O . PRO A 1 346 ? 1.108 -15.882 -7.198 1.00 80.81 346 PRO A O 1
ATOM 2681 N N . THR A 1 347 ? -0.542 -16.824 -8.380 1.00 81.56 347 THR A N 1
ATOM 2682 C CA . THR A 1 347 ? -0.844 -15.703 -9.271 1.00 81.56 347 THR A CA 1
ATOM 2683 C C . THR A 1 347 ? -1.823 -14.733 -8.604 1.00 81.56 347 THR A C 1
ATOM 2685 O O . THR A 1 347 ? -2.555 -15.094 -7.681 1.00 81.56 347 THR A O 1
ATOM 2688 N N . GLY A 1 348 ? -1.923 -13.499 -9.102 1.00 82.00 348 GLY A N 1
ATOM 2689 C CA . GLY A 1 348 ? -2.993 -12.590 -8.674 1.00 82.00 348 GLY A CA 1
ATOM 2690 C C . GLY A 1 348 ? -4.406 -13.151 -8.919 1.00 82.00 348 GLY A C 1
ATOM 2691 O O . GLY A 1 348 ? -5.303 -12.921 -8.114 1.00 82.00 348 GLY A O 1
ATOM 2692 N N . ARG A 1 349 ? -4.607 -13.937 -9.985 1.00 88.50 349 ARG A N 1
ATOM 2693 C CA . ARG A 1 349 ? -5.868 -14.635 -10.281 1.00 88.50 349 ARG A CA 1
ATOM 2694 C C . ARG A 1 349 ? -6.192 -15.649 -9.190 1.00 88.50 349 ARG A C 1
ATOM 2696 O O . ARG A 1 349 ? -7.280 -15.604 -8.631 1.00 88.50 349 ARG A O 1
ATOM 2703 N N . GLU A 1 350 ? -5.234 -16.500 -8.835 1.00 87.81 350 GLU A N 1
ATOM 2704 C CA . GLU A 1 350 ? -5.400 -17.470 -7.748 1.00 87.81 350 GLU A CA 1
ATOM 2705 C C . GLU A 1 350 ? -5.611 -16.781 -6.394 1.00 87.81 350 GLU A C 1
ATOM 2707 O O . GLU A 1 350 ? -6.421 -17.257 -5.602 1.00 87.81 350 GLU A O 1
ATOM 2712 N N . LEU A 1 351 ? -4.966 -15.631 -6.149 1.00 86.44 351 LEU A N 1
ATOM 2713 C CA . LEU A 1 351 ? -5.212 -14.808 -4.960 1.00 86.44 351 LEU A CA 1
ATOM 2714 C C . LEU A 1 351 ? -6.669 -14.324 -4.890 1.00 86.44 351 LEU A C 1
ATOM 2716 O O . LEU A 1 351 ? -7.274 -14.342 -3.823 1.00 86.44 351 LEU A O 1
ATOM 2720 N N . VAL A 1 352 ? -7.272 -13.908 -6.004 1.00 87.62 352 VAL A N 1
ATOM 2721 C CA . VAL A 1 352 ? -8.695 -13.533 -6.012 1.00 87.62 352 VAL A CA 1
ATOM 2722 C C . VAL A 1 352 ? -9.577 -14.763 -5.814 1.00 87.62 352 VAL A C 1
ATOM 2724 O O . VAL A 1 352 ? -10.400 -14.784 -4.900 1.00 87.62 352 VAL A O 1
ATOM 2727 N N . ASP A 1 353 ? -9.383 -15.787 -6.640 1.00 90.94 353 ASP A N 1
ATOM 2728 C CA . ASP A 1 353 ? -10.310 -16.913 -6.756 1.00 90.94 353 ASP A CA 1
ATOM 2729 C C . ASP A 1 353 ? -10.267 -17.839 -5.530 1.00 90.94 353 ASP A C 1
ATOM 2731 O O . ASP A 1 353 ? -11.307 -18.317 -5.079 1.00 90.94 353 ASP A O 1
ATOM 2735 N N . SER A 1 354 ? -9.075 -18.080 -4.974 1.00 88.56 354 SER A N 1
ATOM 2736 C CA . SER A 1 354 ? -8.872 -19.016 -3.856 1.00 88.56 354 SER A CA 1
ATOM 2737 C C . SER A 1 354 ? -8.866 -18.337 -2.487 1.00 88.56 354 SER A C 1
ATOM 2739 O O . SER A 1 354 ? -8.957 -19.029 -1.476 1.00 88.56 354 SER A O 1
ATOM 2741 N N . TYR A 1 355 ? -8.752 -17.003 -2.435 1.00 88.94 355 TYR A N 1
ATOM 2742 C CA . TYR A 1 355 ? -8.623 -16.271 -1.176 1.00 88.94 355 TYR A CA 1
ATOM 2743 C C . TYR A 1 355 ? -9.615 -15.114 -1.030 1.00 88.94 355 TYR A C 1
ATOM 2745 O O . TYR A 1 355 ? -10.525 -15.193 -0.206 1.00 88.94 355 TYR A O 1
ATOM 2753 N N . LEU A 1 356 ? -9.495 -14.054 -1.836 1.00 90.06 356 LEU A N 1
ATOM 2754 C CA . LEU A 1 356 ? -10.269 -12.823 -1.617 1.00 90.06 356 LEU A CA 1
ATOM 2755 C C . LEU A 1 356 ? -11.774 -12.999 -1.857 1.00 90.06 356 LEU A C 1
ATOM 2757 O O . LEU A 1 356 ? -12.578 -12.519 -1.059 1.00 90.06 356 LEU A O 1
ATOM 2761 N N . ALA A 1 357 ? -12.174 -13.684 -2.929 1.00 93.69 357 ALA A N 1
ATOM 2762 C CA . ALA A 1 357 ? -13.585 -13.895 -3.243 1.00 93.69 357 ALA A CA 1
ATOM 2763 C C . ALA A 1 357 ? -14.291 -14.823 -2.236 1.00 93.69 357 ALA A C 1
ATOM 2765 O O . ALA A 1 357 ? -15.352 -14.435 -1.730 1.00 93.69 357 ALA A O 1
ATOM 2766 N N . PRO A 1 358 ? -13.718 -15.984 -1.855 1.00 93.88 358 PRO A N 1
ATOM 2767 C CA . PRO A 1 358 ? -14.251 -16.788 -0.759 1.00 93.88 358 PRO A CA 1
ATOM 2768 C C . PRO A 1 358 ? -14.342 -16.010 0.560 1.00 93.88 358 PRO A C 1
ATOM 2770 O O . PRO A 1 358 ? -15.381 -16.042 1.219 1.00 93.88 358 PRO A O 1
ATOM 2773 N N . LEU A 1 359 ? -13.303 -15.247 0.918 1.00 91.19 359 LEU A N 1
ATOM 2774 C CA . LEU A 1 359 ? -13.272 -14.475 2.161 1.00 91.19 359 LEU A CA 1
ATOM 2775 C C . LEU A 1 359 ? -14.360 -13.391 2.189 1.00 91.19 359 LEU A C 1
ATOM 2777 O O . LEU A 1 359 ? -15.080 -13.256 3.179 1.00 91.19 359 LEU A O 1
ATOM 2781 N N . ALA A 1 360 ? -14.540 -12.667 1.081 1.00 95.00 360 ALA A N 1
ATOM 2782 C CA . ALA A 1 360 ? -15.622 -11.701 0.914 1.00 95.00 360 ALA A CA 1
ATOM 2783 C C . ALA A 1 360 ? -17.007 -12.347 1.086 1.00 95.00 360 ALA A C 1
ATOM 2785 O O . ALA A 1 360 ? -17.876 -11.759 1.731 1.00 95.00 360 ALA A O 1
ATOM 2786 N N . CYS A 1 361 ? -17.208 -13.566 0.569 1.00 94.50 361 CYS A N 1
ATOM 2787 C CA . CYS A 1 361 ? -18.457 -14.310 0.741 1.00 94.50 361 CYS A CA 1
ATOM 2788 C C . CYS A 1 361 ? -18.748 -14.599 2.220 1.00 94.50 361 CYS A C 1
ATOM 2790 O O . CYS A 1 361 ? -19.865 -14.363 2.680 1.00 94.50 361 CYS A O 1
ATOM 2792 N N . VAL A 1 362 ? -17.743 -15.037 2.984 1.00 93.75 362 VAL A N 1
ATOM 2793 C CA . VAL A 1 362 ? -17.912 -15.299 4.422 1.00 93.75 362 VAL A CA 1
ATOM 2794 C C . VAL A 1 362 ? -18.236 -14.018 5.184 1.00 93.75 362 VAL A C 1
ATOM 2796 O O . VAL A 1 362 ? -19.165 -13.990 5.992 1.00 93.75 362 VAL A O 1
ATOM 2799 N N . ILE A 1 363 ? -17.509 -12.934 4.908 1.00 93.94 363 ILE A N 1
ATOM 2800 C CA . ILE A 1 363 ? -17.756 -11.638 5.546 1.00 93.94 363 ILE A CA 1
ATOM 2801 C C . ILE A 1 363 ? -19.193 -11.185 5.267 1.00 93.94 363 ILE A C 1
ATOM 2803 O O . ILE A 1 363 ? -19.895 -10.807 6.203 1.00 93.94 363 ILE A O 1
ATOM 2807 N N . GLN A 1 364 ? -19.660 -11.302 4.018 1.00 95.19 364 GLN A N 1
ATOM 2808 C CA . GLN A 1 364 ? -21.011 -10.914 3.597 1.00 95.19 364 GLN A CA 1
ATOM 2809 C C . GLN A 1 364 ? -22.127 -11.676 4.328 1.00 95.19 364 GLN A C 1
ATOM 2811 O O . GLN A 1 364 ? -23.226 -11.143 4.480 1.00 95.19 364 GLN A O 1
ATOM 2816 N N . GLN A 1 365 ? -21.867 -12.913 4.759 1.00 93.81 365 GLN A N 1
ATOM 2817 C CA . GLN A 1 365 ? -22.826 -13.746 5.494 1.00 93.81 365 GLN A CA 1
ATOM 2818 C C . GLN A 1 365 ? -22.913 -13.389 6.985 1.00 93.81 365 GLN A C 1
ATOM 2820 O O . GLN A 1 365 ? -23.870 -13.779 7.657 1.00 93.81 365 GLN A O 1
ATOM 2825 N N . SER A 1 366 ? -21.938 -12.652 7.522 1.00 93.44 366 SER A N 1
ATOM 2826 C CA . SER A 1 366 ? -21.960 -12.228 8.918 1.00 93.44 366 SER A CA 1
ATOM 2827 C C . SER A 1 366 ? -23.082 -11.225 9.178 1.00 93.44 366 SER A C 1
ATOM 2829 O O . SER A 1 366 ? -23.222 -10.232 8.469 1.00 93.44 366 SER A O 1
ATOM 2831 N N . SER A 1 367 ? -23.804 -11.387 10.291 1.00 94.06 367 SER A N 1
ATOM 2832 C CA . SER A 1 367 ? -24.794 -10.403 10.759 1.00 94.06 367 SER A CA 1
ATOM 2833 C C . SER A 1 367 ? -24.187 -9.035 11.097 1.00 94.06 367 SER A C 1
ATOM 2835 O O . SER A 1 367 ? -24.918 -8.076 11.351 1.00 94.06 367 SER A O 1
ATOM 2837 N N . ASN A 1 368 ? -22.856 -8.944 11.178 1.00 91.56 368 ASN A N 1
ATOM 2838 C CA . ASN A 1 368 ? -22.122 -7.704 11.418 1.00 91.56 368 ASN A CA 1
ATOM 2839 C C . ASN A 1 368 ? -21.603 -7.049 10.134 1.00 91.56 368 ASN A C 1
ATOM 2841 O O . ASN A 1 368 ? -21.064 -5.951 10.199 1.00 91.56 368 ASN A O 1
ATOM 2845 N N . CYS A 1 369 ? -21.793 -7.663 8.969 1.00 95.69 369 CYS A N 1
ATOM 2846 C CA . CYS A 1 369 ? -21.563 -6.992 7.701 1.00 95.69 369 CYS A CA 1
ATOM 2847 C C . CYS A 1 369 ? -22.848 -6.284 7.257 1.00 95.69 369 CYS A C 1
ATOM 2849 O O . CYS A 1 369 ? -23.869 -6.921 7.016 1.00 95.69 369 CYS A O 1
ATOM 2851 N N . GLU A 1 370 ? -22.806 -4.956 7.170 1.00 95.12 370 GLU A N 1
ATOM 2852 C CA . GLU A 1 370 ? -23.898 -4.142 6.625 1.00 95.12 370 GLU A CA 1
ATOM 2853 C C . GLU A 1 370 ? -23.853 -4.084 5.085 1.00 95.12 370 GLU A C 1
ATOM 2855 O O . GLU A 1 370 ? -24.858 -3.751 4.459 1.00 95.12 370 GLU A O 1
ATOM 2860 N N . GLY A 1 371 ? -22.722 -4.455 4.470 1.00 94.06 371 GLY A N 1
ATOM 2861 C CA . GLY A 1 371 ? -22.604 -4.647 3.024 1.00 94.06 371 GLY A CA 1
ATOM 2862 C C . GLY A 1 371 ? -21.168 -4.614 2.491 1.00 94.06 371 GLY A C 1
ATOM 2863 O O . GLY A 1 371 ? -20.319 -3.879 3.000 1.00 94.06 371 GLY A O 1
ATOM 2864 N N . LEU A 1 372 ? -20.912 -5.384 1.428 1.00 96.62 372 LEU A N 1
ATOM 2865 C CA . LEU A 1 372 ? -19.797 -5.157 0.507 1.00 96.62 372 LEU A CA 1
ATOM 2866 C C . LEU A 1 372 ? -20.327 -4.483 -0.765 1.00 96.62 372 LEU A C 1
ATOM 2868 O O . LEU A 1 372 ? -21.058 -5.077 -1.555 1.00 96.62 372 LEU A O 1
ATOM 2872 N N . HIS A 1 373 ? -19.968 -3.219 -0.944 1.00 94.88 373 HIS A N 1
ATOM 2873 C CA . HIS A 1 373 ? -20.439 -2.352 -2.014 1.00 94.88 373 HIS A CA 1
ATOM 2874 C C . HIS A 1 373 ? -19.383 -2.266 -3.119 1.00 94.88 373 HIS A C 1
ATOM 2876 O O . HIS A 1 373 ? -18.487 -1.422 -3.073 1.00 94.88 373 HIS A O 1
ATOM 2882 N N . PHE A 1 374 ? -19.485 -3.157 -4.104 1.00 93.56 374 PHE A N 1
ATOM 2883 C CA . PHE A 1 374 ? -18.704 -3.087 -5.341 1.00 93.56 374 PHE A CA 1
ATOM 2884 C C . PHE A 1 374 ? -19.250 -1.993 -6.272 1.00 93.56 374 PHE A C 1
ATOM 2886 O O . PHE A 1 374 ? -20.375 -1.523 -6.097 1.00 93.56 374 PHE A O 1
ATOM 2893 N N . GLY A 1 375 ? -18.444 -1.541 -7.231 1.00 92.38 375 GLY A N 1
ATOM 2894 C CA . GLY A 1 375 ? -18.790 -0.444 -8.138 1.00 92.38 375 GLY A CA 1
ATOM 2895 C C . GLY A 1 375 ? -18.957 0.910 -7.439 1.00 92.38 375 GLY A C 1
ATOM 2896 O O . GLY A 1 375 ? -19.507 1.835 -8.029 1.00 92.38 375 GLY A O 1
ATOM 2897 N N . THR A 1 376 ? -18.502 1.037 -6.189 1.00 93.12 376 THR A N 1
ATOM 2898 C CA . THR A 1 376 ? -18.733 2.202 -5.330 1.00 93.12 376 THR A CA 1
ATOM 2899 C C . THR A 1 376 ? -17.421 2.907 -5.008 1.00 93.12 376 THR A C 1
ATOM 2901 O O . THR A 1 376 ? -16.596 2.416 -4.239 1.00 93.12 376 THR A O 1
ATOM 2904 N N . GLU A 1 377 ? -17.225 4.095 -5.569 1.00 93.56 377 GLU A N 1
ATOM 2905 C CA . GLU A 1 377 ? -16.093 4.967 -5.261 1.00 93.56 377 GLU A CA 1
ATOM 2906 C C . GLU A 1 377 ? -16.400 5.824 -4.028 1.00 93.56 377 GLU A C 1
ATOM 2908 O O . GLU A 1 377 ? -17.425 6.503 -3.981 1.00 93.56 377 GLU A O 1
ATOM 2913 N N . VAL A 1 378 ? -15.499 5.844 -3.044 1.00 95.50 378 VAL A N 1
ATOM 2914 C CA . VAL A 1 378 ? -15.520 6.862 -1.984 1.00 95.50 378 VAL A CA 1
ATOM 2915 C C . VAL A 1 378 ? -14.748 8.075 -2.488 1.00 95.50 378 VAL A C 1
ATOM 2917 O O . VAL A 1 378 ? -13.528 8.029 -2.612 1.00 95.50 378 VAL A O 1
ATOM 2920 N N . VAL A 1 379 ? -15.469 9.151 -2.796 1.00 94.00 379 VAL A N 1
ATOM 2921 C CA . VAL A 1 379 ? -14.910 10.374 -3.389 1.00 94.00 379 VAL A CA 1
ATOM 2922 C C . VAL A 1 379 ? -14.203 11.215 -2.328 1.00 94.00 379 VAL A C 1
ATOM 2924 O O . VAL A 1 379 ? -13.106 11.721 -2.553 1.00 94.00 379 VAL A O 1
ATOM 2927 N N . THR A 1 380 ? -14.831 11.370 -1.161 1.00 95.38 380 THR A N 1
ATOM 2928 C CA . THR A 1 380 ? -14.252 12.102 -0.031 1.00 95.38 380 THR A CA 1
ATOM 2929 C C . THR A 1 380 ? -14.832 11.636 1.302 1.00 95.38 380 THR A C 1
ATOM 2931 O O . THR A 1 380 ? -15.965 11.151 1.380 1.00 95.38 380 THR A O 1
ATOM 2934 N N . VAL A 1 381 ? -14.045 11.802 2.359 1.00 96.75 381 VAL A N 1
ATOM 2935 C CA . VAL A 1 381 ? -14.363 11.502 3.748 1.00 96.75 381 VAL A CA 1
ATOM 2936 C C . VAL A 1 381 ? -14.313 12.806 4.535 1.00 96.75 381 VAL A C 1
ATOM 2938 O O . VAL A 1 381 ? -13.275 13.457 4.635 1.00 96.75 381 VAL A O 1
ATOM 2941 N N . GLY A 1 382 ? -15.446 13.159 5.128 1.00 94.56 382 GLY A N 1
ATOM 2942 C CA . GLY A 1 382 ? -15.589 14.263 6.066 1.00 94.56 382 GLY A CA 1
ATOM 2943 C C . GLY A 1 382 ? -16.001 13.776 7.452 1.00 94.56 382 GLY A C 1
ATOM 2944 O O . GLY A 1 382 ? -16.159 12.577 7.701 1.00 94.56 382 GLY A O 1
ATOM 2945 N N . ARG A 1 383 ? -16.212 14.724 8.365 1.00 91.06 383 ARG A N 1
ATOM 2946 C CA . ARG A 1 383 ? -16.611 14.444 9.747 1.00 91.06 383 ARG A CA 1
ATOM 2947 C C . ARG A 1 383 ? -17.869 15.217 10.123 1.00 91.06 383 ARG A C 1
ATOM 2949 O O . ARG A 1 383 ? -17.794 16.361 10.564 1.00 91.06 383 ARG A O 1
ATOM 2956 N N . GLY A 1 384 ? -19.029 14.586 9.948 1.00 87.69 384 GLY A N 1
ATOM 2957 C CA . GLY A 1 384 ? -20.332 15.202 10.197 1.00 87.69 384 GLY A CA 1
ATOM 2958 C C . GLY A 1 384 ? -20.446 16.588 9.553 1.00 87.69 384 GLY A C 1
ATOM 2959 O O . GLY A 1 384 ? -20.291 16.727 8.342 1.00 87.69 384 GLY A O 1
ATOM 2960 N N . ALA A 1 385 ? -20.697 17.605 10.381 1.00 85.88 385 ALA A N 1
ATOM 2961 C CA . ALA A 1 385 ? -20.748 19.012 9.976 1.00 85.88 385 ALA A CA 1
ATOM 2962 C C . ALA A 1 385 ? -19.447 19.797 10.257 1.00 85.88 385 ALA A C 1
ATOM 2964 O O . ALA A 1 385 ? -19.417 21.002 10.025 1.00 85.88 385 ALA A O 1
ATOM 2965 N N . LEU A 1 386 ? -18.404 19.150 10.789 1.00 87.31 386 LEU A N 1
ATOM 2966 C CA . LEU A 1 386 ? -17.151 19.809 11.159 1.00 87.31 386 LEU A CA 1
ATOM 2967 C C . LEU A 1 386 ? -16.266 20.047 9.938 1.00 87.31 386 LEU A C 1
ATOM 2969 O O . LEU A 1 386 ? -16.026 19.141 9.137 1.00 87.31 386 LEU A O 1
ATOM 2973 N N . LEU A 1 387 ? -15.693 21.245 9.865 1.00 89.00 387 LEU A N 1
ATOM 2974 C CA . LEU A 1 387 ? -14.639 21.570 8.913 1.00 89.00 387 LEU A CA 1
ATOM 2975 C C . LEU A 1 387 ? -13.282 21.028 9.386 1.00 89.00 387 LEU A C 1
ATOM 2977 O O . LEU A 1 387 ? -13.046 20.769 10.573 1.00 89.00 387 LEU A O 1
ATOM 2981 N N . LYS A 1 388 ? -12.329 20.910 8.456 1.00 89.00 388 LYS A N 1
ATOM 2982 C CA . LYS A 1 388 ? -10.950 20.499 8.762 1.00 89.00 388 LYS A CA 1
ATOM 2983 C C . LYS A 1 388 ? -10.289 21.364 9.838 1.00 89.00 388 LYS A C 1
ATOM 2985 O O . LYS A 1 388 ? -9.587 20.842 10.702 1.00 89.00 388 LYS A O 1
ATOM 2990 N N . SER A 1 389 ? -10.502 22.679 9.781 1.00 84.75 389 SER A N 1
ATOM 2991 C CA . SER A 1 389 ? -9.892 23.666 10.683 1.00 84.75 389 SER A CA 1
ATOM 2992 C C . SER A 1 389 ? -10.577 23.779 12.049 1.00 84.75 389 SER A C 1
ATOM 2994 O O . SER A 1 389 ? -10.148 24.575 12.880 1.00 84.75 389 SER A O 1
ATOM 2996 N N . GLU A 1 390 ? -11.646 23.022 12.286 1.00 80.50 390 GLU A N 1
ATOM 2997 C CA . GLU A 1 390 ? -12.400 23.035 13.538 1.00 80.50 390 GLU A CA 1
ATOM 2998 C C . GLU A 1 390 ? -11.978 21.873 14.446 1.00 80.50 390 GLU A C 1
ATOM 3000 O O . GLU A 1 390 ? -11.670 20.772 13.981 1.00 80.50 390 GLU A O 1
ATOM 3005 N N . SER A 1 391 ? -11.970 22.117 15.760 1.00 76.75 391 SER A N 1
ATOM 3006 C CA . SER A 1 391 ? -11.610 21.121 16.782 1.00 76.75 391 SER A CA 1
ATOM 3007 C C . SER A 1 391 ? -10.249 20.447 16.525 1.00 76.75 391 SER A C 1
ATOM 3009 O O . SER A 1 391 ? -10.142 19.223 16.566 1.00 76.75 391 SER A O 1
ATOM 3011 N N . ILE A 1 392 ? -9.221 21.239 16.195 1.00 70.44 392 ILE A N 1
ATOM 3012 C CA . ILE A 1 392 ? -7.845 20.766 15.948 1.00 70.44 392 ILE A CA 1
ATOM 3013 C C . ILE A 1 392 ? -7.242 20.218 17.254 1.00 70.44 392 ILE A C 1
ATOM 3015 O O . ILE A 1 392 ? -7.367 20.855 18.296 1.00 70.44 392 ILE A O 1
ATOM 3019 N N . GLY A 1 393 ? -6.629 19.029 17.205 1.00 57.72 393 GLY A N 1
ATOM 3020 C CA . GLY A 1 393 ? -6.273 18.236 18.393 1.00 57.72 393 GLY A CA 1
ATOM 3021 C C . GLY A 1 393 ? -5.344 18.874 19.448 1.00 57.72 393 GLY A C 1
ATOM 3022 O O . GLY A 1 393 ? -4.513 19.728 19.144 1.00 57.72 393 GLY A O 1
ATOM 3023 N N . GLY A 1 394 ? -5.447 18.352 20.682 1.00 48.28 394 GLY A N 1
ATOM 3024 C CA . GLY A 1 394 ? -4.310 18.020 21.547 1.00 48.28 394 GLY A CA 1
ATOM 3025 C C . GLY A 1 394 ? -3.633 19.067 22.434 1.00 48.28 394 GLY A C 1
ATOM 3026 O O . GLY A 1 394 ? -2.554 18.769 22.944 1.00 48.28 394 GLY A O 1
ATOM 3027 N N . GLY A 1 395 ? -4.185 20.260 22.653 1.00 40.12 395 GLY A N 1
ATOM 3028 C CA . GLY A 1 395 ? -3.606 21.190 23.628 1.00 40.12 395 GLY A CA 1
ATOM 3029 C C . GLY A 1 395 ? -4.644 22.099 24.262 1.00 40.12 395 GLY A C 1
ATOM 3030 O O . GLY A 1 395 ? -5.481 22.652 23.552 1.00 40.12 395 GLY A O 1
ATOM 3031 N N . ASP A 1 396 ? -4.545 22.286 25.581 1.00 38.91 396 ASP A N 1
ATOM 3032 C CA . ASP A 1 396 ? -5.253 23.294 26.385 1.00 38.91 396 ASP A CA 1
ATOM 3033 C C . ASP A 1 396 ? -4.876 24.729 25.963 1.00 38.91 396 ASP A C 1
ATOM 3035 O O . ASP A 1 396 ? -4.409 25.551 26.753 1.00 38.91 396 ASP A O 1
ATOM 3039 N N . VAL A 1 397 ? -5.036 25.067 24.687 1.00 40.53 397 VAL A N 1
ATOM 3040 C CA . VAL A 1 397 ? -4.884 26.433 24.207 1.00 40.53 397 VAL A CA 1
ATOM 3041 C C . VAL A 1 397 ? -6.260 27.067 24.261 1.00 40.53 397 VAL A C 1
ATOM 3043 O O . VAL A 1 397 ? -7.075 26.965 23.344 1.00 40.53 397 VAL A O 1
ATOM 3046 N N . GLN A 1 398 ? -6.517 27.725 25.388 1.00 40.59 398 GLN A N 1
ATOM 3047 C CA . GLN A 1 398 ? -7.648 28.619 25.570 1.00 40.59 398 GLN A CA 1
ATOM 3048 C C . GLN A 1 398 ? -7.583 29.733 24.509 1.00 40.59 398 GLN A C 1
ATOM 3050 O O . GLN A 1 398 ? -6.929 30.759 24.699 1.00 40.59 398 GLN A O 1
ATOM 3055 N N . MET A 1 399 ? -8.258 29.544 23.375 1.00 43.72 399 MET A N 1
ATOM 3056 C CA . MET A 1 399 ? -8.436 30.608 22.389 1.00 43.72 399 MET A CA 1
ATOM 3057 C C . MET A 1 399 ? -9.447 31.648 22.908 1.00 43.72 399 MET A C 1
ATOM 3059 O O . MET A 1 399 ? -10.379 31.297 23.645 1.00 43.72 399 MET A O 1
ATOM 3063 N N . PRO A 1 400 ? -9.300 32.942 22.566 1.00 40.75 400 PRO A N 1
ATOM 3064 C CA . PRO A 1 400 ? -10.123 33.989 23.155 1.00 40.75 400 PRO A CA 1
ATOM 3065 C C . PRO A 1 400 ? -11.577 33.913 22.664 1.00 40.75 400 PRO A C 1
ATOM 3067 O O . PRO A 1 400 ? -11.852 34.049 21.479 1.00 40.75 400 PRO A O 1
ATOM 3070 N N . LYS A 1 401 ? -12.492 33.742 23.627 1.00 39.41 401 LYS A N 1
ATOM 3071 C CA . LYS A 1 401 ? -13.939 34.044 23.623 1.00 39.41 401 LYS A CA 1
ATOM 3072 C C . LYS A 1 401 ? -14.732 33.742 22.335 1.00 39.41 401 LYS A C 1
ATOM 3074 O O . LYS A 1 401 ? -14.972 34.631 21.527 1.00 39.41 401 LYS A O 1
ATOM 3079 N N . GLY A 1 402 ? -15.325 32.542 22.290 1.00 42.16 402 GLY A N 1
ATOM 3080 C CA . GLY A 1 402 ? -16.532 32.274 21.494 1.00 42.16 402 GLY A CA 1
ATOM 3081 C C . GLY A 1 402 ? -16.698 30.823 21.033 1.00 42.16 402 GLY A C 1
ATOM 3082 O O . GLY A 1 402 ? -16.585 30.572 19.844 1.00 42.16 402 GLY A O 1
ATOM 3083 N N . LYS A 1 403 ? -17.033 29.917 21.968 1.00 41.28 403 LYS A N 1
ATOM 3084 C CA . LYS A 1 403 ? -17.201 28.444 21.844 1.00 41.28 403 LYS A CA 1
ATOM 3085 C C . LYS A 1 403 ? -15.888 27.632 21.763 1.00 41.28 403 LYS A C 1
ATOM 3087 O O . LYS A 1 403 ? -15.165 27.745 20.780 1.00 41.28 403 LYS A O 1
ATOM 3092 N N . PRO A 1 404 ? -15.571 26.794 22.773 1.00 43.41 404 PRO A N 1
ATOM 3093 C CA . PRO A 1 404 ? -14.424 25.896 22.711 1.00 43.41 404 PRO A CA 1
ATOM 3094 C C . PRO A 1 404 ? -14.772 24.686 21.835 1.00 43.41 404 PRO A C 1
ATOM 3096 O O . PRO A 1 404 ? -15.599 23.861 22.208 1.00 43.41 404 PRO A O 1
ATOM 3099 N N . LEU A 1 405 ? -14.154 24.594 20.664 1.00 51.28 405 LEU A N 1
ATOM 3100 C CA . LEU A 1 405 ? -14.126 23.381 19.851 1.00 51.28 405 LEU A CA 1
ATOM 3101 C C . LEU A 1 405 ? -13.011 22.485 20.414 1.00 51.28 405 LEU A C 1
ATOM 3103 O O . LEU A 1 405 ? -11.836 22.817 20.268 1.00 51.28 405 LEU A O 1
ATOM 3107 N N . CYS A 1 406 ? -13.364 21.412 21.127 1.00 61.56 406 CYS A N 1
ATOM 3108 C CA . CYS A 1 406 ? -12.401 20.517 21.781 1.00 61.56 406 CYS A CA 1
ATOM 3109 C C . CYS A 1 406 ? -12.207 19.204 21.003 1.00 61.56 406 CYS A C 1
ATOM 3111 O O . CYS A 1 406 ? -13.096 18.754 20.279 1.00 61.56 406 CYS A O 1
ATOM 3113 N N . GLU A 1 407 ? -11.052 18.556 21.182 1.00 66.56 407 GLU A N 1
ATOM 3114 C CA . GLU A 1 407 ? -10.711 17.264 20.558 1.00 66.56 407 GLU A CA 1
ATOM 3115 C C . GLU A 1 407 ? -11.788 16.188 20.787 1.00 66.56 407 GLU A C 1
ATOM 3117 O O . GLU A 1 407 ? -12.099 15.409 19.885 1.00 66.56 407 GLU A O 1
ATOM 3122 N N . LYS A 1 408 ? -12.410 16.193 21.972 1.00 73.56 408 LYS A N 1
ATOM 3123 C CA . LYS A 1 408 ? -13.513 15.294 22.330 1.00 73.56 408 LYS A CA 1
ATOM 3124 C C . LYS A 1 408 ? -14.697 15.423 21.367 1.00 73.56 408 LYS A C 1
ATOM 3126 O O . LYS A 1 408 ? -15.178 14.415 20.865 1.00 73.56 408 LYS A O 1
ATOM 3131 N N . GLN A 1 409 ? -15.099 16.650 21.028 1.00 79.62 409 GLN A N 1
ATOM 3132 C CA . GLN A 1 409 ? -16.187 16.881 20.076 1.00 79.62 409 GLN A CA 1
ATOM 3133 C C . GLN A 1 409 ? -15.839 16.350 18.683 1.00 79.62 409 GLN A C 1
ATOM 3135 O O . GLN A 1 409 ? -16.706 15.793 18.010 1.00 79.62 409 GLN A O 1
ATOM 3140 N N . ARG A 1 410 ? -14.581 16.510 18.238 1.00 86.44 410 ARG A N 1
ATOM 3141 C CA . ARG A 1 410 ? -14.152 15.931 16.960 1.00 86.44 410 ARG A CA 1
ATOM 3142 C C . ARG A 1 410 ? -14.307 14.418 17.016 1.00 86.44 410 ARG A C 1
ATOM 3144 O O . ARG A 1 410 ? -15.022 13.878 16.186 1.00 86.44 410 ARG A O 1
ATOM 3151 N N . ARG A 1 411 ? -13.733 13.761 18.027 1.00 82.56 411 ARG A N 1
ATOM 3152 C CA . ARG A 1 411 ? -13.798 12.304 18.222 1.00 82.56 411 ARG A CA 1
ATOM 3153 C C . ARG A 1 411 ? -15.226 11.751 18.199 1.00 82.56 411 ARG A C 1
ATOM 3155 O O . ARG A 1 411 ? -15.471 10.789 17.487 1.00 82.56 411 ARG A O 1
ATOM 3162 N N . GLU A 1 412 ? -16.141 12.384 18.928 1.00 84.19 412 GLU A N 1
ATOM 3163 C CA . GLU A 1 412 ? -17.544 11.960 19.051 1.00 84.19 412 GLU A CA 1
ATOM 3164 C C . GLU A 1 412 ? -18.383 12.246 17.794 1.00 84.19 412 GLU A C 1
ATOM 3166 O O . GLU A 1 412 ? -19.472 11.698 17.638 1.00 84.19 412 GLU A O 1
ATOM 3171 N N . THR A 1 413 ? -17.905 13.106 16.888 1.00 89.31 413 THR A N 1
ATOM 3172 C CA . THR A 1 413 ? -18.606 13.380 15.629 1.00 89.31 413 THR A CA 1
ATOM 3173 C C . THR A 1 413 ? -18.311 12.261 14.625 1.00 89.31 413 THR A C 1
ATOM 3175 O O . THR A 1 413 ? -17.145 12.099 14.254 1.00 89.31 413 THR A O 1
ATOM 3178 N N . PRO A 1 414 ? -19.327 11.527 14.134 1.00 92.75 414 PRO A N 1
ATOM 3179 C CA . PRO A 1 414 ? -19.115 10.427 13.204 1.00 92.75 414 PRO A CA 1
ATOM 3180 C C . PRO A 1 414 ? -18.641 10.920 11.834 1.00 92.75 414 PRO A C 1
ATOM 3182 O O . PRO A 1 414 ? -18.909 12.048 11.404 1.00 92.75 414 PRO A O 1
ATOM 3185 N N . PHE A 1 415 ? -17.964 10.040 11.112 1.00 95.81 415 PHE A N 1
ATOM 3186 C CA . PHE A 1 415 ? -17.582 10.259 9.730 1.00 95.81 415 PHE A CA 1
ATOM 3187 C C . PHE A 1 415 ? -18.790 10.258 8.792 1.00 95.81 415 PHE A C 1
ATOM 3189 O O . PHE A 1 415 ? -19.814 9.599 9.013 1.00 95.81 415 PHE A O 1
ATOM 3196 N N . ARG A 1 416 ? -18.613 10.997 7.698 1.00 95.75 416 ARG A N 1
ATOM 3197 C CA . ARG A 1 416 ? -19.524 11.089 6.562 1.00 95.75 416 ARG A CA 1
ATOM 3198 C C . ARG A 1 416 ? -18.735 10.841 5.283 1.00 95.75 416 ARG A C 1
ATOM 3200 O O . ARG A 1 416 ? -17.702 11.469 5.074 1.00 95.75 416 ARG A O 1
ATOM 3207 N N . LEU A 1 417 ? -19.218 9.948 4.431 1.00 97.19 417 LEU A N 1
ATOM 3208 C CA . LEU A 1 417 ? -18.583 9.573 3.171 1.00 97.19 417 LEU A CA 1
ATOM 3209 C C . LEU A 1 417 ? -19.441 10.078 2.014 1.00 97.19 417 LEU A C 1
ATOM 3211 O O . LEU A 1 417 ? -20.641 9.811 1.981 1.00 97.19 417 LEU A O 1
ATOM 3215 N N . LEU A 1 418 ? -18.834 10.781 1.060 1.00 95.81 418 LEU A N 1
ATOM 3216 C CA . LEU A 1 418 ? -19.435 11.008 -0.252 1.00 95.81 418 LEU A CA 1
ATOM 3217 C C . LEU A 1 418 ? -19.076 9.818 -1.136 1.00 95.81 418 LEU A C 1
ATOM 3219 O O . LEU A 1 418 ? -17.894 9.578 -1.390 1.00 95.81 418 LEU A O 1
ATOM 3223 N N . VAL A 1 419 ? -20.081 9.077 -1.591 1.00 95.25 419 VAL A N 1
ATOM 3224 C CA . VAL A 1 419 ? -19.884 7.910 -2.454 1.00 95.25 419 VAL A CA 1
ATOM 3225 C C . VAL A 1 419 ? -20.510 8.128 -3.822 1.00 95.25 419 VAL A C 1
ATOM 3227 O O . VAL A 1 419 ? -21.562 8.759 -3.928 1.00 95.25 419 VAL A O 1
ATOM 3230 N N . ARG A 1 420 ? -19.879 7.571 -4.853 1.00 93.69 420 ARG A N 1
ATOM 3231 C CA . ARG A 1 420 ? -20.338 7.590 -6.241 1.00 93.69 420 ARG A CA 1
ATOM 3232 C C . ARG A 1 420 ? -20.433 6.160 -6.763 1.00 93.69 420 ARG A C 1
ATOM 3234 O O . ARG A 1 420 ? -19.461 5.412 -6.688 1.00 93.69 420 ARG A O 1
ATOM 3241 N N . HIS A 1 421 ? -21.595 5.787 -7.289 1.00 88.06 421 HIS A N 1
ATOM 3242 C CA . HIS A 1 421 ? -21.810 4.481 -7.926 1.00 88.06 421 HIS A CA 1
ATOM 3243 C C . HIS A 1 421 ? -21.477 4.540 -9.419 1.00 88.06 421 HIS A C 1
ATOM 3245 O O . HIS A 1 421 ? -21.832 5.500 -10.106 1.00 88.06 421 HIS A O 1
ATOM 3251 N N . ALA A 1 422 ? -20.790 3.519 -9.927 1.00 74.94 422 ALA A N 1
ATOM 3252 C CA . ALA A 1 422 ? -20.356 3.434 -11.323 1.00 74.94 422 ALA A CA 1
ATOM 3253 C C . ALA A 1 422 ? -21.512 3.142 -12.302 1.00 74.94 422 ALA A C 1
ATOM 3255 O O . ALA A 1 422 ? -21.430 3.464 -13.486 1.00 74.94 422 ALA A O 1
ATOM 3256 N N . ASP A 1 423 ? -22.583 2.539 -11.803 1.00 65.00 423 ASP A N 1
ATOM 3257 C CA . ASP A 1 423 ? -23.724 1.970 -12.520 1.00 65.00 423 ASP A CA 1
ATOM 3258 C C . ASP A 1 423 ? -24.975 2.870 -12.510 1.00 65.00 423 ASP A C 1
ATOM 3260 O O . ASP A 1 423 ? -25.920 2.627 -13.263 1.00 65.00 423 ASP A O 1
ATOM 3264 N N . VAL A 1 424 ? -24.961 3.976 -11.756 1.00 52.69 424 VAL A N 1
ATOM 3265 C CA . VAL A 1 424 ? -26.092 4.914 -11.646 1.00 52.69 424 VAL A CA 1
ATOM 3266 C C . VAL A 1 424 ? -25.633 6.327 -11.983 1.00 52.69 424 VAL A C 1
ATOM 3268 O O . VAL A 1 424 ? -25.185 7.042 -11.103 1.00 52.69 424 VAL A O 1
ATOM 3271 N N . SER A 1 425 ? -25.712 6.748 -13.251 1.00 59.84 425 SER A N 1
ATOM 3272 C CA . SER A 1 425 ? -25.602 8.158 -13.708 1.00 59.84 425 SER A CA 1
ATOM 3273 C C . SER A 1 425 ? -24.416 9.020 -13.210 1.00 59.84 425 SER A C 1
ATOM 3275 O O . SER A 1 425 ? -24.407 10.224 -13.461 1.00 59.84 425 SER A O 1
ATOM 3277 N N . GLY A 1 426 ? -23.419 8.446 -12.527 1.00 68.25 426 GLY A N 1
ATOM 3278 C CA . GLY A 1 426 ? -22.459 9.202 -11.717 1.00 68.25 426 GLY A CA 1
ATOM 3279 C C . GLY A 1 426 ? -23.090 9.894 -10.498 1.00 68.25 426 GLY A C 1
ATOM 3280 O O . GLY A 1 426 ? -22.546 10.891 -10.031 1.00 68.25 426 GLY A O 1
ATOM 3281 N N . GLU A 1 427 ? -24.238 9.412 -10.013 1.00 81.12 427 GLU A N 1
ATOM 3282 C CA . GLU A 1 427 ? -24.959 9.979 -8.876 1.00 81.12 427 GLU A CA 1
ATOM 3283 C C . GLU A 1 427 ? -24.124 9.845 -7.600 1.00 81.12 427 GLU A C 1
ATOM 3285 O O . GLU A 1 427 ? -23.633 8.767 -7.245 1.00 81.12 427 GLU A O 1
ATOM 3290 N N . GLU A 1 428 ? -23.965 10.972 -6.914 1.00 91.62 428 GLU A N 1
ATOM 3291 C CA . GLU A 1 428 ? -23.256 11.056 -5.649 1.00 91.62 428 GLU A CA 1
ATOM 3292 C C . GLU A 1 428 ? -24.253 11.110 -4.498 1.00 91.62 428 GLU A C 1
ATOM 3294 O O . GLU A 1 428 ? -25.257 11.823 -4.552 1.00 91.62 428 GLU A O 1
ATOM 3299 N N . ARG A 1 429 ? -23.958 10.387 -3.419 1.00 92.56 429 ARG A N 1
ATOM 3300 C CA . ARG A 1 429 ? -24.768 10.412 -2.199 1.00 92.56 429 ARG A CA 1
ATOM 3301 C C . ARG A 1 429 ? -23.898 10.390 -0.956 1.00 92.56 429 ARG A C 1
ATOM 3303 O O . ARG A 1 429 ? -22.795 9.846 -0.964 1.00 92.56 429 ARG A O 1
ATOM 3310 N N . TYR A 1 430 ? -24.426 10.934 0.132 1.00 93.94 430 TYR A N 1
ATOM 3311 C CA . TYR A 1 430 ? -23.772 10.869 1.432 1.00 93.94 430 TYR A CA 1
ATOM 3312 C C . TYR A 1 430 ? -24.201 9.629 2.213 1.00 93.94 430 TYR A C 1
ATOM 3314 O O . TYR A 1 430 ? -25.388 9.318 2.303 1.00 93.94 430 TYR A O 1
ATOM 3322 N N . LEU A 1 431 ? -23.222 8.959 2.817 1.00 94.75 431 LEU A N 1
ATOM 3323 C CA . LEU A 1 431 ? -23.407 7.948 3.852 1.00 94.75 431 LEU A CA 1
ATOM 3324 C C . LEU A 1 431 ? -22.845 8.487 5.169 1.00 94.75 431 LEU A C 1
ATOM 3326 O O . LEU A 1 431 ? -21.789 9.117 5.185 1.00 94.75 431 LEU A O 1
ATOM 3330 N N . GLU A 1 432 ? -23.545 8.257 6.273 1.00 93.50 432 GLU A N 1
ATOM 3331 C CA . GLU A 1 432 ? -23.242 8.862 7.575 1.00 93.50 432 GLU A CA 1
ATOM 3332 C C . GLU A 1 432 ? -23.256 7.840 8.713 1.00 93.50 432 GLU A C 1
ATOM 3334 O O . GLU A 1 432 ? -23.789 6.730 8.594 1.00 93.50 432 GLU A O 1
ATOM 3339 N N . GLY A 1 433 ? -22.704 8.261 9.853 1.00 91.06 433 GLY A N 1
ATOM 3340 C CA . GLY A 1 433 ? -22.788 7.519 11.106 1.00 91.06 433 GLY A CA 1
ATOM 3341 C C . GLY A 1 433 ? -21.734 6.427 11.233 1.00 91.06 433 GLY A C 1
ATOM 3342 O O . GLY A 1 433 ? -22.027 5.397 11.832 1.00 91.06 433 GLY A O 1
ATOM 3343 N N . PHE A 1 434 ? -20.557 6.614 10.633 1.00 93.94 434 PHE A N 1
ATOM 3344 C CA . PHE A 1 434 ? -19.413 5.729 10.845 1.00 93.94 434 PHE A CA 1
ATOM 3345 C C . PHE A 1 434 ? -18.551 6.274 11.981 1.00 93.94 434 PHE A C 1
ATOM 3347 O O . PHE A 1 434 ? -18.157 7.437 11.950 1.00 93.94 434 PHE A O 1
ATOM 3354 N N . ASP A 1 435 ? -18.233 5.445 12.964 1.00 88.81 435 ASP A N 1
ATOM 3355 C CA . ASP A 1 435 ? -17.340 5.815 14.066 1.00 88.81 435 ASP A CA 1
ATOM 3356 C C . ASP A 1 435 ? -15.874 5.757 13.619 1.00 88.81 435 ASP A C 1
ATOM 3358 O O . ASP A 1 435 ? -15.040 6.556 14.048 1.00 88.81 435 ASP A O 1
ATOM 3362 N N . PHE A 1 436 ? -15.575 4.837 12.698 1.00 90.75 436 PHE A N 1
ATOM 3363 C CA . PHE A 1 436 ? -14.236 4.595 12.177 1.00 90.75 436 PHE A CA 1
ATOM 3364 C C . PHE A 1 436 ? -14.219 4.533 10.652 1.00 90.75 436 PHE A C 1
ATOM 3366 O O . PHE A 1 436 ? -15.158 4.042 10.020 1.00 90.75 436 PHE A O 1
ATOM 3373 N N . VAL A 1 437 ? -13.111 4.982 10.063 1.00 92.88 437 VAL A N 1
ATOM 3374 C CA . VAL A 1 437 ? -12.837 4.852 8.627 1.00 92.88 437 VAL A CA 1
ATOM 3375 C C . VAL A 1 437 ? -11.415 4.340 8.430 1.00 92.88 437 VAL A C 1
ATOM 3377 O O . VAL A 1 437 ? -10.461 4.929 8.942 1.00 92.88 437 VAL A O 1
ATOM 3380 N N . ALA A 1 438 ? -11.269 3.267 7.657 1.00 89.38 438 ALA A N 1
ATOM 3381 C CA . ALA A 1 438 ? -9.983 2.724 7.245 1.00 89.38 438 ALA A CA 1
ATOM 3382 C C . ALA A 1 438 ? -9.799 2.867 5.729 1.00 89.38 438 ALA A C 1
ATOM 3384 O O . ALA A 1 438 ? -10.560 2.307 4.939 1.00 89.38 438 ALA A O 1
ATOM 3385 N N . ASP A 1 439 ? -8.772 3.610 5.322 1.00 90.12 439 ASP A N 1
ATOM 3386 C CA . ASP A 1 439 ? -8.354 3.713 3.927 1.00 90.12 439 ASP A CA 1
ATOM 3387 C C . ASP A 1 439 ? -7.424 2.545 3.559 1.00 90.12 439 ASP A C 1
ATOM 3389 O O . ASP A 1 439 ? -6.221 2.557 3.847 1.00 90.12 439 ASP A O 1
ATOM 3393 N N . CYS A 1 440 ? -8.004 1.537 2.911 1.00 88.75 440 CYS A N 1
ATOM 3394 C CA . CYS A 1 440 ? -7.363 0.342 2.363 1.00 88.75 440 CYS A CA 1
ATOM 3395 C C . CYS A 1 440 ? -7.382 0.343 0.818 1.00 88.75 440 CYS A C 1
ATOM 3397 O O . CYS A 1 440 ? -7.223 -0.712 0.201 1.00 88.75 440 CYS A O 1
ATOM 3399 N N . SER A 1 441 ? -7.580 1.510 0.187 1.00 86.69 441 SER A N 1
ATOM 3400 C CA . SER A 1 441 ? -7.877 1.636 -1.251 1.00 86.69 441 SER A CA 1
ATOM 3401 C C . SER A 1 441 ? -6.713 1.205 -2.152 1.00 86.69 441 SER A C 1
ATOM 3403 O O . SER A 1 441 ? -6.909 0.809 -3.301 1.00 86.69 441 SER A O 1
ATOM 3405 N N . GLY A 1 442 ? -5.489 1.214 -1.620 1.00 80.88 442 GLY A N 1
ATOM 3406 C CA . GLY A 1 442 ? -4.272 0.865 -2.347 1.00 80.88 442 GLY A CA 1
ATOM 3407 C C . GLY A 1 442 ? -3.849 1.948 -3.345 1.00 80.88 442 GLY A C 1
ATOM 3408 O O . GLY A 1 442 ? -4.342 3.070 -3.331 1.00 80.88 442 GLY A O 1
ATOM 3409 N N . PHE A 1 443 ? -2.877 1.628 -4.201 1.00 77.69 443 PHE A N 1
ATOM 3410 C CA . PHE A 1 443 ? -2.243 2.614 -5.092 1.00 77.69 443 PHE A CA 1
ATOM 3411 C C . PHE A 1 443 ? -2.030 2.123 -6.533 1.00 77.69 443 PHE A C 1
ATOM 3413 O O . PHE A 1 443 ? -1.407 2.823 -7.329 1.00 77.69 443 PHE A O 1
ATOM 3420 N N . TYR A 1 444 ? -2.525 0.934 -6.900 1.00 78.06 444 TYR A N 1
ATOM 3421 C CA . TYR A 1 444 ? -2.301 0.361 -8.232 1.00 78.06 444 TYR A CA 1
ATOM 3422 C C . TYR A 1 444 ? -3.296 0.869 -9.277 1.00 78.06 444 TYR A C 1
ATOM 3424 O O . TYR A 1 444 ? -4.138 0.132 -9.782 1.00 78.06 444 TYR A O 1
ATOM 3432 N N . ALA A 1 445 ? -3.176 2.142 -9.633 1.00 78.69 445 ALA A N 1
ATOM 3433 C CA . ALA A 1 445 ? -3.996 2.732 -10.677 1.00 78.69 445 ALA A CA 1
ATOM 3434 C C . ALA A 1 445 ? -3.180 3.673 -11.564 1.00 78.69 445 ALA A C 1
ATOM 3436 O O . ALA A 1 445 ? -2.232 4.326 -11.121 1.00 78.69 445 ALA A O 1
ATOM 3437 N N . SER A 1 446 ? -3.562 3.769 -12.838 1.00 69.12 446 SER A N 1
ATOM 3438 C CA . SER A 1 446 ? -2.840 4.576 -13.826 1.00 69.12 446 SER A CA 1
ATOM 3439 C C . SER A 1 446 ? -2.793 6.065 -13.484 1.00 69.12 446 SER A C 1
ATOM 3441 O O . SER A 1 446 ? -1.791 6.728 -13.757 1.00 69.12 446 SER A O 1
ATOM 3443 N N . ASN A 1 447 ? -3.848 6.589 -12.855 1.00 78.44 447 ASN A N 1
ATOM 3444 C CA . ASN A 1 447 ? -3.919 7.968 -12.369 1.00 78.44 447 ASN A CA 1
ATOM 3445 C C . ASN A 1 447 ? -3.060 8.214 -11.114 1.00 78.44 447 ASN A C 1
ATOM 3447 O O . ASN A 1 447 ? -2.750 9.364 -10.819 1.00 78.44 447 ASN A O 1
ATOM 3451 N N . LEU A 1 448 ? -2.650 7.154 -10.412 1.00 81.00 448 LEU A N 1
ATOM 3452 C CA . LEU A 1 448 ? -1.823 7.205 -9.202 1.00 81.00 448 LEU A CA 1
ATOM 3453 C C . LEU A 1 448 ? -0.335 6.944 -9.475 1.00 81.00 448 LEU A C 1
ATOM 3455 O O . LEU A 1 448 ? 0.504 7.114 -8.590 1.00 81.00 448 LEU A O 1
ATOM 3459 N N . SER A 1 449 ? 0.017 6.541 -10.698 1.00 86.56 449 SER A N 1
ATOM 3460 C CA . SER A 1 449 ? 1.403 6.311 -11.105 1.00 86.56 449 SER A CA 1
ATOM 3461 C C . SER A 1 449 ? 2.215 7.612 -11.091 1.00 86.56 449 SER A C 1
ATOM 3463 O O . SER A 1 449 ? 1.793 8.634 -11.640 1.00 86.56 449 SER A O 1
ATOM 3465 N N . ASN A 1 450 ? 3.418 7.559 -10.516 1.00 89.38 450 ASN A N 1
ATOM 3466 C CA . ASN A 1 450 ? 4.409 8.631 -10.572 1.00 89.38 450 ASN A CA 1
ATOM 3467 C C . ASN A 1 450 ? 4.737 9.013 -12.016 1.00 89.38 450 ASN A C 1
ATOM 3469 O O . ASN A 1 450 ? 4.538 8.239 -12.947 1.00 89.38 450 ASN A O 1
ATOM 3473 N N . TRP A 1 451 ? 5.307 10.195 -12.207 1.00 92.69 451 TRP A N 1
ATOM 3474 C CA . TRP A 1 451 ? 5.704 10.665 -13.528 1.00 92.69 451 TRP A CA 1
ATOM 3475 C C . TRP A 1 451 ? 7.067 10.125 -13.964 1.00 92.69 451 TRP A C 1
ATOM 3477 O O . TRP A 1 451 ? 7.984 9.992 -13.143 1.00 92.69 451 TRP A O 1
ATOM 3487 N N . ALA A 1 452 ? 7.199 9.834 -15.261 1.00 92.19 452 ALA A N 1
ATOM 3488 C CA . ALA A 1 452 ? 8.437 9.327 -15.844 1.00 92.19 452 ALA A CA 1
ATOM 3489 C C . ALA A 1 452 ? 9.510 10.417 -15.998 1.00 92.19 452 ALA A C 1
ATOM 3491 O O . ALA A 1 452 ? 10.705 10.110 -16.004 1.00 92.19 452 ALA A O 1
ATOM 3492 N N . GLY A 1 453 ? 9.091 11.683 -16.064 1.00 92.12 453 GLY A N 1
ATOM 3493 C CA . GLY A 1 453 ? 9.987 12.824 -16.192 1.00 92.12 453 GLY A CA 1
ATOM 3494 C C . GLY A 1 453 ? 10.925 13.059 -15.001 1.00 92.12 453 GLY A C 1
ATOM 3495 O O . GLY A 1 453 ? 10.839 12.442 -13.926 1.00 92.12 453 GLY A O 1
ATOM 3496 N N . LYS A 1 454 ? 11.884 13.961 -15.225 1.00 87.62 454 LYS A N 1
ATOM 3497 C CA . LYS A 1 454 ? 12.933 14.344 -14.269 1.00 87.62 454 LYS A CA 1
ATOM 3498 C C . LYS A 1 454 ? 12.345 15.085 -13.064 1.00 87.62 454 LYS A C 1
ATOM 3500 O O . LYS A 1 454 ? 11.413 15.866 -13.193 1.00 87.62 454 LYS A O 1
ATOM 3505 N N . GLY A 1 455 ? 12.875 14.835 -11.866 1.00 83.62 455 GLY A N 1
ATOM 3506 C CA . GLY A 1 455 ? 12.386 15.474 -10.633 1.00 83.62 455 GLY A CA 1
ATOM 3507 C C . GLY A 1 455 ? 10.983 15.034 -10.189 1.00 83.62 455 GLY A C 1
ATOM 3508 O O . GLY A 1 455 ? 10.406 15.646 -9.296 1.00 83.62 455 GLY A O 1
ATOM 3509 N N . GLY A 1 456 ? 10.420 13.980 -10.794 1.00 81.69 456 GLY A N 1
ATOM 3510 C CA . GLY A 1 456 ? 9.073 13.502 -10.473 1.00 81.69 456 GLY A CA 1
ATOM 3511 C C . GLY A 1 456 ? 7.951 14.348 -11.079 1.00 81.69 456 GLY A C 1
ATOM 3512 O O . GLY A 1 456 ? 6.819 14.270 -10.604 1.00 81.69 456 GLY A O 1
ATOM 3513 N N . THR A 1 457 ? 8.251 15.144 -12.108 1.00 91.06 457 THR A N 1
ATOM 3514 C CA . THR A 1 457 ? 7.273 15.872 -12.926 1.00 91.06 457 THR A CA 1
ATOM 3515 C C . THR A 1 457 ? 6.963 15.093 -14.211 1.00 91.06 457 THR A C 1
ATOM 3517 O O . THR A 1 457 ? 7.762 14.247 -14.618 1.00 91.06 457 THR A O 1
ATOM 3520 N N . PRO A 1 458 ? 5.801 15.324 -14.850 1.00 94.75 458 PRO A N 1
ATOM 3521 C CA . PRO A 1 458 ? 5.496 14.739 -16.157 1.00 94.75 458 PRO A CA 1
ATOM 3522 C C . PRO A 1 458 ? 6.536 15.148 -17.197 1.00 94.75 458 PRO A C 1
ATOM 3524 O O . PRO A 1 458 ? 6.863 16.330 -17.305 1.00 94.75 458 PRO A O 1
ATOM 3527 N N . ALA A 1 459 ? 6.984 14.191 -18.009 1.00 96.06 459 ALA A N 1
ATOM 3528 C CA . ALA A 1 459 ? 7.687 14.518 -19.243 1.00 96.06 459 ALA A CA 1
ATOM 3529 C C . ALA A 1 459 ? 6.747 15.270 -20.201 1.00 96.06 459 ALA A C 1
ATOM 3531 O O . ALA A 1 459 ? 5.517 15.118 -20.151 1.00 96.06 459 ALA A O 1
ATOM 3532 N N . LEU A 1 460 ? 7.313 16.078 -21.099 1.00 96.94 460 LEU A N 1
ATOM 3533 C CA . LEU A 1 460 ? 6.524 16.768 -22.119 1.00 96.94 460 LEU A CA 1
ATOM 3534 C C . LEU A 1 460 ? 5.740 15.735 -22.945 1.00 96.94 460 LEU A C 1
ATOM 3536 O O . LEU A 1 460 ? 6.304 14.750 -23.406 1.00 96.94 460 LEU A O 1
ATOM 3540 N N . GLY A 1 461 ? 4.425 15.928 -23.083 1.00 95.94 461 GLY A N 1
ATOM 3541 C CA . GLY A 1 461 ? 3.520 15.005 -23.786 1.00 95.94 461 GLY A CA 1
ATOM 3542 C C . GLY A 1 461 ? 3.031 13.787 -22.982 1.00 95.94 461 GLY A C 1
ATOM 3543 O O . GLY A 1 461 ? 2.010 13.203 -23.345 1.00 95.94 461 GLY A O 1
ATOM 3544 N N . GLU A 1 462 ? 3.646 13.459 -21.839 1.00 95.50 462 GLU A N 1
ATOM 3545 C CA . GLU A 1 462 ? 3.286 12.277 -21.034 1.00 95.50 462 GLU A CA 1
ATOM 3546 C C . GLU A 1 462 ? 1.820 12.305 -20.571 1.00 95.50 462 GLU A C 1
ATOM 3548 O O . GLU A 1 462 ? 1.116 11.302 -20.685 1.00 95.50 462 GLU A O 1
ATOM 3553 N N . ARG A 1 463 ? 1.326 13.462 -20.101 1.00 94.75 463 ARG A N 1
ATOM 3554 C CA . ARG A 1 463 ? -0.074 13.616 -19.658 1.00 94.75 463 ARG A CA 1
ATOM 3555 C C . ARG A 1 463 ? -1.069 13.254 -20.761 1.00 94.75 463 ARG A C 1
ATOM 3557 O O . ARG A 1 463 ? -1.982 12.476 -20.516 1.00 94.75 463 ARG A O 1
ATOM 3564 N N . ALA A 1 464 ? -0.872 13.797 -21.962 1.00 94.06 464 ALA A N 1
ATOM 3565 C CA . ALA A 1 464 ? -1.768 13.565 -23.093 1.00 94.06 464 ALA A CA 1
ATOM 3566 C C . ALA A 1 464 ? -1.781 12.084 -23.499 1.00 94.06 464 ALA A C 1
ATOM 3568 O O . ALA A 1 464 ? -2.845 11.515 -23.729 1.00 94.06 464 ALA A O 1
ATOM 3569 N N . LEU A 1 465 ? -0.608 11.443 -23.517 1.00 94.06 465 LEU A N 1
ATOM 3570 C CA . LEU A 1 465 ? -0.487 10.027 -23.858 1.00 94.06 465 LEU A CA 1
ATOM 3571 C C . LEU A 1 465 ? -1.095 9.103 -22.794 1.00 94.06 465 LEU A C 1
ATOM 3573 O O . LEU A 1 465 ? -1.673 8.079 -23.156 1.00 94.06 465 LEU A O 1
ATOM 3577 N N . ARG A 1 466 ? -1.023 9.459 -21.502 1.00 91.62 466 ARG A N 1
ATOM 3578 C CA . ARG A 1 466 ? -1.739 8.727 -20.442 1.00 91.62 466 ARG A CA 1
ATOM 3579 C C . ARG A 1 466 ? -3.252 8.835 -20.605 1.00 91.62 466 ARG A C 1
ATOM 3581 O O . ARG A 1 466 ? -3.923 7.812 -20.561 1.00 91.62 466 ARG A O 1
ATOM 3588 N N . THR A 1 467 ? -3.782 10.035 -20.852 1.00 90.25 467 THR A N 1
ATOM 3589 C CA . THR A 1 467 ? -5.222 10.234 -21.101 1.00 90.25 467 THR A CA 1
ATOM 3590 C C . THR A 1 467 ? -5.699 9.456 -22.330 1.00 90.25 467 THR A C 1
ATOM 3592 O O . THR A 1 467 ? -6.798 8.916 -22.327 1.00 90.25 467 THR A O 1
ATOM 3595 N N . ALA A 1 468 ? -4.857 9.344 -23.360 1.00 89.94 468 ALA A N 1
ATOM 3596 C CA . ALA A 1 468 ? -5.132 8.559 -24.561 1.00 89.94 468 ALA A CA 1
ATOM 3597 C C . ALA A 1 468 ? -4.852 7.046 -24.410 1.00 89.94 468 ALA A C 1
ATOM 3599 O O . ALA A 1 468 ? -4.923 6.317 -25.398 1.00 89.94 468 ALA A O 1
ATOM 3600 N N . ASN A 1 469 ? -4.489 6.569 -23.211 1.00 89.12 469 ASN A N 1
ATOM 3601 C CA . ASN A 1 469 ? -4.122 5.175 -22.929 1.00 89.12 469 ASN A CA 1
ATOM 3602 C C . ASN A 1 469 ? -3.025 4.609 -23.866 1.00 89.12 469 ASN A C 1
ATOM 3604 O O . ASN A 1 469 ? -3.033 3.437 -24.251 1.00 89.12 469 ASN A O 1
ATOM 3608 N N . ARG A 1 470 ? -2.073 5.462 -24.272 1.00 92.50 470 ARG A N 1
ATOM 3609 C CA . ARG A 1 470 ? -0.932 5.110 -25.140 1.00 92.50 470 ARG A CA 1
ATOM 3610 C C . ARG A 1 470 ? 0.336 4.740 -24.371 1.00 92.50 470 ARG A C 1
ATOM 3612 O O . ARG A 1 470 ? 1.318 4.361 -24.996 1.00 92.50 470 ARG A O 1
ATOM 3619 N N . LEU A 1 471 ? 0.317 4.834 -23.042 1.00 92.88 471 LEU A N 1
ATOM 3620 C CA . LEU A 1 471 ? 1.408 4.417 -22.160 1.00 92.88 471 LEU A CA 1
ATOM 3621 C C . LEU A 1 471 ? 0.885 3.385 -21.169 1.00 92.88 471 LEU A C 1
ATOM 3623 O O . LEU A 1 471 ? -0.168 3.594 -20.567 1.00 92.88 471 LEU A O 1
ATOM 3627 N N . PHE A 1 472 ? 1.652 2.325 -20.934 1.00 93.81 472 PHE A N 1
ATOM 3628 C CA . PHE A 1 472 ? 1.400 1.449 -19.797 1.00 93.81 472 PHE A CA 1
ATOM 3629 C C . PHE A 1 472 ? 2.012 2.074 -18.548 1.00 93.81 472 PHE A C 1
ATOM 3631 O O . PHE A 1 472 ? 3.201 2.369 -18.512 1.00 93.81 472 PHE A O 1
ATOM 3638 N N . THR A 1 473 ? 1.209 2.290 -17.515 1.00 89.94 473 THR A N 1
ATOM 3639 C CA . THR A 1 473 ? 1.668 2.763 -16.193 1.00 89.94 473 THR A CA 1
ATOM 3640 C C . THR A 1 473 ? 1.610 1.670 -15.129 1.00 89.94 473 THR A C 1
ATOM 3642 O O . THR A 1 473 ? 2.020 1.891 -13.993 1.00 89.94 473 THR A O 1
ATOM 3645 N N . THR A 1 474 ? 1.123 0.496 -15.524 1.00 86.38 474 THR A N 1
ATOM 3646 C CA . THR A 1 474 ? 1.003 -0.748 -14.766 1.00 86.38 474 THR A CA 1
ATOM 3647 C C . THR A 1 474 ? 1.809 -1.853 -15.452 1.00 86.38 474 THR A C 1
ATOM 3649 O O . THR A 1 474 ? 2.393 -1.629 -16.515 1.00 86.38 474 THR A O 1
ATOM 3652 N N . ILE A 1 475 ? 1.884 -3.039 -14.840 1.00 87.69 475 ILE A N 1
ATOM 3653 C CA . ILE A 1 475 ? 2.567 -4.188 -15.450 1.00 87.69 475 ILE A CA 1
ATOM 3654 C C . ILE A 1 475 ? 1.666 -4.704 -16.583 1.00 87.69 475 ILE A C 1
ATOM 3656 O O . ILE A 1 475 ? 0.516 -5.036 -16.307 1.00 87.69 475 ILE A O 1
ATOM 3660 N N . PRO A 1 476 ? 2.135 -4.776 -17.840 1.00 92.12 476 PRO A N 1
ATOM 3661 C CA . PRO A 1 476 ? 1.356 -5.366 -18.917 1.00 92.12 476 PRO A CA 1
ATOM 3662 C C . PRO A 1 476 ? 1.461 -6.896 -18.918 1.00 92.12 476 PRO A C 1
ATOM 3664 O O . PRO A 1 476 ? 2.535 -7.460 -18.703 1.00 92.12 476 PRO A O 1
ATOM 3667 N N . ASP A 1 477 ? 0.358 -7.570 -19.253 1.00 92.94 477 ASP A N 1
ATOM 3668 C CA . ASP A 1 477 ? 0.346 -8.998 -19.606 1.00 92.94 477 ASP A CA 1
ATOM 3669 C C . ASP A 1 477 ? 0.995 -9.268 -20.978 1.00 92.94 477 ASP A C 1
ATOM 3671 O O . ASP A 1 477 ? 0.329 -9.532 -21.980 1.00 92.94 477 ASP A O 1
ATOM 3675 N N . VAL A 1 478 ? 2.319 -9.131 -21.033 1.00 94.69 478 VAL A N 1
ATOM 3676 C CA . VAL A 1 478 ? 3.134 -9.277 -22.253 1.00 94.69 478 VAL A CA 1
ATOM 3677 C C . VAL A 1 478 ? 3.058 -10.686 -22.847 1.00 94.69 478 VAL A C 1
ATOM 3679 O O . VAL A 1 478 ? 3.224 -10.849 -24.053 1.00 94.69 478 VAL A O 1
ATOM 3682 N N . LEU A 1 479 ? 2.843 -11.707 -22.015 1.00 93.06 479 LEU A N 1
ATOM 3683 C CA . LEU A 1 479 ? 2.820 -13.105 -22.450 1.00 93.06 479 LEU A CA 1
ATOM 3684 C C . LEU A 1 479 ? 1.406 -13.597 -22.786 1.00 93.06 479 LEU A C 1
ATOM 3686 O O . LEU A 1 479 ? 1.280 -14.549 -23.554 1.00 93.06 479 LEU A O 1
ATOM 3690 N N . GLY A 1 480 ? 0.368 -12.944 -22.262 1.00 93.94 480 GLY A N 1
ATOM 3691 C CA . GLY A 1 480 ? -1.033 -13.223 -22.556 1.00 93.94 480 GLY A CA 1
ATOM 3692 C C . GLY A 1 480 ? -1.681 -12.127 -23.399 1.00 93.94 480 GLY A C 1
ATOM 3693 O O . GLY A 1 480 ? -1.345 -11.944 -24.571 1.00 93.94 480 GLY A O 1
ATOM 3694 N N . ILE A 1 481 ? -2.645 -11.408 -22.820 1.00 94.06 481 ILE A N 1
ATOM 3695 C CA . ILE A 1 481 ? -3.596 -10.576 -23.579 1.00 94.06 481 ILE A CA 1
ATOM 3696 C C . ILE A 1 481 ? -2.952 -9.410 -24.338 1.00 94.06 481 ILE A C 1
ATOM 3698 O O . ILE A 1 481 ? -3.518 -8.933 -25.319 1.00 94.06 481 ILE A O 1
ATOM 3702 N N . HIS A 1 482 ? -1.774 -8.941 -23.918 1.00 95.62 482 HIS A N 1
ATOM 3703 C CA . HIS A 1 482 ? -1.076 -7.852 -24.599 1.00 95.62 482 HIS A CA 1
ATOM 3704 C C . HIS A 1 482 ? 0.013 -8.334 -25.556 1.00 95.62 482 HIS A C 1
ATOM 3706 O O . HIS A 1 482 ? 0.675 -7.490 -26.158 1.00 95.62 482 HIS A O 1
ATOM 3712 N N . ARG A 1 483 ? 0.204 -9.647 -25.744 1.00 96.69 483 ARG A N 1
ATOM 3713 C CA . ARG A 1 483 ? 1.290 -10.206 -26.566 1.00 96.69 483 ARG A CA 1
ATOM 3714 C C . ARG A 1 483 ? 1.418 -9.544 -27.936 1.00 96.69 483 ARG A C 1
ATOM 3716 O O . ARG A 1 483 ? 2.524 -9.193 -28.333 1.00 96.69 483 ARG A O 1
ATOM 3723 N N . GLU A 1 484 ? 0.309 -9.303 -28.634 1.00 95.69 484 GLU A N 1
ATOM 3724 C CA . GLU A 1 484 ? 0.307 -8.676 -29.968 1.00 95.69 484 GLU A CA 1
ATOM 3725 C C . GLU A 1 484 ? 0.877 -7.248 -29.988 1.00 95.69 484 GLU A C 1
ATOM 3727 O O . GLU A 1 484 ? 1.431 -6.818 -30.998 1.00 95.69 484 GLU A O 1
ATOM 3732 N N . ARG A 1 485 ? 0.797 -6.516 -28.869 1.00 94.75 485 ARG A N 1
ATOM 3733 C CA . ARG A 1 485 ? 1.376 -5.168 -28.750 1.00 94.75 485 ARG A CA 1
ATOM 3734 C C . ARG A 1 485 ? 2.894 -5.181 -28.578 1.00 94.75 485 ARG A C 1
ATOM 3736 O O . ARG A 1 485 ? 3.527 -4.170 -28.854 1.00 94.75 485 ARG A O 1
ATOM 3743 N N . PHE A 1 486 ? 3.476 -6.295 -28.132 1.00 97.25 486 PHE A N 1
ATOM 3744 C CA . PHE A 1 486 ? 4.900 -6.396 -27.779 1.00 97.25 486 PHE A CA 1
ATOM 3745 C C . PHE A 1 486 ? 5.695 -7.361 -28.685 1.00 97.25 486 PHE A C 1
ATOM 3747 O O . PHE A 1 486 ? 6.916 -7.239 -28.816 1.00 97.25 486 PHE A O 1
ATOM 3754 N N . ALA A 1 487 ? 5.029 -8.322 -29.328 1.00 97.25 487 ALA A N 1
ATOM 3755 C CA . ALA A 1 487 ? 5.654 -9.318 -30.197 1.00 97.25 487 ALA A CA 1
ATOM 3756 C C . ALA A 1 487 ? 6.287 -8.670 -31.441 1.00 97.25 487 ALA A C 1
ATOM 3758 O O . ALA A 1 487 ? 5.613 -8.007 -32.228 1.00 97.25 487 ALA A O 1
ATOM 3759 N N . GLY A 1 488 ? 7.599 -8.855 -31.612 1.00 96.69 488 GLY A N 1
ATOM 3760 C CA . GLY A 1 488 ? 8.376 -8.272 -32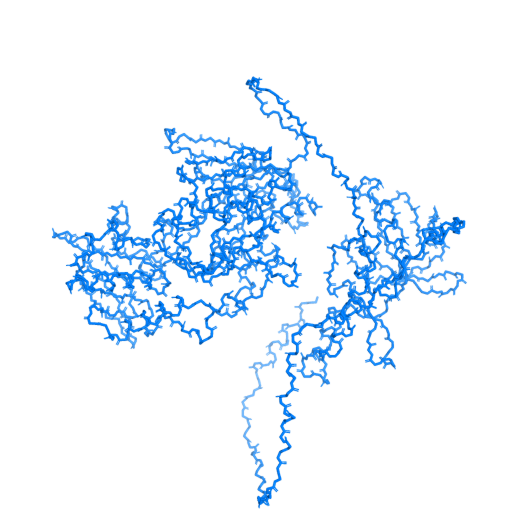.706 1.00 96.69 488 GLY A CA 1
ATOM 3761 C C . GLY A 1 488 ? 8.477 -6.741 -32.680 1.00 96.69 488 GLY A C 1
ATOM 3762 O O . GLY A 1 488 ? 8.700 -6.140 -33.731 1.00 96.69 488 GLY A O 1
ATOM 3763 N N . LYS A 1 489 ? 8.251 -6.108 -31.521 1.00 97.06 489 LYS A N 1
ATOM 3764 C CA . LYS A 1 489 ? 8.222 -4.648 -31.347 1.00 97.06 489 LYS A CA 1
ATOM 3765 C C . LYS A 1 489 ? 9.420 -4.116 -30.564 1.00 97.06 489 LYS A C 1
ATOM 3767 O O . LYS A 1 489 ? 10.059 -4.854 -29.816 1.00 97.06 489 LYS A O 1
ATOM 3772 N N . LYS A 1 490 ? 9.690 -2.815 -30.709 1.00 97.69 490 LYS A N 1
ATOM 3773 C CA . LYS A 1 490 ? 10.646 -2.071 -29.880 1.00 97.69 490 LYS A CA 1
ATOM 3774 C C . LYS A 1 490 ? 9.925 -1.507 -28.664 1.00 97.69 490 LYS A C 1
ATOM 3776 O O . LYS A 1 490 ? 8.981 -0.729 -28.801 1.00 97.69 490 LYS A O 1
ATOM 3781 N N . CYS A 1 491 ? 10.370 -1.874 -27.473 1.00 97.62 491 CYS A N 1
ATOM 3782 C CA . CYS A 1 491 ? 9.673 -1.572 -26.229 1.00 97.62 491 CYS A CA 1
ATOM 3783 C C . CYS A 1 491 ? 10.591 -0.819 -25.269 1.00 97.62 491 CYS A C 1
ATOM 3785 O O . CYS A 1 491 ? 11.720 -1.239 -25.033 1.00 97.62 491 CYS A O 1
ATOM 3787 N N . LEU A 1 492 ? 10.104 0.265 -24.670 1.00 98.00 492 LEU A N 1
ATOM 3788 C CA . LEU A 1 492 ? 10.800 0.975 -23.599 1.00 98.00 492 LEU A CA 1
ATOM 3789 C C . LEU A 1 492 ? 10.206 0.584 -22.244 1.00 98.00 492 LEU A C 1
ATOM 3791 O O . LEU A 1 492 ? 9.013 0.768 -22.022 1.00 98.00 492 LEU A O 1
ATOM 3795 N N . VAL A 1 493 ? 11.037 0.114 -21.317 1.00 97.31 493 VAL A N 1
ATOM 3796 C CA . VAL A 1 493 ? 10.665 -0.102 -19.913 1.00 97.31 493 VAL A CA 1
ATOM 3797 C C . VAL A 1 493 ? 11.403 0.908 -19.048 1.00 97.31 493 VAL A C 1
ATOM 3799 O O . VAL A 1 493 ? 12.628 0.987 -19.089 1.00 97.31 493 VAL A O 1
ATOM 3802 N N . VAL A 1 494 ? 10.661 1.671 -18.249 1.00 95.31 494 VAL A N 1
ATOM 3803 C CA . VAL A 1 494 ? 11.192 2.736 -17.392 1.00 95.31 494 VAL A CA 1
ATOM 3804 C C . VAL A 1 494 ? 10.994 2.371 -15.927 1.00 95.31 494 VAL A C 1
ATOM 3806 O O . VAL A 1 494 ? 9.861 2.150 -15.500 1.00 95.31 494 VAL A O 1
ATOM 3809 N N . GLY A 1 495 ? 12.066 2.377 -15.138 1.00 90.62 495 GLY A N 1
ATOM 3810 C CA . GLY A 1 495 ? 12.011 2.201 -13.684 1.00 90.62 495 GLY A CA 1
ATOM 3811 C C . GLY A 1 495 ? 13.007 1.174 -13.153 1.00 90.62 495 GLY A C 1
ATOM 3812 O O . GLY A 1 495 ? 13.543 0.375 -13.901 1.00 90.62 495 GLY A O 1
ATOM 3813 N N . ALA A 1 496 ? 13.253 1.194 -11.845 1.00 84.62 496 ALA A N 1
ATOM 3814 C CA . ALA A 1 496 ? 14.221 0.316 -11.173 1.00 84.62 496 ALA A CA 1
ATOM 3815 C C . ALA A 1 496 ? 13.593 -0.486 -10.013 1.00 84.62 496 ALA A C 1
ATOM 3817 O O . ALA A 1 496 ? 14.287 -0.920 -9.105 1.00 84.62 496 ALA A O 1
ATOM 3818 N N . GLY A 1 497 ? 12.262 -0.621 -9.991 1.00 79.81 497 GLY A N 1
ATOM 3819 C CA . GLY A 1 497 ? 11.543 -1.434 -9.001 1.00 79.81 497 GLY A CA 1
ATOM 3820 C C . GLY A 1 497 ? 11.128 -2.796 -9.563 1.00 79.81 497 GLY A C 1
ATOM 3821 O O . GLY A 1 497 ? 11.152 -3.002 -10.775 1.00 79.81 497 GLY A O 1
ATOM 3822 N N . MET A 1 498 ? 10.648 -3.711 -8.713 1.00 78.00 498 MET A N 1
ATOM 3823 C CA . MET A 1 498 ? 10.321 -5.085 -9.143 1.00 78.00 498 MET A CA 1
ATOM 3824 C C . MET A 1 498 ? 9.242 -5.168 -10.233 1.00 78.00 498 MET A C 1
ATOM 3826 O O . MET A 1 498 ? 9.192 -6.141 -10.979 1.00 78.00 498 MET A O 1
ATOM 3830 N N . SER A 1 499 ? 8.389 -4.148 -10.383 1.00 81.06 499 SER A N 1
ATOM 3831 C CA . SER A 1 499 ? 7.450 -4.062 -11.517 1.00 81.06 499 SER A CA 1
ATOM 3832 C C . SER A 1 499 ? 8.166 -3.899 -12.862 1.00 81.06 499 SER A C 1
ATOM 3834 O O . SER A 1 499 ? 7.793 -4.544 -13.842 1.00 81.06 499 SER A O 1
ATOM 3836 N N . ALA A 1 500 ? 9.230 -3.089 -12.900 1.00 86.88 500 ALA A N 1
ATOM 3837 C CA . ALA A 1 500 ? 10.072 -2.946 -14.083 1.00 86.88 500 ALA A CA 1
ATOM 3838 C C . ALA A 1 500 ? 10.832 -4.251 -14.344 1.00 86.88 500 ALA A C 1
ATOM 3840 O O . ALA A 1 500 ? 10.794 -4.761 -15.459 1.00 86.88 500 ALA A O 1
ATOM 3841 N N . ALA A 1 501 ? 11.416 -4.840 -13.297 1.00 84.00 501 ALA A N 1
ATOM 3842 C CA . ALA A 1 501 ? 12.103 -6.128 -13.358 1.00 84.00 501 ALA A CA 1
ATOM 3843 C C . ALA A 1 501 ? 11.205 -7.243 -13.937 1.00 84.00 501 ALA A C 1
ATOM 3845 O O . ALA A 1 501 ? 11.590 -7.954 -14.864 1.00 84.00 501 ALA A O 1
ATOM 3846 N N . THR A 1 502 ? 9.958 -7.334 -13.458 1.00 85.31 502 THR A N 1
ATOM 3847 C CA . THR A 1 502 ? 8.939 -8.285 -13.944 1.00 85.31 502 THR A CA 1
ATOM 3848 C C . THR A 1 502 ? 8.636 -8.066 -15.423 1.00 85.31 502 THR A C 1
ATOM 3850 O O . THR A 1 502 ? 8.598 -9.020 -16.199 1.00 85.31 502 THR A O 1
ATOM 3853 N N . THR A 1 503 ? 8.468 -6.807 -15.831 1.00 90.50 503 THR A N 1
ATOM 3854 C CA . THR A 1 503 ? 8.192 -6.447 -17.227 1.00 90.50 503 THR A CA 1
ATOM 3855 C C . THR A 1 503 ? 9.365 -6.808 -18.140 1.00 90.50 503 THR A C 1
ATOM 3857 O O . THR A 1 503 ? 9.154 -7.427 -19.181 1.00 90.50 503 THR A O 1
ATOM 3860 N N . VAL A 1 504 ? 10.602 -6.483 -17.740 1.00 91.88 504 VAL A N 1
ATOM 3861 C CA . VAL A 1 504 ? 11.822 -6.844 -18.483 1.00 91.88 504 VAL A CA 1
ATOM 3862 C C . VAL A 1 504 ? 11.915 -8.361 -18.635 1.00 91.88 504 VAL A C 1
ATOM 3864 O O . VAL A 1 504 ? 12.067 -8.845 -19.754 1.00 91.88 504 VAL A O 1
ATOM 3867 N N . ARG A 1 505 ? 11.726 -9.126 -17.552 1.00 89.88 505 ARG A N 1
ATOM 3868 C CA . ARG A 1 505 ? 11.732 -10.596 -17.601 1.00 89.88 505 ARG A CA 1
ATOM 3869 C C . ARG A 1 505 ? 10.683 -11.144 -18.566 1.00 89.88 505 ARG A C 1
ATOM 3871 O O . ARG A 1 505 ? 10.991 -12.046 -19.340 1.00 89.88 505 ARG A O 1
ATOM 3878 N N . ASN A 1 506 ? 9.458 -10.620 -18.541 1.00 91.12 506 ASN A N 1
ATOM 3879 C CA . ASN A 1 506 ? 8.385 -11.092 -19.420 1.00 91.12 506 ASN A CA 1
ATOM 3880 C C . ASN A 1 506 ? 8.651 -10.756 -20.897 1.00 91.12 506 ASN A C 1
ATOM 3882 O O . ASN A 1 506 ? 8.411 -11.594 -21.762 1.00 91.12 506 ASN A O 1
ATOM 3886 N N . LEU A 1 507 ? 9.202 -9.575 -21.198 1.00 93.69 507 LEU A N 1
ATOM 3887 C CA . LEU A 1 507 ? 9.619 -9.214 -22.559 1.00 93.69 507 LEU A CA 1
ATOM 3888 C C . LEU A 1 507 ? 10.786 -10.073 -23.053 1.00 93.69 507 LEU A C 1
ATOM 3890 O O . LEU A 1 507 ? 10.816 -10.468 -24.217 1.00 93.69 507 LEU A O 1
ATOM 3894 N N . MET A 1 508 ? 11.725 -10.413 -22.171 1.00 90.44 508 MET A N 1
ATOM 3895 C CA . MET A 1 508 ? 12.795 -11.346 -22.508 1.00 90.44 508 MET A CA 1
ATOM 3896 C C . MET A 1 508 ? 12.256 -12.741 -22.807 1.00 90.44 508 MET A C 1
ATOM 3898 O O . MET A 1 508 ? 12.689 -13.362 -23.776 1.00 90.44 508 MET A O 1
ATOM 3902 N N . GLU A 1 509 ? 11.313 -13.233 -22.003 1.00 91.25 509 GLU A N 1
ATOM 3903 C CA . GLU A 1 509 ? 10.659 -14.514 -22.260 1.00 91.25 509 GLU A CA 1
ATOM 3904 C C . GLU A 1 509 ? 9.961 -14.502 -23.625 1.00 91.25 509 GLU A C 1
ATOM 3906 O O . GLU A 1 509 ? 10.169 -15.409 -24.430 1.00 91.25 509 GLU A O 1
ATOM 3911 N N . LEU A 1 510 ? 9.239 -13.421 -23.944 1.00 93.94 510 LEU A N 1
ATOM 3912 C CA . LEU A 1 510 ? 8.624 -13.229 -25.256 1.00 93.94 510 LEU A CA 1
ATOM 3913 C C . LEU A 1 510 ? 9.668 -13.278 -26.384 1.00 93.94 510 LEU A C 1
ATOM 3915 O O . LEU A 1 510 ? 9.461 -13.984 -27.374 1.00 93.94 510 LEU A O 1
ATOM 3919 N N . SER A 1 511 ? 10.815 -12.613 -26.206 1.00 92.00 511 SER A N 1
ATOM 3920 C CA . SER A 1 511 ? 11.886 -12.525 -27.212 1.00 92.00 511 SER A CA 1
ATOM 3921 C C . SER A 1 511 ? 12.525 -13.872 -27.580 1.00 92.00 511 SER A C 1
ATOM 3923 O O . SER A 1 511 ? 13.085 -14.012 -28.669 1.00 92.00 511 SER A O 1
ATOM 3925 N N . LYS A 1 512 ? 12.399 -14.900 -26.724 1.00 91.44 512 LYS A N 1
ATOM 3926 C CA . LYS A 1 512 ? 12.834 -16.268 -27.057 1.00 91.44 512 LYS A CA 1
ATOM 3927 C C . LYS A 1 512 ? 12.033 -16.846 -28.226 1.00 91.44 512 LYS A C 1
ATOM 3929 O O . LYS A 1 512 ? 12.580 -17.601 -29.029 1.00 91.44 512 LYS A O 1
ATOM 3934 N N . THR A 1 513 ? 10.752 -16.487 -28.313 1.00 93.69 513 THR A N 1
ATOM 3935 C CA . THR A 1 513 ? 9.844 -16.910 -29.392 1.00 93.69 513 THR A CA 1
ATOM 3936 C C . THR A 1 513 ? 9.750 -15.870 -30.508 1.00 93.69 513 THR A C 1
ATOM 3938 O O . THR A 1 513 ? 9.761 -16.231 -31.680 1.00 93.69 513 THR A O 1
ATOM 3941 N N . GLU A 1 514 ? 9.757 -14.583 -30.159 1.00 94.62 514 GLU A N 1
ATOM 3942 C CA . GLU A 1 514 ? 9.639 -13.446 -31.074 1.00 94.62 514 GLU A CA 1
ATOM 3943 C C . GLU A 1 514 ? 10.971 -12.692 -31.146 1.00 94.62 514 GLU A C 1
ATOM 3945 O O . GLU A 1 514 ? 11.174 -11.671 -30.490 1.00 94.62 514 GLU A O 1
ATOM 3950 N N . ARG A 1 515 ? 11.913 -13.204 -31.946 1.00 88.06 515 ARG A N 1
ATOM 3951 C CA . ARG A 1 515 ? 13.320 -12.746 -31.944 1.00 88.06 515 ARG A CA 1
ATOM 3952 C C . ARG A 1 515 ? 13.527 -11.264 -32.278 1.00 88.06 515 ARG A C 1
ATOM 3954 O O . ARG A 1 515 ? 14.584 -10.733 -31.958 1.00 88.06 515 ARG A O 1
ATOM 3961 N N . ASN A 1 516 ? 12.536 -10.622 -32.897 1.00 93.50 516 ASN A N 1
ATOM 3962 C CA . ASN A 1 516 ? 12.559 -9.201 -33.253 1.00 93.50 516 ASN A CA 1
ATOM 3963 C C . ASN A 1 516 ? 12.051 -8.282 -32.125 1.00 93.50 516 ASN A C 1
ATOM 3965 O O . ASN A 1 516 ? 11.982 -7.073 -32.324 1.00 93.50 516 ASN A O 1
ATOM 3969 N N . THR A 1 517 ? 11.642 -8.822 -30.971 1.00 96.31 517 THR A N 1
ATOM 3970 C CA . THR A 1 517 ? 11.298 -8.000 -29.806 1.00 96.31 517 THR A CA 1
ATOM 3971 C C . THR A 1 517 ? 12.575 -7.425 -29.195 1.00 96.31 517 THR A C 1
ATOM 3973 O O . THR A 1 517 ? 13.424 -8.166 -28.695 1.00 96.31 517 THR A O 1
ATOM 3976 N N . GLU A 1 518 ? 12.685 -6.099 -29.216 1.00 96.44 518 GLU A N 1
ATOM 3977 C CA . GLU A 1 518 ? 13.808 -5.334 -28.669 1.00 96.44 518 GLU A CA 1
ATOM 3978 C C . GLU A 1 518 ? 13.357 -4.566 -27.423 1.00 96.44 518 GLU A C 1
ATOM 3980 O O . GLU A 1 518 ? 12.297 -3.938 -27.418 1.00 96.44 518 GLU A O 1
ATOM 3985 N N . VAL A 1 519 ? 14.177 -4.563 -26.372 1.00 96.56 519 VAL A N 1
ATOM 3986 C CA . VAL A 1 519 ? 13.870 -3.875 -25.113 1.00 96.56 519 VAL A CA 1
ATOM 3987 C C . VAL A 1 519 ? 14.903 -2.789 -24.850 1.00 96.56 519 VAL A C 1
ATOM 3989 O O . VAL A 1 519 ? 16.096 -3.056 -24.777 1.00 96.56 519 VAL A O 1
ATOM 3992 N N . THR A 1 520 ? 14.457 -1.556 -24.648 1.00 97.06 520 THR A N 1
ATOM 3993 C CA . THR A 1 520 ? 15.260 -0.505 -24.018 1.00 97.06 520 THR A CA 1
ATOM 3994 C C . THR A 1 520 ? 14.871 -0.421 -22.548 1.00 97.06 520 THR A C 1
ATOM 3996 O O . THR A 1 520 ? 13.709 -0.183 -22.228 1.00 97.06 520 THR A O 1
ATOM 3999 N N . PHE A 1 521 ? 15.824 -0.636 -21.646 1.00 96.06 521 PHE A N 1
ATOM 4000 C CA . PHE A 1 521 ? 15.620 -0.580 -20.204 1.00 96.06 521 PHE A CA 1
ATOM 4001 C C . PHE A 1 521 ? 16.230 0.704 -19.641 1.00 96.06 521 PHE A C 1
ATOM 4003 O O . PHE A 1 521 ? 17.445 0.877 -19.676 1.00 96.06 521 PHE A O 1
ATOM 4010 N N . LEU A 1 522 ? 15.390 1.612 -19.144 1.00 95.44 522 LEU A N 1
ATOM 4011 C CA . LEU A 1 522 ? 15.788 2.943 -18.691 1.00 95.44 522 LEU A CA 1
ATOM 4012 C C . LEU A 1 522 ? 15.630 3.094 -17.176 1.00 95.44 522 LEU A C 1
ATOM 4014 O O . LEU A 1 522 ? 14.548 2.881 -16.619 1.00 95.44 522 LEU A O 1
ATOM 4018 N N . THR A 1 523 ? 16.691 3.550 -16.513 1.00 93.19 523 THR A N 1
ATOM 4019 C CA . THR A 1 523 ? 16.727 3.793 -15.064 1.00 93.19 523 THR A CA 1
ATOM 4020 C C . THR A 1 523 ? 17.307 5.175 -14.756 1.00 93.19 523 THR A C 1
ATOM 4022 O O . THR A 1 523 ? 18.171 5.698 -15.461 1.00 93.19 523 THR A O 1
ATOM 4025 N N . ARG A 1 524 ? 16.832 5.786 -13.662 1.00 89.62 524 ARG A N 1
ATOM 4026 C CA . ARG A 1 524 ? 17.283 7.124 -13.231 1.00 89.62 524 ARG A CA 1
ATOM 4027 C C . ARG A 1 524 ? 18.714 7.143 -12.700 1.00 89.62 524 ARG A C 1
ATOM 4029 O O . ARG A 1 524 ? 19.364 8.178 -12.775 1.00 89.62 524 ARG A O 1
ATOM 4036 N N . SER A 1 525 ? 19.175 6.024 -12.155 1.00 87.06 525 SER A N 1
ATOM 4037 C CA . SER A 1 525 ? 20.529 5.853 -11.628 1.00 87.06 525 SER A CA 1
ATOM 4038 C C . SER A 1 525 ? 21.345 5.006 -12.594 1.00 87.06 525 SER A C 1
ATOM 4040 O O . SER A 1 525 ? 20.798 4.125 -13.250 1.00 87.06 525 SER A O 1
ATOM 4042 N N . ALA A 1 526 ? 22.643 5.272 -12.695 1.00 85.69 526 ALA A N 1
ATOM 4043 C CA . ALA A 1 526 ? 23.558 4.396 -13.417 1.00 85.69 526 ALA A CA 1
ATOM 4044 C C . ALA A 1 526 ? 23.938 3.174 -12.557 1.00 85.69 526 ALA A C 1
ATOM 4046 O O . ALA A 1 526 ? 23.773 3.194 -11.337 1.00 85.69 526 ALA A O 1
ATOM 4047 N N . GLY A 1 527 ? 24.479 2.133 -13.194 1.00 85.56 527 GLY A N 1
ATOM 4048 C CA . GLY A 1 527 ? 24.914 0.903 -12.521 1.00 85.56 527 GLY A CA 1
ATOM 4049 C C . GLY A 1 527 ? 23.806 -0.136 -12.354 1.00 85.56 527 GLY A C 1
ATOM 4050 O O . GLY A 1 527 ? 22.773 -0.055 -13.019 1.00 85.56 527 GLY A O 1
ATOM 4051 N N . GLU A 1 528 ? 24.050 -1.127 -11.493 1.00 84.38 528 GLU A N 1
ATOM 4052 C CA . GLU A 1 528 ? 23.100 -2.204 -11.203 1.00 84.38 528 GLU A CA 1
ATOM 4053 C C . GLU A 1 528 ? 21.877 -1.660 -10.443 1.00 84.38 528 GLU A C 1
ATOM 4055 O O . GLU A 1 528 ? 22.037 -1.094 -9.359 1.00 84.38 528 GLU A O 1
ATOM 4060 N N . PRO A 1 529 ? 20.656 -1.808 -10.986 1.00 78.62 529 PRO A N 1
ATOM 4061 C CA . PRO A 1 529 ? 19.468 -1.226 -10.370 1.00 78.62 529 PRO A CA 1
ATOM 4062 C C . PRO A 1 529 ? 18.958 -1.982 -9.135 1.00 78.62 529 PRO A C 1
ATOM 4064 O O . PRO A 1 529 ? 18.205 -1.394 -8.361 1.00 78.62 529 PRO A O 1
ATOM 4067 N N . TYR A 1 530 ? 19.342 -3.249 -8.940 1.00 80.06 530 TYR A N 1
ATOM 4068 C CA . TYR A 1 530 ? 18.818 -4.099 -7.866 1.00 80.06 530 TYR A CA 1
ATOM 4069 C C . TYR A 1 530 ? 19.937 -4.625 -6.961 1.00 80.06 530 TYR A C 1
ATOM 4071 O O . TYR A 1 530 ? 20.965 -5.101 -7.437 1.00 80.06 530 TYR A O 1
ATOM 4079 N N . SER A 1 531 ? 19.727 -4.595 -5.645 1.00 73.69 531 SER A N 1
ATOM 4080 C CA . SER A 1 531 ? 20.602 -5.260 -4.674 1.00 73.69 531 SER A CA 1
ATOM 4081 C C . SER A 1 531 ? 20.242 -6.742 -4.565 1.00 73.69 531 SER A C 1
ATOM 4083 O O . SER A 1 531 ? 19.095 -7.073 -4.262 1.00 73.69 531 SER A O 1
ATOM 4085 N N . VAL A 1 532 ? 21.209 -7.636 -4.783 1.00 70.56 532 VAL A N 1
ATOM 4086 C CA . VAL A 1 532 ? 21.026 -9.080 -4.569 1.00 70.56 532 VAL A CA 1
ATOM 4087 C C . VAL A 1 532 ? 21.295 -9.402 -3.100 1.00 70.56 532 VAL A C 1
ATOM 4089 O O . VAL A 1 532 ? 22.373 -9.105 -2.587 1.00 70.56 532 VAL A O 1
ATOM 4092 N N . ILE A 1 533 ? 20.317 -10.004 -2.426 1.00 68.56 533 ILE A N 1
ATOM 4093 C CA . ILE A 1 533 ? 20.436 -10.452 -1.034 1.00 68.56 533 ILE A CA 1
ATOM 4094 C C . ILE A 1 533 ? 21.011 -11.876 -1.053 1.00 68.56 533 ILE A C 1
ATOM 4096 O O . ILE A 1 533 ? 20.481 -12.750 -1.740 1.00 68.56 533 ILE A O 1
ATOM 4100 N N . ALA A 1 534 ? 22.138 -12.096 -0.366 1.00 58.69 534 ALA A N 1
ATOM 4101 C CA . ALA A 1 534 ? 22.885 -13.357 -0.438 1.00 58.69 534 ALA A CA 1
ATOM 4102 C C . ALA A 1 534 ? 22.058 -14.558 0.067 1.00 58.69 534 ALA A C 1
ATOM 4104 O O . ALA A 1 534 ? 21.986 -15.571 -0.634 1.00 58.69 534 ALA A O 1
ATOM 4105 N N . ASP A 1 535 ? 21.359 -14.370 1.194 1.00 63.00 535 ASP A N 1
ATOM 4106 C CA . ASP A 1 535 ? 20.531 -15.365 1.896 1.00 63.00 535 ASP A CA 1
ATOM 4107 C C . ASP A 1 535 ? 19.032 -15.035 1.792 1.00 63.00 535 ASP A C 1
ATOM 4109 O O . ASP A 1 535 ? 18.290 -14.997 2.771 1.00 63.00 535 ASP A O 1
ATOM 4113 N N . ASP A 1 536 ? 18.585 -14.720 0.578 1.00 61.94 536 ASP A N 1
ATOM 4114 C CA . ASP A 1 536 ? 17.192 -14.376 0.313 1.00 61.94 536 ASP A CA 1
ATOM 4115 C C . ASP A 1 536 ? 16.259 -15.588 0.495 1.00 61.94 536 ASP A C 1
ATOM 4117 O O . ASP A 1 536 ? 16.347 -16.565 -0.252 1.00 61.94 536 ASP A O 1
ATOM 4121 N N . VAL A 1 537 ? 15.322 -15.503 1.444 1.00 62.66 537 VAL A N 1
ATOM 4122 C CA . VAL A 1 537 ? 14.287 -16.531 1.666 1.00 62.66 537 VAL A CA 1
ATOM 4123 C C . VAL A 1 537 ? 13.259 -16.612 0.526 1.00 62.66 537 VAL A C 1
ATOM 4125 O O . VAL A 1 537 ? 12.493 -17.572 0.460 1.00 62.66 537 VAL A O 1
ATOM 4128 N N . LEU A 1 538 ? 13.237 -15.633 -0.390 1.00 66.38 538 LEU A N 1
ATOM 4129 C CA . LEU A 1 538 ? 12.348 -15.569 -1.552 1.00 66.38 538 LEU A CA 1
ATOM 4130 C C . LEU A 1 538 ? 13.135 -15.824 -2.857 1.00 66.38 538 LEU A C 1
ATOM 4132 O O . LEU A 1 538 ? 13.558 -14.884 -3.536 1.00 66.38 538 LEU A O 1
ATOM 4136 N N . PRO A 1 539 ? 13.304 -17.084 -3.299 1.00 67.25 539 PRO A N 1
ATOM 4137 C CA . PRO A 1 539 ? 14.154 -17.416 -4.449 1.00 67.25 539 PRO A CA 1
ATOM 4138 C C . PRO A 1 539 ? 13.716 -16.747 -5.764 1.00 67.25 539 PRO A C 1
ATOM 4140 O O . PRO A 1 539 ? 14.555 -16.418 -6.603 1.00 67.25 539 PRO A O 1
ATOM 4143 N N . GLN A 1 540 ? 12.417 -16.483 -5.949 1.00 67.19 540 GLN A N 1
ATOM 4144 C CA . GLN A 1 540 ? 11.915 -15.793 -7.144 1.00 67.19 540 GLN A CA 1
ATOM 4145 C C . GLN A 1 540 ? 12.362 -14.322 -7.224 1.00 67.19 540 GLN A C 1
ATOM 4147 O O . GLN A 1 540 ? 12.595 -13.817 -8.326 1.00 67.19 540 GLN A O 1
ATOM 4152 N N . ARG A 1 541 ? 12.532 -13.646 -6.076 1.00 70.12 541 ARG A N 1
ATOM 4153 C CA . ARG A 1 541 ? 13.047 -12.269 -6.000 1.00 70.12 541 ARG A CA 1
ATOM 4154 C C . ARG A 1 541 ? 14.494 -12.215 -6.469 1.00 70.12 541 ARG A C 1
ATOM 4156 O O . ARG A 1 541 ? 14.818 -11.418 -7.348 1.00 70.12 541 ARG A O 1
ATOM 4163 N N . LYS A 1 542 ? 15.329 -13.117 -5.948 1.00 76.62 542 LYS A N 1
ATOM 4164 C CA . LYS A 1 542 ? 16.733 -13.256 -6.349 1.00 76.62 542 LYS A CA 1
ATOM 4165 C C . LYS A 1 542 ? 16.881 -13.451 -7.859 1.00 76.62 542 LYS A C 1
ATOM 4167 O O . LYS A 1 542 ? 17.599 -12.684 -8.497 1.00 76.62 542 LYS A O 1
ATOM 4172 N N . ILE A 1 543 ? 16.131 -14.392 -8.440 1.00 76.12 543 ILE A N 1
ATOM 4173 C CA . ILE A 1 543 ? 16.139 -14.652 -9.891 1.00 76.12 543 ILE A CA 1
ATOM 4174 C C . ILE A 1 543 ? 15.801 -13.380 -10.681 1.00 76.12 543 ILE A C 1
ATOM 4176 O O . ILE A 1 543 ? 16.450 -13.072 -11.682 1.00 76.12 543 ILE A O 1
ATOM 4180 N N . LEU A 1 544 ? 14.797 -12.618 -10.242 1.00 77.88 544 LEU A N 1
ATOM 4181 C CA . LEU A 1 544 ? 14.360 -11.422 -10.954 1.00 77.88 544 LEU A CA 1
ATOM 4182 C C . LEU A 1 544 ? 15.383 -10.277 -10.884 1.00 77.88 544 LEU A C 1
ATOM 4184 O O . LEU A 1 544 ? 15.631 -9.613 -11.899 1.00 77.88 544 LEU A O 1
ATOM 4188 N N . SER A 1 545 ? 15.989 -10.074 -9.712 1.00 80.88 545 SER A N 1
ATOM 4189 C CA . SER A 1 545 ? 17.068 -9.104 -9.501 1.00 80.88 545 SER A CA 1
ATOM 4190 C C . SER A 1 545 ? 18.296 -9.451 -10.341 1.00 80.88 545 SER A C 1
ATOM 4192 O O . SER A 1 545 ? 18.817 -8.592 -11.051 1.00 80.88 545 SER A O 1
ATOM 4194 N N . GLU A 1 546 ? 18.716 -10.719 -10.345 1.00 84.81 546 GLU A N 1
ATOM 4195 C CA . GLU A 1 546 ? 19.861 -11.192 -11.131 1.00 84.81 546 GLU A CA 1
ATOM 4196 C C . GLU A 1 546 ? 19.637 -11.011 -12.637 1.00 84.81 546 GLU A C 1
ATOM 4198 O O . GLU A 1 546 ? 20.494 -10.458 -13.329 1.00 84.81 546 GLU A O 1
ATOM 4203 N N . ILE A 1 547 ? 18.469 -11.414 -13.156 1.00 82.44 547 ILE A N 1
ATOM 4204 C CA . ILE A 1 547 ? 18.106 -11.214 -14.568 1.00 82.44 547 ILE A CA 1
ATOM 4205 C C . ILE A 1 547 ? 18.155 -9.723 -14.916 1.00 82.44 547 ILE A C 1
ATOM 4207 O O . ILE A 1 547 ? 18.758 -9.330 -15.913 1.00 82.44 547 ILE A O 1
ATOM 4211 N N . SER A 1 548 ? 17.580 -8.864 -14.081 1.00 84.00 548 SER A N 1
ATOM 4212 C CA . SER A 1 548 ? 17.520 -7.434 -14.386 1.00 84.00 548 SER A CA 1
ATOM 4213 C C . SER A 1 548 ? 18.885 -6.738 -14.270 1.00 84.00 548 SER A C 1
ATOM 4215 O O . SER A 1 548 ? 19.185 -5.839 -15.056 1.00 84.00 548 SER A O 1
ATOM 4217 N N . ASN A 1 549 ? 19.762 -7.182 -13.364 1.00 88.69 549 ASN A N 1
ATOM 4218 C CA . ASN A 1 549 ? 21.138 -6.685 -13.286 1.00 88.69 549 ASN A CA 1
ATOM 4219 C C . ASN A 1 549 ? 21.970 -7.131 -14.494 1.00 88.69 549 ASN A C 1
ATOM 4221 O O . ASN A 1 549 ? 22.714 -6.327 -15.051 1.00 88.69 549 ASN A O 1
ATOM 4225 N N . ARG A 1 550 ? 21.803 -8.367 -14.973 1.00 89.56 550 ARG A N 1
ATOM 4226 C CA . ARG A 1 550 ? 22.432 -8.827 -16.223 1.00 89.56 550 ARG A CA 1
ATOM 4227 C C . ARG A 1 550 ? 21.973 -8.001 -17.431 1.00 89.56 550 ARG A C 1
ATOM 4229 O O . ARG A 1 550 ? 22.792 -7.650 -18.279 1.00 89.56 550 ARG A O 1
ATOM 4236 N N . ALA A 1 551 ? 20.693 -7.620 -17.473 1.00 87.19 551 ALA A N 1
ATOM 4237 C CA . ALA A 1 551 ? 20.169 -6.704 -18.485 1.00 87.19 551 ALA A CA 1
ATOM 4238 C C . ALA A 1 551 ? 20.870 -5.335 -18.424 1.00 87.19 551 ALA A C 1
ATOM 4240 O O . ALA A 1 551 ? 21.252 -4.791 -19.458 1.00 87.19 551 ALA A O 1
ATOM 4241 N N . SER A 1 552 ? 21.118 -4.812 -17.216 1.00 87.81 552 SER A N 1
ATOM 4242 C CA . SER A 1 552 ? 21.836 -3.542 -17.025 1.00 87.81 552 SER A CA 1
ATOM 4243 C C . SER A 1 552 ? 23.317 -3.586 -17.435 1.00 87.81 552 SER A C 1
ATOM 4245 O O . SER A 1 552 ? 23.904 -2.559 -17.763 1.00 87.81 552 SER A O 1
ATOM 4247 N N . LYS A 1 553 ? 23.921 -4.779 -17.468 1.00 89.69 553 LYS A N 1
ATOM 4248 C CA . LYS A 1 553 ? 25.320 -4.999 -17.872 1.00 89.69 553 LYS A CA 1
ATOM 4249 C C . LYS A 1 553 ? 25.502 -5.204 -19.377 1.00 89.69 553 LYS A C 1
ATOM 4251 O O . LYS A 1 553 ? 26.626 -5.395 -19.829 1.00 89.69 553 LYS A O 1
ATOM 4256 N N . GLY A 1 554 ? 24.418 -5.202 -20.157 1.00 86.12 554 GLY A N 1
ATOM 4257 C CA . GLY A 1 554 ? 24.479 -5.513 -21.587 1.00 86.12 554 GLY A CA 1
ATOM 4258 C C . GLY A 1 554 ? 24.795 -6.984 -21.879 1.00 86.12 554 GLY A C 1
ATOM 4259 O O . GLY A 1 554 ? 25.172 -7.327 -22.994 1.00 86.12 554 GLY A O 1
ATOM 4260 N N . GLU A 1 555 ? 24.615 -7.881 -20.905 1.00 88.44 555 GLU A N 1
ATOM 4261 C CA . GLU A 1 555 ? 24.840 -9.327 -21.070 1.00 88.44 555 GLU A CA 1
ATOM 4262 C C . GLU A 1 555 ? 23.693 -10.029 -21.822 1.00 88.44 555 GLU A C 1
ATOM 4264 O O . GLU A 1 555 ? 23.611 -11.260 -21.860 1.00 88.44 555 GLU A O 1
ATOM 4269 N N . MET A 1 556 ? 22.763 -9.255 -22.383 1.00 85.31 556 MET A N 1
ATOM 4270 C CA . MET A 1 556 ? 21.555 -9.748 -23.030 1.00 85.31 556 MET A CA 1
ATOM 4271 C C . MET A 1 556 ? 21.430 -9.181 -24.444 1.00 85.31 556 MET A C 1
ATOM 4273 O O . MET A 1 556 ? 21.369 -7.964 -24.601 1.00 85.31 556 MET A O 1
ATOM 4277 N N . PRO A 1 557 ? 21.325 -10.036 -25.476 1.00 83.12 557 PRO A N 1
ATOM 4278 C CA . PRO A 1 557 ? 21.459 -9.613 -26.872 1.00 83.12 557 PRO A CA 1
ATOM 4279 C C . PRO A 1 557 ? 20.340 -8.683 -27.367 1.00 83.12 557 PRO A C 1
ATOM 4281 O O . PRO A 1 557 ? 20.579 -7.894 -28.274 1.00 83.12 557 PRO A O 1
ATOM 4284 N N . ASN A 1 558 ? 19.148 -8.739 -26.762 1.00 89.94 558 ASN A N 1
ATOM 4285 C CA . ASN A 1 558 ? 17.976 -7.954 -27.175 1.00 89.94 558 ASN A CA 1
ATOM 4286 C C . ASN A 1 558 ? 17.612 -6.836 -26.182 1.00 89.94 558 ASN A C 1
ATOM 4288 O O . ASN A 1 558 ? 16.513 -6.283 -26.259 1.00 89.94 558 ASN A O 1
ATOM 4292 N N . VAL A 1 559 ? 18.497 -6.522 -25.228 1.00 93.38 559 VAL A N 1
ATOM 4293 C CA . VAL A 1 559 ? 18.248 -5.488 -24.218 1.00 93.38 559 VAL A CA 1
ATOM 4294 C C . VAL A 1 559 ? 19.317 -4.406 -24.288 1.00 93.38 559 VAL A C 1
ATOM 4296 O O . VAL A 1 559 ? 20.501 -4.672 -24.116 1.00 93.38 559 VAL A O 1
ATOM 4299 N N . THR A 1 560 ? 18.886 -3.167 -24.506 1.00 95.06 560 THR A N 1
ATOM 4300 C CA . THR A 1 560 ? 19.729 -1.970 -24.426 1.00 95.06 560 THR A CA 1
ATOM 4301 C C . THR A 1 560 ? 19.475 -1.271 -23.099 1.00 95.06 560 THR A C 1
ATOM 4303 O O . THR A 1 560 ? 18.339 -0.902 -22.810 1.00 95.06 560 THR A O 1
ATOM 4306 N N . TYR A 1 561 ? 20.513 -1.072 -22.288 1.00 94.75 561 TYR A N 1
ATOM 4307 C CA . TYR A 1 561 ? 20.395 -0.380 -21.005 1.00 94.75 561 TYR A CA 1
ATOM 4308 C C . TYR A 1 561 ? 20.746 1.107 -21.116 1.00 94.75 561 TYR A C 1
ATOM 4310 O O . TYR A 1 561 ? 21.792 1.464 -21.650 1.00 94.75 561 TYR A O 1
ATOM 4318 N N . LEU A 1 562 ? 19.885 1.963 -20.562 1.00 93.62 562 LEU A N 1
ATOM 4319 C CA . LEU A 1 562 ? 20.066 3.409 -20.446 1.00 93.62 562 LEU A CA 1
ATOM 4320 C C . LEU A 1 562 ? 19.988 3.813 -18.967 1.00 93.62 562 LEU A C 1
ATOM 4322 O O . LEU A 1 562 ? 18.930 4.196 -18.463 1.00 93.62 562 LEU A O 1
ATOM 4326 N N . GLY A 1 563 ? 21.114 3.694 -18.262 1.00 91.56 563 GLY A N 1
ATOM 4327 C CA . GLY A 1 563 ? 21.237 4.096 -16.858 1.00 91.56 563 GLY A CA 1
ATOM 4328 C C . GLY A 1 563 ? 21.592 5.572 -16.683 1.00 91.56 563 GLY A C 1
ATOM 4329 O O . GLY A 1 563 ? 22.286 6.156 -17.512 1.00 91.56 563 GLY A O 1
ATOM 4330 N N . GLY A 1 564 ? 21.149 6.185 -15.586 1.00 90.88 564 GLY A N 1
ATOM 4331 C CA . GLY A 1 564 ? 21.420 7.606 -15.320 1.00 90.88 564 GLY A CA 1
ATOM 4332 C C . GLY A 1 564 ? 20.616 8.556 -16.214 1.00 90.88 564 GLY A C 1
ATOM 4333 O O . GLY A 1 564 ? 21.042 9.688 -16.455 1.00 90.88 564 GLY A O 1
ATOM 4334 N N . ALA A 1 565 ? 19.485 8.082 -16.745 1.00 92.44 565 ALA A N 1
ATOM 4335 C CA . ALA A 1 565 ? 18.681 8.790 -17.729 1.00 92.44 565 ALA A CA 1
ATOM 4336 C C . ALA A 1 565 ? 17.289 9.146 -17.189 1.00 92.44 565 ALA A C 1
ATOM 4338 O O . ALA A 1 565 ? 16.696 8.443 -16.367 1.00 92.44 565 ALA A O 1
ATOM 4339 N N . ALA A 1 566 ? 16.743 10.253 -17.681 1.00 93.25 566 ALA A N 1
ATOM 4340 C CA . ALA A 1 566 ? 15.364 10.655 -17.445 1.00 93.25 566 ALA A CA 1
ATOM 4341 C C . ALA A 1 566 ? 14.709 11.062 -18.762 1.00 93.25 566 ALA A C 1
ATOM 4343 O O . ALA A 1 566 ? 15.355 11.620 -19.645 1.00 93.25 566 ALA A O 1
ATOM 4344 N N . ILE A 1 567 ? 13.411 10.803 -18.885 1.00 96.06 567 ILE A N 1
ATOM 4345 C CA . ILE A 1 567 ? 12.660 11.190 -20.076 1.00 96.06 567 ILE A CA 1
ATOM 4346 C C . ILE A 1 567 ? 12.349 12.686 -19.996 1.00 96.06 567 ILE A C 1
ATOM 4348 O O . ILE A 1 567 ? 11.762 13.149 -19.018 1.00 96.06 567 ILE A O 1
ATOM 4352 N N . SER A 1 568 ? 12.731 13.442 -21.021 1.00 95.94 568 SER A N 1
ATOM 4353 C CA . SER A 1 568 ? 12.409 14.868 -21.140 1.00 95.94 568 SER A CA 1
ATOM 4354 C C . SER A 1 568 ? 11.118 15.087 -21.933 1.00 95.94 568 SER A C 1
ATOM 4356 O O . SER A 1 568 ? 10.303 15.942 -21.579 1.00 95.94 568 SER A O 1
ATOM 4358 N N . GLU A 1 569 ? 10.873 14.265 -22.957 1.00 97.19 569 GLU A N 1
ATOM 4359 C CA . GLU A 1 569 ? 9.700 14.360 -23.827 1.00 97.19 569 GLU A CA 1
ATOM 4360 C C . GLU A 1 569 ? 9.277 12.991 -24.382 1.00 97.19 569 GLU A C 1
ATOM 4362 O O . GLU A 1 569 ? 10.115 12.162 -24.732 1.00 97.19 569 GLU A O 1
ATOM 4367 N N . ILE A 1 570 ? 7.966 12.770 -24.507 1.00 97.19 570 ILE A N 1
ATOM 4368 C CA . ILE A 1 570 ? 7.370 11.651 -25.244 1.00 97.19 570 ILE A CA 1
ATOM 4369 C C . ILE A 1 570 ? 6.273 12.198 -26.153 1.00 97.19 570 ILE A C 1
ATOM 4371 O O . ILE A 1 570 ? 5.320 12.825 -25.686 1.00 97.19 570 ILE A O 1
ATOM 4375 N N . LYS A 1 571 ? 6.372 11.924 -27.453 1.00 96.25 571 LYS A N 1
ATOM 4376 C CA . LYS A 1 571 ? 5.362 12.310 -28.445 1.00 96.25 571 LYS A CA 1
ATOM 4377 C C . LYS A 1 571 ? 5.013 11.142 -29.347 1.00 96.25 571 LYS A C 1
ATOM 4379 O O . LYS A 1 571 ? 5.865 10.321 -29.672 1.00 96.25 571 LYS A O 1
ATOM 4384 N N . GLN A 1 572 ? 3.767 11.110 -29.800 1.00 95.62 572 GLN A N 1
ATOM 4385 C CA . GLN A 1 572 ? 3.378 10.221 -30.884 1.00 95.62 572 GLN A CA 1
ATOM 4386 C C . GLN A 1 572 ? 3.926 10.769 -32.208 1.00 95.62 572 GLN A C 1
ATOM 4388 O O . GLN A 1 572 ? 3.705 11.933 -32.547 1.00 95.62 572 GLN A O 1
ATOM 4393 N N . ALA A 1 573 ? 4.679 9.938 -32.922 1.00 92.38 573 ALA A N 1
ATOM 4394 C CA . ALA A 1 573 ? 5.188 10.210 -34.255 1.00 92.38 573 ALA A CA 1
ATOM 4395 C C . ALA A 1 573 ? 4.096 9.986 -35.315 1.00 92.38 573 ALA A C 1
ATOM 4397 O O . ALA A 1 573 ? 3.055 9.379 -35.053 1.00 92.38 573 ALA A O 1
ATOM 4398 N N . ALA A 1 574 ? 4.337 10.482 -36.532 1.00 88.75 574 ALA A N 1
ATOM 4399 C CA . ALA A 1 574 ? 3.369 10.422 -37.632 1.00 88.75 574 ALA A CA 1
ATOM 4400 C C . ALA A 1 574 ? 3.023 8.987 -38.072 1.00 88.75 574 ALA A C 1
ATOM 4402 O O . ALA A 1 574 ? 1.937 8.748 -38.590 1.00 88.75 574 ALA A O 1
ATOM 4403 N N . ASP A 1 575 ? 3.930 8.037 -37.851 1.00 90.69 575 ASP A N 1
ATOM 4404 C CA . ASP A 1 575 ? 3.757 6.615 -38.158 1.00 90.69 575 ASP A CA 1
ATOM 4405 C C . ASP A 1 575 ? 3.073 5.821 -37.027 1.00 90.69 575 ASP A C 1
ATOM 4407 O O . ASP A 1 575 ? 2.913 4.606 -37.125 1.00 90.69 575 ASP A O 1
ATOM 4411 N N . GLY A 1 576 ? 2.671 6.500 -35.948 1.00 90.12 576 GLY A N 1
ATOM 4412 C CA . GLY A 1 576 ? 2.010 5.908 -34.790 1.00 90.12 576 GLY A CA 1
ATOM 4413 C C . GLY A 1 576 ? 2.949 5.420 -33.682 1.00 90.12 576 GLY A C 1
ATOM 4414 O O . GLY A 1 576 ? 2.452 5.138 -32.587 1.00 90.12 576 GLY A O 1
ATOM 4415 N N . ARG A 1 577 ? 4.271 5.372 -33.911 1.00 95.94 577 ARG A N 1
ATOM 4416 C CA . ARG A 1 577 ? 5.265 5.045 -32.873 1.00 95.94 577 ARG A CA 1
ATOM 4417 C C . ARG A 1 577 ? 5.436 6.199 -31.885 1.00 95.94 577 ARG A C 1
ATOM 4419 O O . ARG A 1 577 ? 4.934 7.305 -32.082 1.00 95.94 577 ARG A O 1
ATOM 4426 N N . LEU A 1 578 ? 6.130 5.945 -30.784 1.00 97.62 578 LEU A N 1
ATOM 4427 C CA . LEU A 1 578 ? 6.433 6.921 -29.746 1.00 97.62 578 LEU A CA 1
ATOM 4428 C C . LEU A 1 578 ? 7.887 7.370 -29.882 1.00 97.62 578 LEU A C 1
ATOM 4430 O O . LEU A 1 578 ? 8.814 6.580 -29.712 1.00 97.62 578 LEU A O 1
ATOM 4434 N N . ARG A 1 579 ? 8.085 8.657 -30.167 1.00 97.56 579 ARG A N 1
ATOM 4435 C CA . ARG A 1 579 ? 9.395 9.303 -30.106 1.00 97.56 579 ARG A CA 1
ATOM 4436 C C . ARG A 1 579 ? 9.663 9.713 -28.662 1.00 97.56 579 ARG A C 1
ATOM 4438 O O . ARG A 1 579 ? 8.926 10.530 -28.108 1.00 97.56 579 ARG A O 1
ATOM 4445 N N . VAL A 1 580 ? 10.716 9.158 -28.076 1.00 97.88 580 VAL A N 1
ATOM 4446 C CA . VAL A 1 580 ? 11.129 9.393 -26.690 1.00 97.88 580 VAL A CA 1
ATOM 4447 C C . VAL A 1 580 ? 12.440 10.164 -26.705 1.00 97.88 580 VAL A C 1
ATOM 4449 O O . VAL A 1 580 ? 13.420 9.688 -27.271 1.00 97.88 580 VAL A O 1
ATOM 4452 N N . ALA A 1 581 ? 12.456 11.345 -26.094 1.00 97.31 581 ALA A N 1
ATOM 4453 C CA . ALA A 1 581 ? 13.671 12.102 -25.828 1.00 97.31 581 ALA A CA 1
ATOM 4454 C C . ALA A 1 581 ? 14.108 11.882 -24.377 1.00 97.31 581 ALA A C 1
ATOM 4456 O O . ALA A 1 581 ? 13.289 11.927 -23.452 1.00 97.31 581 ALA A O 1
ATOM 4457 N N . VAL A 1 582 ? 15.402 11.644 -24.184 1.00 96.44 582 VAL A N 1
ATOM 4458 C CA . VAL A 1 582 ? 16.008 11.370 -22.883 1.00 96.44 582 VAL A CA 1
ATOM 4459 C C . VAL A 1 582 ? 17.186 12.300 -22.636 1.00 96.44 582 VAL A C 1
ATOM 4461 O O . VAL A 1 582 ? 17.922 12.658 -23.554 1.00 96.44 582 VAL A O 1
ATOM 4464 N N . GLU A 1 583 ? 17.360 12.675 -21.377 1.00 93.19 583 GLU A N 1
ATOM 4465 C CA . GLU A 1 583 ? 18.543 13.357 -20.865 1.00 93.19 583 GLU A CA 1
ATOM 4466 C C . GLU A 1 583 ? 19.315 12.384 -19.979 1.00 93.19 583 GLU A C 1
ATOM 4468 O O . GLU A 1 583 ? 18.781 11.906 -18.973 1.00 93.19 583 GLU A O 1
ATOM 4473 N N . GLN A 1 584 ? 20.567 12.114 -20.328 1.00 89.88 584 GLN A N 1
ATOM 4474 C CA . GLN A 1 584 ? 21.470 11.279 -19.549 1.00 89.88 584 GLN A CA 1
ATOM 4475 C C . GLN A 1 584 ? 22.512 12.159 -18.863 1.00 89.88 584 GLN A C 1
ATOM 4477 O O . GLN A 1 584 ? 23.079 13.062 -19.474 1.00 89.88 584 GLN A O 1
ATOM 4482 N N . SER A 1 585 ? 22.721 11.941 -17.565 1.00 80.50 585 SER A N 1
ATOM 4483 C CA . SER A 1 585 ? 23.720 12.683 -16.789 1.00 80.50 585 SER A CA 1
ATOM 4484 C C . SER A 1 585 ? 24.957 11.814 -16.577 1.00 80.50 585 SER A C 1
ATOM 4486 O O . SER A 1 585 ? 24.884 10.814 -15.866 1.00 80.50 585 SER A O 1
ATOM 4488 N N . SER A 1 586 ? 26.090 12.212 -17.159 1.00 76.25 586 SER A N 1
ATOM 4489 C CA . SER A 1 586 ? 27.395 11.560 -16.980 1.00 76.25 586 SER A CA 1
ATOM 4490 C C . SER A 1 586 ? 28.483 12.607 -16.745 1.00 76.25 586 SER A C 1
ATOM 4492 O O . SER A 1 586 ? 28.624 13.552 -17.524 1.00 76.25 586 SER A O 1
ATOM 4494 N N . ASP A 1 587 ? 29.237 12.460 -15.653 1.00 66.94 587 ASP A N 1
ATOM 4495 C CA . ASP A 1 587 ? 30.415 13.277 -15.318 1.00 66.94 587 ASP A CA 1
ATOM 4496 C C . ASP A 1 587 ? 30.200 14.802 -15.405 1.00 66.94 587 ASP A C 1
ATOM 4498 O O . ASP A 1 587 ? 31.050 15.558 -15.869 1.00 66.94 587 ASP A O 1
ATOM 4502 N N . GLY A 1 588 ? 29.029 15.276 -14.962 1.00 70.06 588 GLY A N 1
ATOM 4503 C CA . GLY A 1 588 ? 28.675 16.703 -14.956 1.00 70.06 588 GLY A CA 1
ATOM 4504 C C . GLY A 1 588 ? 28.228 17.268 -16.310 1.00 70.06 588 GLY A C 1
ATOM 4505 O O . GLY A 1 588 ? 27.835 18.432 -16.375 1.00 70.06 588 GLY A O 1
ATOM 4506 N N . SER A 1 589 ? 28.227 16.453 -17.368 1.00 76.19 589 SER A N 1
ATOM 4507 C CA . SER A 1 589 ? 27.626 16.767 -18.666 1.00 76.19 589 SER A CA 1
ATOM 4508 C C . SER A 1 589 ? 26.232 16.142 -18.789 1.00 76.19 589 SER A C 1
ATOM 4510 O O . SER A 1 589 ? 25.958 15.078 -18.228 1.00 76.19 589 SER A O 1
ATOM 4512 N N . VAL A 1 590 ? 25.331 16.834 -19.491 1.00 83.38 590 VAL A N 1
ATOM 4513 C CA . VAL A 1 590 ? 23.999 16.318 -19.828 1.00 83.38 590 VAL A CA 1
ATOM 4514 C C . VAL A 1 590 ? 23.972 16.057 -21.323 1.00 83.38 590 VAL A C 1
ATOM 4516 O O . VAL A 1 590 ? 24.042 16.996 -22.116 1.00 83.38 590 VAL A O 1
ATOM 4519 N N . GLU A 1 591 ? 23.864 14.790 -21.701 1.00 89.50 591 GLU A N 1
ATOM 4520 C CA . GLU A 1 591 ? 23.691 14.383 -23.089 1.00 89.50 591 GLU A CA 1
ATOM 4521 C C . GLU A 1 591 ? 22.202 14.181 -23.376 1.00 89.50 591 GLU A C 1
ATOM 4523 O O . GLU A 1 591 ? 21.472 13.587 -22.582 1.00 89.50 591 GLU A O 1
ATOM 4528 N N . SER A 1 592 ? 21.733 14.715 -24.502 1.00 91.62 592 SER A N 1
ATOM 4529 C CA . SER A 1 592 ? 20.352 14.544 -24.951 1.00 91.62 592 SER A CA 1
ATOM 4530 C C . SER A 1 592 ? 20.319 13.637 -26.168 1.00 91.62 592 SER A C 1
ATOM 4532 O O . SER A 1 592 ? 20.997 13.902 -27.159 1.00 91.62 592 SER A O 1
ATOM 4534 N N . SER A 1 593 ? 19.489 12.602 -26.121 1.00 94.69 593 SER A N 1
ATOM 4535 C CA . SER A 1 593 ? 19.258 11.704 -27.251 1.00 94.69 593 SER A CA 1
ATOM 4536 C C . SER A 1 593 ? 17.766 11.444 -27.434 1.00 94.69 593 SER A C 1
ATOM 4538 O O . SER A 1 593 ? 16.948 11.740 -26.562 1.00 94.69 593 SER A O 1
ATOM 4540 N N . ALA A 1 594 ? 17.384 10.945 -28.607 1.00 96.12 594 ALA A N 1
ATOM 4541 C CA . ALA A 1 594 ? 16.009 10.560 -28.877 1.00 96.12 594 ALA A CA 1
ATOM 4542 C C . ALA A 1 594 ? 15.956 9.320 -29.763 1.00 96.12 594 ALA A C 1
ATOM 4544 O O . ALA A 1 594 ? 16.773 9.159 -30.668 1.00 96.12 594 ALA A O 1
ATOM 4545 N N . PHE A 1 595 ? 14.965 8.473 -29.519 1.00 96.50 595 PHE A N 1
ATOM 4546 C CA . PHE A 1 595 ? 14.746 7.230 -30.251 1.00 96.50 595 PHE A CA 1
ATOM 4547 C C . PHE A 1 595 ? 13.247 6.938 -30.374 1.00 96.50 595 PHE A C 1
ATOM 4549 O O . PHE A 1 595 ? 12.416 7.590 -29.739 1.00 96.50 595 PHE A O 1
ATOM 4556 N N . GLU A 1 596 ? 12.894 5.989 -31.238 1.00 97.19 596 GLU A N 1
ATOM 4557 C CA . GLU A 1 596 ? 11.505 5.615 -31.509 1.00 97.19 596 GLU A CA 1
ATOM 4558 C C . GLU A 1 596 ? 11.225 4.197 -31.021 1.00 97.19 596 GLU A C 1
ATOM 4560 O O . GLU A 1 596 ? 11.987 3.271 -31.305 1.00 97.19 596 GLU A O 1
ATOM 4565 N N . VAL A 1 597 ? 10.110 4.036 -30.313 1.00 97.75 597 VAL A N 1
ATOM 4566 C CA . VAL A 1 597 ? 9.622 2.757 -29.788 1.00 97.75 597 VAL A CA 1
ATOM 4567 C C . VAL A 1 597 ? 8.150 2.573 -30.124 1.00 97.75 597 VAL A C 1
ATOM 4569 O O . VAL A 1 597 ? 7.419 3.544 -30.302 1.00 97.75 597 VAL A O 1
ATOM 4572 N N . ASP A 1 598 ? 7.695 1.332 -30.214 1.00 97.38 598 ASP A N 1
ATOM 4573 C CA . ASP A 1 598 ? 6.285 1.014 -30.434 1.00 97.38 598 ASP A CA 1
ATOM 4574 C C . ASP A 1 598 ? 5.470 1.166 -29.142 1.00 97.38 598 ASP A C 1
ATOM 4576 O O . ASP A 1 598 ? 4.352 1.682 -29.162 1.00 97.38 598 ASP A O 1
ATOM 4580 N N . GLU A 1 599 ? 6.043 0.739 -28.012 1.00 97.12 599 GLU A N 1
ATOM 4581 C CA . GLU A 1 599 ? 5.367 0.698 -26.714 1.00 97.12 599 GLU A CA 1
ATOM 4582 C C . GLU A 1 599 ? 6.266 1.204 -25.582 1.00 97.12 599 GLU A C 1
ATOM 4584 O O . GLU A 1 599 ? 7.477 0.971 -25.568 1.00 97.12 599 GLU A O 1
ATOM 4589 N N . VAL A 1 600 ? 5.659 1.878 -24.602 1.00 97.31 600 VAL A N 1
ATOM 4590 C CA . VAL A 1 600 ? 6.339 2.403 -23.410 1.00 97.31 600 VAL A CA 1
ATOM 4591 C C . VAL A 1 600 ? 5.629 1.904 -22.153 1.00 97.31 600 VAL A C 1
ATOM 4593 O O . VAL A 1 600 ? 4.416 2.075 -22.002 1.00 97.31 600 VAL A O 1
ATOM 4596 N N . VAL A 1 601 ? 6.404 1.330 -21.232 1.00 96.75 601 VAL A N 1
ATOM 4597 C CA . VAL A 1 601 ? 5.967 0.849 -19.919 1.00 96.75 601 VAL A CA 1
ATOM 4598 C C . VAL A 1 601 ? 6.665 1.644 -18.816 1.00 96.75 601 VAL A C 1
ATOM 4600 O O . VAL A 1 601 ? 7.855 1.481 -18.554 1.00 96.75 601 VAL A O 1
ATOM 4603 N N . CYS A 1 602 ? 5.910 2.502 -18.139 1.00 94.06 602 CYS A N 1
ATOM 4604 C CA . CYS A 1 602 ? 6.358 3.365 -17.054 1.00 94.06 602 CYS A CA 1
ATOM 4605 C C . CYS A 1 602 ? 6.129 2.706 -15.685 1.00 94.06 602 CYS A C 1
ATOM 4607 O O . CYS A 1 602 ? 5.139 2.969 -15.007 1.00 94.06 602 CYS A O 1
ATOM 4609 N N . CYS A 1 603 ? 7.083 1.894 -15.234 1.00 89.44 603 CYS A N 1
ATOM 4610 C CA . CYS A 1 603 ? 7.124 1.290 -13.898 1.00 89.44 603 CYS A CA 1
ATOM 4611 C C . CYS A 1 603 ? 7.873 2.181 -12.887 1.00 89.44 603 CYS A C 1
ATOM 4613 O O . CYS A 1 603 ? 8.809 1.753 -12.211 1.00 89.44 603 CYS A O 1
ATOM 4615 N N . VAL A 1 604 ? 7.453 3.443 -12.776 1.00 86.50 604 VAL A N 1
ATOM 4616 C CA . VAL A 1 604 ? 8.126 4.492 -11.978 1.00 86.50 604 VAL A CA 1
ATOM 4617 C C . VAL A 1 604 ? 7.526 4.691 -10.581 1.00 86.50 604 VAL A C 1
ATOM 4619 O O . VAL A 1 604 ? 7.810 5.675 -9.893 1.00 86.50 604 VAL A O 1
ATOM 4622 N N . GLY A 1 605 ? 6.710 3.736 -10.143 1.00 82.38 605 GLY A N 1
ATOM 4623 C CA . GLY A 1 605 ? 6.054 3.751 -8.846 1.00 82.38 605 GLY A CA 1
ATOM 4624 C C . GLY A 1 605 ? 4.716 4.485 -8.820 1.00 82.38 605 GLY A C 1
ATOM 4625 O O . GLY A 1 605 ? 4.237 4.952 -9.849 1.00 82.38 605 GLY A O 1
ATOM 4626 N N . TYR A 1 606 ? 4.123 4.583 -7.634 1.00 82.00 606 TYR A N 1
ATOM 4627 C CA . TYR A 1 606 ? 2.774 5.094 -7.390 1.00 82.00 606 TYR A CA 1
ATOM 4628 C C . TYR A 1 606 ? 2.742 5.966 -6.136 1.00 82.00 606 TYR A C 1
ATOM 4630 O O . TYR A 1 606 ? 3.623 5.862 -5.279 1.00 82.00 606 TYR A O 1
ATOM 4638 N N . ARG A 1 607 ? 1.706 6.795 -6.020 1.00 77.19 607 ARG A N 1
ATOM 4639 C CA . ARG A 1 607 ? 1.376 7.563 -4.817 1.00 77.19 607 ARG A CA 1
ATOM 4640 C C . ARG A 1 607 ? -0.031 7.209 -4.346 1.00 77.19 607 ARG A C 1
ATOM 4642 O O . ARG A 1 607 ? -0.881 6.920 -5.182 1.00 77.19 607 ARG A O 1
ATOM 4649 N N . PRO A 1 608 ? -0.288 7.230 -3.031 1.00 78.00 608 PRO A N 1
ATOM 4650 C CA . PRO A 1 608 ? -1.644 7.076 -2.528 1.00 78.00 608 PRO A CA 1
ATOM 4651 C C . PRO A 1 608 ? -2.514 8.255 -2.974 1.00 78.00 608 PRO A C 1
ATOM 4653 O O . PRO A 1 608 ? -2.013 9.374 -3.115 1.00 78.00 608 PRO A O 1
ATOM 4656 N N . ASP A 1 609 ? -3.810 8.006 -3.136 1.00 84.44 609 ASP A N 1
ATOM 4657 C CA . ASP A 1 609 ? -4.777 9.073 -3.361 1.00 84.44 609 ASP A CA 1
ATOM 4658 C C . ASP A 1 609 ? -4.985 9.868 -2.067 1.00 84.44 609 ASP A C 1
ATOM 4660 O O . ASP A 1 609 ? -5.345 9.309 -1.030 1.00 84.44 609 ASP A O 1
ATOM 4664 N N . THR A 1 610 ? -4.697 11.169 -2.097 1.00 86.31 610 THR A N 1
ATOM 4665 C CA . THR A 1 610 ? -4.855 12.028 -0.923 1.00 86.31 610 THR A CA 1
ATOM 4666 C C . THR A 1 610 ? -6.206 12.719 -0.867 1.00 86.31 610 THR A C 1
ATOM 4668 O O . THR A 1 610 ? -6.588 13.144 0.224 1.00 86.31 610 THR A O 1
ATOM 4671 N N . SER A 1 611 ? -6.936 12.814 -1.986 1.00 89.25 611 SER A N 1
ATOM 4672 C CA . SER A 1 611 ? -8.179 13.592 -2.043 1.00 89.25 611 SER A CA 1
ATOM 4673 C C . SER A 1 611 ? -9.284 12.993 -1.180 1.00 89.25 611 SER A C 1
ATOM 4675 O O . SER A 1 611 ? -10.127 13.720 -0.657 1.00 89.25 611 SER A O 1
ATOM 4677 N N . ILE A 1 612 ? -9.231 11.676 -0.954 1.00 90.94 612 ILE A N 1
ATOM 4678 C CA . ILE A 1 612 ? -10.191 10.929 -0.133 1.00 90.94 612 ILE A CA 1
ATOM 4679 C C . ILE A 1 612 ? -10.302 11.519 1.278 1.00 90.94 612 ILE A C 1
ATOM 4681 O O . ILE A 1 612 ? -11.386 11.544 1.841 1.00 90.94 612 ILE A O 1
ATOM 4685 N N . TYR A 1 613 ? -9.213 12.018 1.859 1.00 90.56 613 TYR A N 1
ATOM 4686 C CA . TYR A 1 613 ? -9.187 12.486 3.249 1.00 90.56 613 TYR A CA 1
ATOM 4687 C C . TYR A 1 613 ? -8.697 13.937 3.373 1.00 90.56 613 TYR A C 1
ATOM 4689 O O . TYR A 1 613 ? -8.241 14.359 4.438 1.00 90.56 613 TYR A O 1
ATOM 4697 N N . GLU A 1 614 ? -8.762 14.721 2.295 1.00 92.12 614 GLU A N 1
ATOM 4698 C CA . GLU A 1 614 ? -8.301 16.115 2.291 1.00 92.12 614 GLU A CA 1
ATOM 4699 C C . GLU A 1 614 ? -9.008 16.986 3.335 1.00 92.12 614 GLU A C 1
ATOM 4701 O O . GLU A 1 614 ? -8.366 17.877 3.888 1.00 92.12 614 GLU A O 1
ATOM 4706 N N . GLU A 1 615 ? -10.253 16.669 3.695 1.00 92.62 615 GLU A N 1
ATOM 4707 C CA . GLU A 1 615 ? -11.038 17.356 4.733 1.00 92.62 615 GLU A CA 1
ATOM 4708 C C . GLU A 1 615 ? -10.727 16.896 6.171 1.00 92.62 615 GLU A C 1
ATOM 4710 O O . GLU A 1 615 ? -11.245 17.442 7.150 1.00 92.62 615 GLU A O 1
ATOM 4715 N N . LEU A 1 616 ? -9.842 15.910 6.329 1.00 92.19 616 LEU A N 1
ATOM 4716 C CA . LEU A 1 616 ? -9.439 15.356 7.618 1.00 92.19 616 LEU A CA 1
ATOM 4717 C C . LEU A 1 616 ? -8.084 15.916 8.094 1.00 92.19 616 LEU A C 1
ATOM 4719 O O . LEU A 1 616 ? -7.229 16.352 7.316 1.00 92.19 616 LEU A O 1
ATOM 4723 N N . GLN A 1 617 ? -7.856 15.882 9.406 1.00 89.81 617 GLN A N 1
ATOM 4724 C CA . GLN A 1 617 ? -6.642 16.299 10.114 1.00 89.81 617 GLN A CA 1
ATOM 4725 C C . GLN A 1 617 ? -5.570 15.193 10.091 1.00 89.81 617 GLN A C 1
ATOM 4727 O O . GLN A 1 617 ? -5.092 14.724 11.121 1.00 89.81 617 GLN A O 1
ATOM 4732 N N . VAL A 1 618 ? -5.172 14.752 8.896 1.00 87.44 618 VAL A N 1
ATOM 4733 C CA . VAL A 1 618 ? -4.213 13.646 8.722 1.00 87.44 618 VAL A CA 1
ATOM 4734 C C . VAL A 1 618 ? -2.775 14.164 8.629 1.00 87.44 618 VAL A C 1
ATOM 4736 O O . VAL A 1 618 ? -2.449 14.989 7.777 1.00 87.44 618 VAL A O 1
ATOM 4739 N N . HIS A 1 619 ? -1.880 13.627 9.465 1.00 84.44 619 HIS A N 1
ATOM 4740 C CA . HIS A 1 619 ? -0.446 13.919 9.409 1.00 84.44 619 HIS A CA 1
ATOM 4741 C C . HIS A 1 619 ? 0.280 12.899 8.527 1.00 84.44 619 HIS A C 1
ATOM 4743 O O . HIS A 1 619 ? 0.446 11.735 8.900 1.00 84.44 619 HIS A O 1
ATOM 4749 N N . GLN A 1 620 ? 0.731 13.356 7.362 1.00 81.62 620 GLN A N 1
ATOM 4750 C CA . GLN A 1 620 ? 1.456 12.534 6.398 1.00 81.62 620 GLN A CA 1
ATOM 4751 C C . GLN A 1 620 ? 2.964 12.727 6.493 1.00 81.62 620 GLN A C 1
ATOM 4753 O O . GLN A 1 620 ? 3.448 13.845 6.660 1.00 81.62 620 GLN A O 1
ATOM 4758 N N . CYS A 1 621 ? 3.709 11.645 6.277 1.00 80.00 621 CYS A N 1
ATOM 4759 C CA . CYS A 1 621 ? 5.131 11.725 5.992 1.00 80.00 621 CYS A CA 1
ATOM 4760 C C . CYS A 1 621 ? 5.380 12.507 4.697 1.00 80.00 621 CYS A C 1
ATOM 4762 O O . CYS A 1 621 ? 4.817 12.181 3.652 1.00 80.00 621 CYS A O 1
ATOM 4764 N N . TYR A 1 622 ? 6.281 13.487 4.751 1.00 75.62 622 TYR A N 1
ATOM 4765 C CA . TYR A 1 622 ? 6.661 14.312 3.601 1.00 75.62 622 TYR A CA 1
ATOM 4766 C C . TYR A 1 622 ? 7.318 13.513 2.461 1.00 75.62 622 TYR A C 1
ATOM 4768 O O . TYR A 1 622 ? 7.317 13.974 1.324 1.00 75.62 622 TYR A O 1
ATOM 4776 N N . ALA A 1 623 ? 7.890 12.339 2.758 1.00 70.69 623 ALA A N 1
ATOM 4777 C CA . ALA A 1 623 ? 8.597 11.511 1.782 1.00 70.69 623 ALA A CA 1
ATOM 4778 C C . ALA A 1 623 ? 7.721 10.405 1.173 1.00 70.69 623 ALA A C 1
ATOM 4780 O O . ALA A 1 623 ? 7.850 10.112 -0.012 1.00 70.69 623 ALA A O 1
ATOM 4781 N N . SER A 1 624 ? 6.844 9.781 1.968 1.00 70.81 624 SER A N 1
ATOM 4782 C CA . SER A 1 624 ? 6.065 8.607 1.538 1.00 70.81 624 SER A CA 1
ATOM 4783 C C . SER A 1 624 ? 4.565 8.852 1.399 1.00 70.81 624 SER A C 1
ATOM 4785 O O . SER A 1 624 ? 3.848 7.971 0.929 1.00 70.81 624 SER A O 1
ATOM 4787 N N . ASN A 1 625 ? 4.062 10.000 1.868 1.00 73.81 625 ASN A N 1
ATOM 4788 C CA . ASN A 1 625 ? 2.633 10.284 2.045 1.00 73.81 625 ASN A CA 1
ATOM 4789 C C . ASN A 1 625 ? 1.886 9.269 2.941 1.00 73.81 625 ASN A C 1
ATOM 4791 O O . ASN A 1 625 ? 0.657 9.317 3.028 1.00 73.81 625 ASN A O 1
ATOM 4795 N N . GLY A 1 626 ? 2.593 8.354 3.615 1.00 74.06 626 GLY A N 1
ATOM 4796 C CA . GLY A 1 626 ? 2.039 7.414 4.593 1.00 74.06 626 GLY A CA 1
ATOM 4797 C C . GLY A 1 626 ? 1.939 8.014 6.004 1.00 74.06 626 GLY A C 1
ATOM 4798 O O . GLY A 1 626 ? 2.276 9.187 6.199 1.00 74.06 626 GLY A O 1
ATOM 4799 N N . PRO A 1 627 ? 1.500 7.231 7.007 1.00 73.50 627 PRO A N 1
ATOM 4800 C CA . PRO A 1 627 ? 1.463 7.669 8.403 1.00 73.50 627 PRO A CA 1
ATOM 4801 C C . PRO A 1 627 ? 2.846 8.118 8.900 1.00 73.50 627 PRO A C 1
ATOM 4803 O O . PRO A 1 627 ? 3.831 7.393 8.756 1.00 73.50 627 PRO A O 1
ATOM 4806 N N . MET A 1 628 ? 2.935 9.319 9.487 1.00 75.25 628 MET A N 1
ATOM 4807 C CA . MET A 1 628 ? 4.222 9.913 9.886 1.00 75.25 628 MET A CA 1
ATOM 4808 C C . MET A 1 628 ? 4.977 9.067 10.919 1.00 75.25 628 MET A C 1
ATOM 4810 O O . MET A 1 628 ? 6.179 8.864 10.777 1.00 75.25 628 MET A O 1
ATOM 4814 N N . LYS A 1 629 ? 4.282 8.564 11.946 1.00 72.00 629 LYS A N 1
ATOM 4815 C CA . LYS A 1 629 ? 4.899 7.756 13.011 1.00 72.00 629 LYS A CA 1
ATOM 4816 C C . LYS A 1 629 ? 5.513 6.475 12.452 1.00 72.00 629 LYS A C 1
ATOM 4818 O O . LYS A 1 629 ? 6.640 6.141 12.785 1.00 72.00 629 LYS A O 1
ATOM 4823 N N . LEU A 1 630 ? 4.800 5.824 11.540 1.00 67.50 630 LEU A N 1
ATOM 4824 C CA . LEU A 1 630 ? 5.288 4.644 10.839 1.00 67.50 630 LEU A CA 1
ATOM 4825 C C . LEU A 1 630 ? 6.504 4.951 9.969 1.00 67.50 630 LEU A C 1
ATOM 4827 O O . LEU A 1 630 ? 7.507 4.251 10.042 1.00 67.50 630 LEU A O 1
ATOM 4831 N N . ALA A 1 631 ? 6.459 6.036 9.195 1.00 66.69 631 ALA A N 1
ATOM 4832 C CA . ALA A 1 631 ? 7.615 6.457 8.414 1.00 66.69 631 ALA A CA 1
ATOM 4833 C C . ALA A 1 631 ? 8.834 6.766 9.302 1.00 66.69 631 ALA A C 1
ATOM 4835 O O . ALA A 1 631 ? 9.947 6.397 8.944 1.00 66.69 631 ALA A O 1
ATOM 4836 N N . ALA A 1 632 ? 8.632 7.389 10.467 1.00 67.31 632 ALA A N 1
ATOM 4837 C CA . ALA A 1 632 ? 9.705 7.682 11.414 1.00 67.31 632 ALA A CA 1
ATOM 4838 C C . ALA A 1 632 ? 10.382 6.410 11.951 1.00 67.31 632 ALA A C 1
ATOM 4840 O O . ALA A 1 632 ? 11.606 6.387 12.046 1.00 67.31 632 ALA A O 1
ATOM 4841 N N . THR A 1 633 ? 9.620 5.345 12.229 1.00 64.75 633 THR A N 1
ATOM 4842 C CA . THR A 1 633 ? 10.194 4.052 12.637 1.00 64.75 633 THR A CA 1
ATOM 4843 C C . THR A 1 633 ? 11.008 3.403 11.515 1.00 64.75 633 THR A C 1
ATOM 4845 O O . THR A 1 633 ? 12.050 2.805 11.765 1.00 64.75 633 THR A O 1
ATOM 4848 N N . LEU A 1 634 ? 10.571 3.559 10.264 1.00 57.97 634 LEU A N 1
ATOM 4849 C CA . LEU A 1 634 ? 11.182 2.896 9.108 1.00 57.97 634 LEU A CA 1
ATOM 4850 C C . LEU A 1 634 ? 12.430 3.604 8.568 1.00 57.97 634 LEU A C 1
ATOM 4852 O O . LEU A 1 634 ? 13.307 2.947 8.018 1.00 57.97 634 LEU A O 1
ATOM 4856 N N . ILE A 1 635 ? 12.544 4.926 8.735 1.00 56.88 635 ILE A N 1
ATOM 4857 C CA . ILE A 1 635 ? 13.705 5.712 8.272 1.00 56.88 635 ILE A CA 1
ATOM 4858 C C . ILE A 1 635 ? 15.008 5.316 9.009 1.00 56.88 635 ILE A C 1
ATOM 4860 O O . ILE A 1 635 ? 16.095 5.601 8.512 1.00 56.88 635 ILE A O 1
ATOM 4864 N N . GLY A 1 636 ? 14.917 4.621 10.150 1.00 46.22 636 GLY A N 1
ATOM 4865 C CA . GLY A 1 636 ? 16.064 4.062 10.879 1.00 46.22 636 GLY A CA 1
ATOM 4866 C C . GLY A 1 636 ? 16.360 2.575 10.625 1.00 46.22 636 GLY A C 1
ATOM 4867 O O . GLY A 1 636 ? 17.306 2.058 11.216 1.00 46.22 636 GLY A O 1
ATOM 4868 N N . GLY A 1 637 ? 15.563 1.877 9.805 1.00 46.34 637 GLY A N 1
ATOM 4869 C CA . GLY A 1 637 ? 15.652 0.425 9.589 1.00 46.34 637 GLY A CA 1
ATOM 4870 C C . GLY A 1 637 ? 16.526 0.003 8.400 1.00 46.34 637 GLY A C 1
ATOM 4871 O O . GLY A 1 637 ? 16.847 0.805 7.524 1.00 46.34 637 GLY A O 1
ATOM 4872 N N . SER A 1 638 ? 16.901 -1.280 8.355 1.00 39.97 638 SER A N 1
ATOM 4873 C CA . SER A 1 638 ? 17.615 -1.890 7.225 1.00 39.97 638 SER A CA 1
ATOM 4874 C C . SER A 1 638 ? 16.778 -1.857 5.933 1.00 39.97 638 SER A C 1
ATOM 4876 O O . SER A 1 638 ? 15.547 -1.770 5.960 1.00 39.97 638 SER A O 1
ATOM 4878 N N . GLY A 1 639 ? 17.456 -1.918 4.779 1.00 43.44 639 GLY A N 1
ATOM 4879 C CA . GLY A 1 639 ? 16.823 -1.947 3.452 1.00 43.44 639 GLY A CA 1
ATOM 4880 C C . GLY A 1 639 ? 16.099 -3.256 3.111 1.00 43.44 639 GLY A C 1
ATOM 4881 O O . GLY A 1 639 ? 15.410 -3.309 2.094 1.00 43.44 639 GLY A O 1
ATOM 4882 N N . ASP A 1 640 ? 16.231 -4.289 3.949 1.00 48.75 640 ASP A N 1
ATOM 4883 C CA . ASP A 1 640 ? 15.496 -5.546 3.819 1.00 48.75 640 ASP A CA 1
ATOM 4884 C C . ASP A 1 640 ? 14.226 -5.506 4.672 1.00 48.75 640 ASP A C 1
ATOM 4886 O O . ASP A 1 640 ? 14.273 -5.415 5.898 1.00 48.75 640 ASP A O 1
ATOM 4890 N N . CYS A 1 641 ? 13.075 -5.565 4.009 1.00 47.34 641 CYS A N 1
ATOM 4891 C CA . CYS A 1 641 ? 11.770 -5.409 4.646 1.00 47.34 641 CYS A CA 1
ATOM 4892 C C . CYS A 1 641 ? 11.388 -6.614 5.518 1.00 47.34 641 CYS A C 1
ATOM 4894 O O . CYS A 1 641 ? 10.548 -6.468 6.400 1.00 47.34 641 CYS A O 1
ATOM 4896 N N . LEU A 1 642 ? 12.017 -7.777 5.304 1.00 46.59 642 LEU A N 1
ATOM 4897 C CA . LEU A 1 642 ? 11.840 -8.964 6.148 1.00 46.59 642 LEU A CA 1
ATOM 4898 C C . LEU A 1 642 ? 12.631 -8.881 7.463 1.00 46.59 642 LEU A C 1
ATOM 4900 O O . LEU A 1 642 ? 12.304 -9.582 8.413 1.00 46.59 642 LEU A O 1
ATOM 4904 N N . ALA A 1 643 ? 13.637 -8.005 7.534 1.00 40.28 643 ALA A N 1
ATOM 4905 C CA . ALA A 1 643 ? 14.479 -7.803 8.713 1.00 40.28 643 ALA A CA 1
ATOM 4906 C C . ALA A 1 643 ? 14.020 -6.624 9.597 1.00 40.28 643 ALA A C 1
ATOM 4908 O O . ALA A 1 643 ? 14.684 -6.288 10.579 1.00 40.28 643 ALA A O 1
ATOM 4909 N N . GLN A 1 644 ? 12.917 -5.952 9.245 1.00 47.16 644 GLN A N 1
ATOM 4910 C CA . GLN A 1 644 ? 12.413 -4.797 9.988 1.00 47.16 644 GLN A CA 1
ATOM 4911 C C . GLN A 1 644 ? 11.595 -5.220 11.212 1.00 47.16 644 GLN A C 1
ATOM 4913 O O . GLN A 1 644 ? 10.684 -6.040 11.126 1.00 47.16 644 GLN A O 1
ATOM 4918 N N . VAL A 1 645 ? 11.907 -4.613 12.359 1.00 39.88 645 VAL A N 1
ATOM 4919 C CA . VAL A 1 645 ? 11.220 -4.865 13.630 1.00 39.88 645 VAL A CA 1
ATOM 4920 C C . VAL A 1 645 ? 9.851 -4.183 13.638 1.00 39.88 645 VAL A C 1
ATOM 4922 O O . VAL A 1 645 ? 9.709 -3.029 13.229 1.00 39.88 645 VAL A O 1
ATOM 4925 N N . SER A 1 646 ? 8.854 -4.919 14.128 1.00 46.28 646 SER A N 1
ATOM 4926 C CA . SER A 1 646 ? 7.474 -4.480 14.328 1.00 46.28 646 SER A CA 1
ATOM 4927 C C . SER A 1 646 ? 7.361 -3.118 15.015 1.00 46.28 646 SER A C 1
ATOM 4929 O O . SER A 1 646 ? 7.963 -2.881 16.062 1.00 46.28 646 SER A O 1
ATOM 4931 N N . ALA A 1 647 ? 6.500 -2.257 14.475 1.00 46.38 647 ALA A N 1
ATOM 4932 C CA . ALA A 1 647 ? 6.007 -1.087 15.175 1.00 46.38 647 ALA A CA 1
ATOM 4933 C C . ALA A 1 647 ? 4.497 -1.263 15.411 1.00 46.38 647 ALA A C 1
ATOM 4935 O O . ALA A 1 647 ? 3.738 -1.393 14.450 1.00 46.38 647 ALA A O 1
ATOM 4936 N N . GLY A 1 648 ? 4.067 -1.317 16.677 1.00 50.72 648 GLY A N 1
ATOM 4937 C CA . GLY A 1 648 ? 2.665 -1.562 17.054 1.00 50.72 648 GLY A CA 1
ATOM 4938 C C . GLY A 1 648 ? 1.685 -0.511 16.512 1.00 50.72 648 GLY A C 1
ATOM 4939 O O . GLY A 1 648 ? 2.099 0.523 15.990 1.00 50.72 648 GLY A O 1
ATOM 4940 N N . VAL A 1 649 ? 0.369 -0.729 16.666 1.00 56.97 649 VAL A N 1
ATOM 4941 C CA . VAL A 1 649 ? -0.702 0.072 16.013 1.00 56.97 649 VAL A CA 1
ATOM 4942 C C . VAL A 1 649 ? -0.598 1.589 16.190 1.00 56.97 649 VAL A C 1
ATOM 4944 O O . VAL A 1 649 ? -1.093 2.358 15.362 1.00 56.97 649 VAL A O 1
ATOM 4947 N N . ASP A 1 650 ? 0.073 2.049 17.244 1.00 62.59 650 ASP A N 1
ATOM 4948 C CA . ASP A 1 650 ? 0.341 3.462 17.494 1.00 62.59 650 ASP A CA 1
ATOM 4949 C C . ASP A 1 650 ? 0.987 4.187 16.312 1.00 62.59 650 ASP A C 1
ATOM 4951 O O . ASP A 1 650 ? 0.808 5.401 16.170 1.00 62.59 650 ASP A O 1
ATOM 4955 N N . VAL A 1 651 ? 1.686 3.460 15.439 1.00 66.38 651 VAL A N 1
ATOM 4956 C CA . VAL A 1 651 ? 2.300 4.004 14.224 1.00 66.38 651 VAL A CA 1
ATOM 4957 C C . VAL A 1 651 ? 1.311 4.348 13.112 1.00 66.38 651 VAL A C 1
ATOM 4959 O O . VAL A 1 651 ? 1.615 5.197 12.271 1.00 66.38 651 VAL A O 1
ATOM 4962 N N . LEU A 1 652 ? 0.124 3.737 13.119 1.00 66.56 652 LEU A N 1
ATOM 4963 C CA . LEU A 1 652 ? -0.969 4.026 12.185 1.00 66.56 652 LEU A CA 1
ATOM 4964 C C . LEU A 1 652 ? -1.852 5.187 12.665 1.00 66.56 652 LEU A C 1
ATOM 4966 O O . LEU A 1 652 ? -2.598 5.769 11.870 1.00 66.56 652 LEU A O 1
ATOM 4970 N N . LYS A 1 653 ? -1.737 5.567 13.947 1.00 70.38 653 LYS A N 1
ATOM 4971 C CA . LYS A 1 653 ? -2.464 6.707 14.513 1.00 70.38 653 LYS A CA 1
ATOM 4972 C C . LYS A 1 653 ? -2.020 8.005 13.845 1.00 70.38 653 LYS A C 1
ATOM 4974 O O . LYS A 1 653 ? -0.834 8.339 13.787 1.00 70.38 653 LYS A O 1
ATOM 4979 N N . ASN A 1 654 ? -3.003 8.775 13.413 1.00 76.38 654 ASN A N 1
ATOM 4980 C CA . ASN A 1 654 ? -2.855 10.128 12.897 1.00 76.38 654 ASN A CA 1
ATOM 4981 C C . ASN A 1 654 ? -3.726 11.084 13.743 1.00 76.38 654 ASN A C 1
ATOM 4983 O O . ASN A 1 654 ? -4.496 10.605 14.576 1.00 76.38 654 ASN A O 1
ATOM 4987 N N . PRO A 1 655 ? -3.564 12.415 13.618 1.00 83.50 655 PRO A N 1
ATOM 4988 C CA . PRO A 1 655 ? -4.299 13.363 14.456 1.00 83.50 655 PRO A CA 1
ATOM 4989 C C . PRO A 1 655 ? -5.817 13.339 14.248 1.00 83.50 655 PRO A C 1
ATOM 4991 O O . PRO A 1 655 ? -6.536 13.812 15.120 1.00 83.50 655 PRO A O 1
ATOM 4994 N N . GLU A 1 656 ? -6.310 12.780 13.139 1.00 87.94 656 GLU A N 1
ATOM 4995 C CA . GLU A 1 656 ? -7.736 12.550 12.937 1.00 87.94 656 GLU A CA 1
ATOM 4996 C C . GLU A 1 656 ? -8.184 11.302 13.729 1.00 87.94 656 GLU A C 1
ATOM 4998 O O . GLU A 1 656 ? -7.821 10.175 13.374 1.00 87.94 656 GLU A O 1
ATOM 5003 N N . PRO A 1 657 ? -8.976 11.456 14.805 1.00 84.62 657 PRO A N 1
ATOM 5004 C CA . PRO A 1 657 ? -9.333 10.337 15.671 1.00 84.62 657 PRO A CA 1
ATOM 5005 C C . PRO A 1 657 ? -10.218 9.318 14.946 1.00 84.62 657 PRO A C 1
ATOM 5007 O O . PRO A 1 657 ? -11.217 9.675 14.346 1.00 84.62 657 PRO A O 1
ATOM 5010 N N . GLY A 1 658 ? -9.893 8.029 15.007 1.00 83.44 658 GLY A N 1
ATOM 5011 C CA . GLY A 1 658 ? -10.706 6.981 14.374 1.00 83.44 658 GLY A CA 1
ATOM 5012 C C . GLY A 1 658 ? -10.575 6.878 12.846 1.00 83.44 658 GLY A C 1
ATOM 5013 O O . GLY A 1 658 ? -11.227 6.034 12.234 1.00 83.44 658 GLY A O 1
ATOM 5014 N N . PHE A 1 659 ? -9.707 7.682 12.223 1.00 88.44 659 PHE A N 1
ATOM 5015 C CA . PHE A 1 659 ? -9.280 7.477 10.838 1.00 88.44 659 PHE A CA 1
ATOM 5016 C C . PHE A 1 659 ? -7.979 6.671 10.826 1.00 88.44 659 PHE A C 1
ATOM 5018 O O . PHE A 1 659 ? -7.051 6.996 11.569 1.00 88.44 659 PHE A O 1
ATOM 5025 N N . ALA A 1 660 ? -7.855 5.668 9.959 1.00 83.44 660 ALA A N 1
ATOM 5026 C CA . ALA A 1 660 ? -6.590 4.974 9.725 1.00 83.44 660 ALA A CA 1
ATOM 5027 C C . ALA A 1 660 ? -6.262 4.907 8.236 1.00 83.44 660 ALA A C 1
ATOM 5029 O O . ALA A 1 660 ? -7.119 4.612 7.407 1.00 83.44 660 ALA A O 1
ATOM 5030 N N . LYS A 1 661 ? -4.987 5.121 7.909 1.00 78.75 661 LYS A N 1
ATOM 5031 C CA . LYS A 1 661 ? -4.467 4.933 6.557 1.00 78.75 661 LYS A CA 1
ATOM 5032 C C . LYS A 1 661 ? -3.662 3.642 6.484 1.00 78.75 661 LYS A C 1
ATOM 5034 O O . LYS A 1 661 ? -2.541 3.580 6.988 1.00 78.75 661 LYS A O 1
ATOM 5039 N N . CYS A 1 662 ? -4.226 2.645 5.817 1.00 68.81 662 CYS A N 1
ATOM 5040 C CA . CYS A 1 662 ? -3.662 1.306 5.669 1.00 68.81 662 CYS A CA 1
ATOM 5041 C C . CYS A 1 662 ? -3.077 1.068 4.265 1.00 68.81 662 CYS A C 1
ATOM 5043 O O . CYS A 1 662 ? -2.263 0.170 4.094 1.00 68.81 662 CYS A O 1
ATOM 5045 N N . ALA A 1 663 ? -3.408 1.904 3.272 1.00 54.72 663 ALA A N 1
ATOM 5046 C CA . ALA A 1 663 ? -3.017 1.741 1.865 1.00 54.72 663 ALA A CA 1
ATOM 5047 C C . ALA A 1 663 ? -1.496 1.693 1.586 1.00 54.72 663 ALA A C 1
ATOM 5049 O O . ALA A 1 663 ? -1.087 1.268 0.510 1.00 54.72 663 ALA A O 1
ATOM 5050 N N . THR A 1 664 ? -0.646 2.119 2.524 1.00 47.81 664 THR A N 1
ATOM 5051 C CA . THR A 1 664 ? 0.824 2.023 2.415 1.00 47.81 664 THR A CA 1
ATOM 5052 C C . THR A 1 664 ? 1.425 0.874 3.234 1.00 47.81 664 THR A C 1
ATOM 5054 O O . THR A 1 664 ? 2.603 0.564 3.061 1.00 47.81 664 THR A O 1
ATOM 5057 N N . ALA A 1 665 ? 0.657 0.259 4.137 1.00 33.66 665 ALA A N 1
ATOM 5058 C CA . ALA A 1 665 ? 1.139 -0.662 5.163 1.00 33.66 665 ALA A CA 1
ATOM 5059 C C . ALA A 1 665 ? 0.764 -2.115 4.853 1.00 33.66 665 ALA A C 1
ATOM 5061 O O . ALA A 1 665 ? -0.416 -2.445 4.814 1.00 33.66 665 ALA A O 1
ATOM 5062 N N . LEU A 1 666 ? 1.755 -2.993 4.682 1.00 34.94 666 LEU A N 1
ATOM 5063 C CA . LEU A 1 666 ? 1.564 -4.403 5.008 1.00 34.94 666 LEU A CA 1
ATOM 5064 C C . LEU A 1 666 ? 1.488 -4.524 6.534 1.00 34.94 666 LEU A C 1
ATOM 5066 O O . LEU A 1 666 ? 2.171 -3.815 7.268 1.00 34.94 666 LEU A O 1
ATOM 5070 N N . ILE A 1 667 ? 0.604 -5.376 7.031 1.00 31.17 667 ILE A N 1
ATOM 5071 C CA . ILE A 1 667 ? 0.450 -5.620 8.465 1.00 31.17 667 ILE A CA 1
ATOM 5072 C C . ILE A 1 667 ? 0.961 -7.028 8.728 1.00 31.17 667 ILE A C 1
ATOM 5074 O O . ILE A 1 667 ? 0.466 -7.991 8.151 1.00 31.17 667 ILE A O 1
ATOM 5078 N N . LEU A 1 668 ? 2.007 -7.084 9.544 1.00 27.77 668 LEU A N 1
ATOM 5079 C CA . LEU A 1 668 ? 2.716 -8.272 9.981 1.00 27.77 668 LEU A CA 1
ATOM 5080 C C . LEU A 1 668 ? 2.341 -8.610 11.420 1.00 27.77 668 LEU A C 1
ATOM 5082 O O . LEU A 1 668 ? 1.685 -7.862 12.116 1.00 27.77 668 LEU A O 1
ATOM 5086 N N . TRP A 1 669 ? 2.747 -9.759 11.904 1.00 27.23 669 TRP A N 1
ATOM 5087 C CA . TRP A 1 669 ? 2.758 -10.192 13.300 1.00 27.23 669 TRP A CA 1
ATOM 5088 C C . TRP A 1 669 ? 3.815 -11.301 13.298 1.00 27.23 669 TRP A C 1
ATOM 5090 O O . TRP A 1 669 ? 4.368 -11.683 12.265 1.00 27.23 669 TRP A O 1
ATOM 5100 N N . HIS A 1 670 ? 4.305 -11.628 14.469 1.00 25.52 670 HIS A N 1
ATOM 5101 C CA . HIS A 1 670 ? 5.338 -12.618 14.668 1.00 25.52 670 HIS A CA 1
ATOM 5102 C C . HIS A 1 670 ? 4.722 -13.737 15.504 1.00 25.52 670 HIS A C 1
ATOM 5104 O O . HIS A 1 670 ? 4.264 -13.492 16.626 1.00 25.52 670 HIS A O 1
ATOM 5110 N N . LEU A 1 671 ? 4.692 -14.955 14.956 1.00 24.34 671 LEU A N 1
ATOM 5111 C CA . LEU A 1 671 ? 4.090 -16.133 15.599 1.00 24.34 671 LEU A CA 1
ATOM 5112 C C . LEU A 1 671 ? 4.701 -16.443 16.980 1.00 24.34 671 LEU A C 1
ATOM 5114 O O . LEU A 1 671 ? 4.012 -16.993 17.834 1.00 24.34 671 LEU A O 1
ATOM 5118 N N . ASP A 1 672 ? 5.936 -16.006 17.238 1.00 25.84 672 ASP A N 1
ATOM 5119 C CA . ASP A 1 672 ? 6.640 -16.286 18.497 1.00 25.84 672 ASP A CA 1
ATOM 5120 C C . ASP A 1 672 ? 6.408 -15.260 19.623 1.00 25.84 672 ASP A C 1
ATOM 5122 O O . ASP A 1 672 ? 6.755 -15.541 20.770 1.00 25.84 672 ASP A O 1
ATOM 5126 N N . THR A 1 673 ? 5.824 -14.081 19.348 1.00 29.77 673 THR A N 1
ATOM 5127 C CA . THR A 1 673 ? 5.713 -13.000 20.358 1.00 29.77 673 THR A CA 1
ATOM 5128 C C . THR A 1 673 ? 4.300 -12.499 20.639 1.00 29.77 673 THR A C 1
ATOM 5130 O O . THR A 1 673 ? 4.097 -11.825 21.643 1.00 29.77 673 THR A O 1
ATOM 5133 N N . GLY A 1 674 ? 3.300 -12.828 19.813 1.00 25.95 674 GLY A N 1
ATOM 5134 C CA . GLY A 1 674 ? 1.926 -12.361 20.055 1.00 25.95 674 GLY A CA 1
ATOM 5135 C C . GLY A 1 674 ? 1.686 -10.867 19.772 1.00 25.95 674 GLY A C 1
ATOM 5136 O O . GLY A 1 674 ? 0.590 -10.384 20.045 1.00 25.95 674 GLY A O 1
ATOM 5137 N N . ASP A 1 675 ? 2.666 -10.146 19.214 1.00 24.69 675 ASP A N 1
ATOM 5138 C CA . ASP A 1 675 ? 2.584 -8.702 18.956 1.00 24.69 675 ASP A CA 1
ATOM 5139 C C . ASP A 1 675 ? 2.170 -8.361 17.513 1.00 24.69 675 ASP A C 1
ATOM 5141 O O . ASP A 1 675 ? 2.717 -8.894 16.543 1.00 24.69 675 ASP A O 1
ATOM 5145 N N . LEU A 1 676 ? 1.254 -7.391 17.379 1.00 27.88 676 LEU A N 1
ATOM 5146 C CA . LEU A 1 676 ? 0.860 -6.765 16.111 1.00 27.88 676 LEU A CA 1
ATOM 5147 C C . LEU A 1 676 ? 2.045 -6.023 15.490 1.00 27.88 676 LEU A C 1
ATOM 5149 O O . LEU A 1 676 ? 2.621 -5.132 16.116 1.00 27.88 676 LEU A O 1
ATOM 5153 N N . ALA A 1 677 ? 2.340 -6.323 14.232 1.00 31.56 677 ALA A N 1
ATOM 5154 C CA . ALA A 1 677 ? 3.357 -5.658 13.439 1.00 31.56 677 ALA A CA 1
ATOM 5155 C C . ALA A 1 677 ? 2.781 -4.924 12.225 1.00 31.56 677 ALA A C 1
ATOM 5157 O O . ALA A 1 677 ? 1.762 -5.263 11.640 1.00 31.56 677 ALA A O 1
ATOM 5158 N N . VAL A 1 678 ? 3.419 -3.829 11.843 1.00 30.95 678 VAL A N 1
ATOM 5159 C CA . VAL A 1 678 ? 3.001 -3.029 10.692 1.00 30.95 678 VAL A CA 1
ATOM 5160 C C . VAL A 1 678 ? 4.257 -2.702 9.893 1.00 30.95 678 VAL A C 1
ATOM 5162 O O . VAL A 1 678 ? 5.080 -1.909 10.339 1.00 30.95 678 VAL A O 1
ATOM 5165 N N . ALA A 1 679 ? 4.422 -3.312 8.720 1.00 27.36 679 ALA A N 1
ATOM 5166 C CA . ALA A 1 679 ? 5.516 -3.055 7.785 1.00 27.36 679 ALA A CA 1
ATOM 5167 C C . ALA A 1 679 ? 5.027 -2.235 6.581 1.00 27.36 679 ALA A C 1
ATOM 5169 O O . ALA A 1 679 ? 4.253 -2.705 5.757 1.00 27.36 679 ALA A O 1
ATOM 5170 N N . VAL A 1 680 ? 5.486 -0.989 6.415 1.00 35.66 680 VAL A N 1
ATOM 5171 C CA . VAL A 1 680 ? 5.158 -0.203 5.208 1.00 35.66 680 VAL A CA 1
ATOM 5172 C C . VAL A 1 680 ? 6.165 -0.408 4.101 1.00 35.66 680 VAL A C 1
ATOM 5174 O O . VAL A 1 680 ? 7.376 -0.244 4.238 1.00 35.66 680 VAL A O 1
ATOM 5177 N N . CYS A 1 681 ? 5.589 -0.601 2.924 1.00 31.55 681 CYS A N 1
ATOM 5178 C CA . CYS A 1 681 ? 6.262 -0.622 1.657 1.00 31.55 681 CYS A CA 1
ATOM 5179 C C . CYS A 1 681 ? 6.596 0.803 1.193 1.00 31.55 681 CYS A C 1
ATOM 5181 O O . CYS A 1 681 ? 5.891 1.373 0.374 1.00 31.55 681 CYS A O 1
ATOM 5183 N N . LEU A 1 682 ? 7.716 1.376 1.664 1.00 28.48 682 LEU A N 1
ATOM 5184 C CA . LEU A 1 682 ? 8.142 2.753 1.320 1.00 28.48 682 LEU A CA 1
ATOM 5185 C C . LEU A 1 682 ? 8.425 3.001 -0.178 1.00 28.48 682 LEU A C 1
ATOM 5187 O O . LEU A 1 682 ? 8.631 4.140 -0.577 1.00 28.48 682 LEU A O 1
ATOM 5191 N N . HIS A 1 683 ? 8.459 1.955 -1.006 1.00 27.91 683 HIS A N 1
ATOM 5192 C CA . HIS A 1 683 ? 8.746 2.030 -2.439 1.00 27.91 683 HIS A CA 1
ATOM 5193 C C . HIS A 1 683 ? 7.757 1.151 -3.196 1.00 27.91 683 HIS A C 1
ATOM 5195 O O . HIS A 1 683 ? 7.698 -0.061 -3.004 1.00 27.91 683 HIS A O 1
ATOM 5201 N N . SER A 1 684 ? 6.973 1.827 -4.018 1.00 35.47 684 SER A N 1
ATOM 5202 C CA . SER A 1 684 ? 5.829 1.380 -4.791 1.00 35.47 684 SER A CA 1
ATOM 5203 C C . SER A 1 684 ? 6.226 0.475 -5.961 1.00 35.47 684 SER A C 1
ATOM 5205 O O . SER A 1 684 ? 6.668 0.952 -7.009 1.00 35.47 684 SER A O 1
ATOM 5207 N N . SER A 1 685 ? 6.030 -0.828 -5.809 1.00 32.88 685 SER A N 1
ATOM 5208 C CA . SER A 1 685 ? 6.010 -1.769 -6.922 1.00 32.88 685 SER A CA 1
ATOM 5209 C C . SER A 1 685 ? 4.958 -2.841 -6.629 1.00 32.88 685 SER A C 1
ATOM 5211 O O . SER A 1 685 ? 4.716 -3.186 -5.481 1.00 32.88 685 SER A O 1
ATOM 5213 N N . VAL A 1 686 ? 4.292 -3.337 -7.661 1.00 35.19 686 VAL A N 1
ATOM 5214 C CA . VAL A 1 686 ? 3.127 -4.233 -7.522 1.00 35.19 686 VAL A CA 1
ATOM 5215 C C . VAL A 1 686 ? 3.519 -5.699 -7.558 1.00 35.19 686 VAL A C 1
ATOM 5217 O O . VAL A 1 686 ? 2.776 -6.555 -7.109 1.00 35.19 686 VAL A O 1
ATOM 5220 N N . ALA A 1 687 ? 4.746 -5.964 -8.001 1.00 29.09 687 ALA A N 1
ATOM 5221 C CA . ALA A 1 687 ? 5.359 -7.272 -7.890 1.00 29.09 687 ALA A CA 1
ATOM 5222 C C . ALA A 1 687 ? 6.033 -7.479 -6.523 1.00 29.09 687 ALA A C 1
ATOM 5224 O O . ALA A 1 687 ? 6.298 -8.606 -6.151 1.00 29.09 687 ALA A O 1
ATOM 5225 N N . THR A 1 688 ? 6.293 -6.435 -5.724 1.00 34.41 688 THR A N 1
ATOM 5226 C CA . THR A 1 688 ? 6.843 -6.626 -4.373 1.00 34.41 688 THR A CA 1
ATOM 5227 C C . THR A 1 688 ? 5.750 -7.096 -3.400 1.00 34.41 688 THR A C 1
ATOM 5229 O O . THR A 1 688 ? 5.229 -6.284 -2.643 1.00 34.41 688 THR A O 1
ATOM 5232 N N . THR A 1 689 ? 5.489 -8.407 -3.323 1.00 34.22 689 THR A N 1
ATOM 5233 C CA . THR A 1 689 ? 5.184 -9.053 -2.019 1.00 34.22 689 THR A CA 1
ATOM 5234 C C . THR A 1 689 ? 6.433 -9.216 -1.150 1.00 34.22 689 THR A C 1
ATOM 5236 O O . THR A 1 689 ? 6.445 -9.862 -0.113 1.00 34.22 689 THR A O 1
ATOM 5239 N N . ASP A 1 690 ? 7.486 -8.527 -1.559 1.00 33.84 690 ASP A N 1
ATOM 5240 C CA . ASP A 1 690 ? 8.773 -8.349 -0.921 1.00 33.84 690 ASP A CA 1
ATOM 5241 C C . ASP A 1 690 ? 8.729 -7.726 0.482 1.00 33.84 690 ASP A C 1
ATOM 5243 O O . ASP A 1 690 ? 9.754 -7.532 1.127 1.00 33.84 690 ASP A O 1
ATOM 5247 N N . LYS A 1 691 ? 7.544 -7.315 0.942 1.00 38.81 691 LYS A N 1
ATOM 5248 C CA . LYS A 1 691 ? 7.400 -6.481 2.137 1.00 38.81 691 LYS A CA 1
ATOM 5249 C C . LYS A 1 691 ? 6.487 -7.066 3.193 1.00 38.81 691 LYS A C 1
ATOM 5251 O O . LYS A 1 691 ? 5.877 -6.316 3.948 1.00 38.81 691 LYS A O 1
ATOM 5256 N N . ALA A 1 692 ? 6.569 -8.398 3.267 1.00 33.59 692 ALA A N 1
ATOM 5257 C CA . ALA A 1 692 ? 6.292 -9.251 4.417 1.00 33.59 692 ALA A CA 1
ATOM 5258 C C . ALA A 1 692 ? 4.881 -9.911 4.452 1.00 33.59 692 ALA A C 1
ATOM 5260 O O . ALA A 1 692 ? 3.970 -9.445 3.773 1.00 33.59 692 ALA A O 1
ATOM 5261 N N . PRO A 1 693 ? 4.707 -11.051 5.157 1.00 37.31 693 PRO A N 1
ATOM 5262 C CA . PRO A 1 693 ? 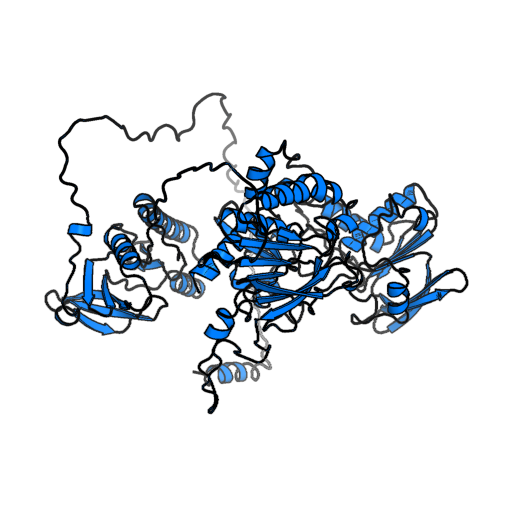3.505 -11.895 5.098 1.00 37.31 693 PRO A CA 1
ATOM 5263 C C . PRO A 1 693 ? 2.184 -11.230 5.537 1.00 37.31 693 PRO A C 1
ATOM 5265 O O . PRO A 1 693 ? 2.133 -10.467 6.491 1.00 37.31 693 PRO A O 1
ATOM 5268 N N . PHE A 1 694 ? 1.072 -11.617 4.905 1.00 39.84 694 PHE A N 1
ATOM 5269 C CA . PHE A 1 694 ? -0.314 -11.260 5.250 1.00 39.84 694 PHE A CA 1
ATOM 5270 C C . PHE A 1 694 ? -0.830 -11.906 6.545 1.00 39.84 694 PHE A C 1
ATOM 5272 O O . PHE A 1 694 ? -1.998 -11.733 6.882 1.00 39.84 694 PHE A O 1
ATOM 5279 N N . GLN A 1 695 ? 0.008 -12.647 7.271 1.00 34.31 695 GLN A N 1
ATOM 5280 C CA . GLN A 1 695 ? -0.386 -13.614 8.302 1.00 34.31 695 GLN A CA 1
ATOM 5281 C C . GLN A 1 695 ? -1.144 -13.017 9.525 1.00 34.31 695 GLN A C 1
ATOM 5283 O O . GLN A 1 695 ? -1.417 -13.725 10.489 1.00 34.31 695 GLN A O 1
ATOM 5288 N N . HIS A 1 696 ? -1.471 -11.716 9.536 1.00 41.81 696 HIS A N 1
ATOM 5289 C CA . HIS A 1 696 ? -1.314 -10.926 10.750 1.00 41.81 696 HIS A CA 1
ATOM 5290 C C . HIS A 1 696 ? -2.108 -9.599 10.894 1.00 41.81 696 HIS A C 1
ATOM 5292 O O . HIS A 1 696 ? -1.988 -8.877 11.887 1.00 41.81 696 HIS A O 1
ATOM 5298 N N . MET A 1 697 ? -3.024 -9.321 9.968 1.00 40.62 697 MET A N 1
ATOM 5299 C CA . MET A 1 697 ? -4.028 -8.238 10.026 1.00 40.62 697 MET A CA 1
ATOM 5300 C C . MET A 1 697 ? -5.099 -8.254 11.156 1.00 40.62 697 MET A C 1
ATOM 5302 O O . MET A 1 697 ? -5.648 -7.182 11.445 1.00 40.62 697 MET A O 1
ATOM 5306 N N . PRO A 1 698 ? -5.439 -9.377 11.826 1.00 34.62 698 PRO A N 1
ATOM 5307 C CA . PRO A 1 698 ? -6.518 -9.435 12.824 1.00 34.62 698 PRO A CA 1
ATOM 5308 C C . PRO A 1 698 ? -6.340 -8.474 13.999 1.00 34.62 698 PRO A C 1
ATOM 5310 O O . PRO A 1 698 ? -7.324 -8.031 14.601 1.00 34.62 698 PRO A O 1
ATOM 5313 N N . ALA A 1 699 ? -5.099 -8.119 14.330 1.00 33.25 699 ALA A N 1
ATOM 5314 C CA . ALA A 1 699 ? -4.832 -7.228 15.442 1.00 33.25 699 ALA A CA 1
ATOM 5315 C C . ALA A 1 699 ? -5.128 -5.746 15.130 1.00 33.25 699 ALA A C 1
ATOM 5317 O O . ALA A 1 699 ? -5.361 -4.990 16.062 1.00 33.25 699 ALA A O 1
ATOM 5318 N N . LEU A 1 700 ? -5.292 -5.334 13.864 1.00 37.75 700 LEU A N 1
ATOM 5319 C CA . LEU A 1 700 ? -5.812 -3.998 13.527 1.00 37.75 700 LEU A CA 1
ATOM 5320 C C . LEU A 1 700 ? -7.303 -3.863 13.848 1.00 37.75 700 LEU A C 1
ATOM 5322 O O . LEU A 1 700 ? -7.727 -2.839 14.376 1.00 37.75 700 LEU A O 1
ATOM 5326 N N . ALA A 1 701 ? -8.090 -4.914 13.605 1.00 33.97 701 ALA A N 1
ATOM 5327 C CA . ALA A 1 701 ? -9.484 -4.969 14.037 1.00 33.97 701 ALA A CA 1
ATOM 5328 C C . ALA A 1 701 ? -9.604 -5.012 15.571 1.00 33.97 701 ALA A C 1
ATOM 5330 O O . ALA A 1 701 ? -10.479 -4.349 16.130 1.00 33.97 701 ALA A O 1
ATOM 5331 N N . SER A 1 702 ? -8.697 -5.729 16.257 1.00 35.88 702 SER A N 1
ATOM 5332 C CA . SER A 1 702 ? -8.548 -5.613 17.718 1.00 35.88 702 SER A CA 1
ATOM 5333 C C . SER A 1 702 ? -8.204 -4.189 18.121 1.00 35.88 702 SER A C 1
ATOM 5335 O O . SER A 1 702 ? -8.806 -3.694 19.054 1.00 35.88 702 SER A O 1
ATOM 5337 N N . SER A 1 703 ? -7.320 -3.499 17.401 1.00 39.28 703 SER A N 1
ATOM 5338 C CA . SER A 1 703 ? -6.944 -2.123 17.705 1.00 39.28 703 SER A CA 1
ATOM 5339 C C . SER A 1 703 ? -8.029 -1.095 17.412 1.00 39.28 703 SER A C 1
ATOM 5341 O O . SER A 1 703 ? -8.024 -0.066 18.064 1.00 39.28 703 SER A O 1
ATOM 5343 N N . PHE A 1 704 ? -8.964 -1.326 16.484 1.00 40.00 704 PHE A N 1
ATOM 5344 C CA . PHE A 1 704 ? -10.157 -0.480 16.332 1.00 40.00 704 PHE A CA 1
ATOM 5345 C C . PHE A 1 704 ? -11.151 -0.703 17.478 1.00 40.00 704 PHE A C 1
ATOM 5347 O O . PHE A 1 704 ? -11.700 0.263 18.002 1.00 40.00 704 PHE A O 1
ATOM 5354 N N . ALA A 1 705 ? -11.318 -1.953 17.925 1.00 34.28 705 ALA A N 1
ATOM 5355 C CA . ALA A 1 705 ? -12.076 -2.273 19.136 1.00 34.28 705 ALA A CA 1
ATOM 5356 C C . ALA A 1 705 ? -11.394 -1.723 20.406 1.00 34.28 705 ALA A C 1
ATOM 5358 O O . ALA A 1 705 ? -12.066 -1.210 21.294 1.00 34.28 705 ALA A O 1
ATOM 5359 N N . GLU A 1 706 ? -10.062 -1.785 20.480 1.00 34.78 706 GLU A N 1
ATOM 5360 C CA . GLU A 1 706 ? -9.257 -1.266 21.584 1.00 34.78 706 GLU A CA 1
ATOM 5361 C C . GLU A 1 706 ? -9.192 0.257 21.555 1.00 34.78 706 GLU A C 1
ATOM 5363 O O . GLU A 1 706 ? -9.363 0.856 22.603 1.00 34.78 706 GLU A O 1
ATOM 5368 N N . LEU A 1 707 ? -9.042 0.896 20.388 1.00 34.53 707 LEU A N 1
ATOM 5369 C CA . LEU A 1 707 ? -9.184 2.345 20.195 1.00 34.53 707 LEU A CA 1
ATOM 5370 C C . LEU A 1 707 ? -10.558 2.824 20.647 1.00 34.53 707 LEU A C 1
ATOM 5372 O O . LEU A 1 707 ? -10.639 3.904 21.208 1.00 34.53 707 LEU A O 1
ATOM 5376 N N . ALA A 1 708 ? -11.607 2.034 20.430 1.00 31.50 708 ALA A N 1
ATOM 5377 C CA . ALA A 1 708 ? -12.945 2.333 20.924 1.00 31.50 708 ALA A CA 1
ATOM 5378 C C . ALA A 1 708 ? -13.153 2.011 22.414 1.00 31.50 708 ALA A C 1
ATOM 5380 O O . ALA A 1 708 ? -14.139 2.450 22.989 1.00 31.50 708 ALA A O 1
ATOM 5381 N N . SER A 1 709 ? -12.264 1.222 23.030 1.00 28.16 709 SER A N 1
ATOM 5382 C CA . SER A 1 709 ? -12.308 0.883 24.463 1.00 28.16 709 SER A CA 1
ATOM 5383 C C . SER A 1 709 ? -11.314 1.681 25.325 1.00 28.16 709 SER A C 1
ATOM 5385 O O . SER A 1 709 ? -11.447 1.710 26.544 1.00 28.16 709 SER A O 1
ATOM 5387 N N . LEU A 1 710 ? -10.301 2.289 24.693 1.00 28.06 710 LEU A N 1
ATOM 5388 C CA . LEU A 1 710 ? -9.262 3.154 25.270 1.00 28.06 710 LEU A CA 1
ATOM 5389 C C . LEU A 1 710 ? -9.573 4.649 25.070 1.00 28.06 710 LEU A C 1
ATOM 5391 O O . LEU A 1 710 ? -8.847 5.488 25.605 1.00 28.06 710 LEU A O 1
ATOM 5395 N N . GLN A 1 711 ? -10.590 4.986 24.271 1.00 29.38 711 GLN A N 1
ATOM 5396 C CA . GLN A 1 711 ? -11.098 6.344 24.042 1.00 29.38 711 GLN A CA 1
ATOM 5397 C C . GLN A 1 711 ? -12.531 6.463 24.538 1.00 29.38 711 GLN A C 1
ATOM 5399 O O . GLN A 1 711 ? -12.945 7.627 24.752 1.00 29.38 711 GLN A O 1
#

Foldseek 3Di:
DPPPVVVVVVVVPPDDDDDDDDDDDDDDDDDDDDDDDDDDDDPDDDDDPDDDDPVPPPPPDDDPDPDDDDPPPALLVQAAEAQDDPVVQKDWDDFPDQDPQATWTWIAGPPPRDIWIKGKGFPPDDDPVQVVQQVVLQSRFDDQQAWHFRYWYDYPTIIITTTHDFDAAQQVVVQVCQLPDPPHVRGDDVVQVVVQVVSVVRRQVSQVVVQKHQVDDDSRQWGWHDDPPDVYTRIHGNGDIGHDDPDDDDDDDDDDDDDDDDDPDDDPDAAEEEEEAQALLRLLLLLLQLVVRHAYEYEAQAQDGRRLLVVQQQFWALAFQLQADAPSQVVVLVVVHDADDRRHIHGSVCCVPRGSVSSQVVSQPRPRYPYYHHQKDFQAKAFAPDFQPFQFDDDPPPDPDDDDRHVVVLLPGWMKTWMFGNPPPRDTDIDIDHNFYEYQRAWNDLVFAFALADPRDHAACNVVCSVVVQAASFQDPCVPDCVVLQQLWEEEQEELDLSSLSNVVSSLVSCVVRVNRAYEYEYLAAAQSDDADPPDPRVVVNVSSVVSNCLSVVVRPRYHYHHNKTWNHWDQDPVRWIKTWIWHDDPNDTDIDIDTTSYYYNPHFGADDPSHYVRHQFDADPQQRAQNLLVVQPVPDDPQLVRRDFDAPVSQDGSNQNYGYCNQWQWDDDPVPRTTGIWGDSTGDPSPCSNTGNRHSSVVSVVSVVSVVVD

Organism: Polarella glacialis (NCBI:txid89957)

InterPro domains:
  IPR000719 Protein kinase domain [PF00069] (90-225)
  IPR000719 Protein kinase domain [PS50011] (90-356)
  IPR011009 Protein kinase-like domain superfamily [SSF56112] (82-227)
  IPR017441 Protein kinase, ATP binding site [PS00107] (96-119)
  IPR036188 FAD/NAD(P)-binding domain superfamily [G3DSA:3.50.50.60] (481-647)
  IPR036188 FAD/NAD(P)-binding domain superfamily [SSF51905] (267-613)

Sequence (711 aa):
MSTALVDWHRKRRSSSSGLRLPAPERSFDSEPSQGSWPSPPPDEFQFAEGCPSPFDSLAFPCSPVCCPSPAEFVREDLVRRNVRQVQAEYEFEKCLGEGSFGMVHKARHRRTGLLRAVKEIPKSGTEDEDFEYELKALVALDHPHIVKVIEYFDDPVKYDLVMELCTGPDLFTYILERMEGPDCGGFVPEEEVSVILRQCLKSVLCCHANGFVHRDLNARNFMITGSVATSFPAVLVAATARALRRRKPTLRFCTGSSTGSDAVANTPGSLRLAIIGAGPIGLELALGAVQRGIKVQVFERAQTVGGHVEGWQFVNLFSPWSMNMSEEAKLVLKELGPLPDEGAFPTGRELVDSYLAPLACVIQQSSNCEGLHFGTEVVTVGRGALLKSESIGGGDVQMPKGKPLCEKQRRETPFRLLVRHADVSGEERYLEGFDFVADCSGFYASNLSNWAGKGGTPALGERALRTANRLFTTIPDVLGIHRERFAGKKCLVVGAGMSAATTVRNLMELSKTERNTEVTFLTRSAGEPYSVIADDVLPQRKILSEISNRASKGEMPNVTYLGGAAISEIKQAADGRLRVAVEQSSDGSVESSAFEVDEVVCCVGYRPDTSIYEELQVHQCYASNGPMKLAATLIGGSGDCLAQVSAGVDVLKNPEPGFAKCATALILWHLDTGDLAVAVCLHSSVATTDKAPFQHMPALASSFAELASLQ